Protein 2QZ8 (pdb70)

Organism: Mycobacterium tuberculosis (strain ATCC 25618 / H37Rv) (NCBI:txid83332)

Structure (mmCIF, N/CA/C/O backbone):
data_2QZ8
#
_entry.id   2QZ8
#
_cell.length_a   146.284
_cell.length_b   149.900
_cell.length_c   62.506
_cell.angle_alpha   90.00
_cell.angle_beta   90.00
_cell.angle_gamma   90.00
#
_symmetry.space_group_name_H-M   'C 2 2 21'
#
loop_
_entity.id
_entity.type
_entity.pdbx_description
1 polymer 'Probable transcriptional regulatory protein'
2 water water
#
loop_
_atom_site.group_PDB
_atom_site.id
_atom_site.type_symbol
_atom_site.label_atom_id
_atom_site.label_alt_id
_atom_site.label_comp_id
_atom_site.label_asym_id
_atom_site.label_entity_id
_atom_site.label_seq_id
_atom_site.pdbx_PDB_ins_code
_atom_site.Cartn_x
_atom_site.Cartn_y
_atom_site.Cartn_z
_atom_site.occupancy
_atom_site.B_iso_or_equiv
_atom_site.auth_seq_id
_atom_site.auth_comp_id
_atom_site.auth_asym_id
_atom_site.auth_atom_id
_atom_site.pdbx_PDB_model_num
ATOM 1 N N . LEU A 1 4 ? 61.384 37.997 25.440 1.00 58.93 5 LEU A N 1
ATOM 2 C CA . LEU A 1 4 ? 60.520 37.046 24.744 1.00 55.07 5 LEU A CA 1
ATOM 3 C C . LEU A 1 4 ? 61.186 36.484 23.496 1.00 53.76 5 LEU A C 1
ATOM 4 O O . LEU A 1 4 ? 61.260 37.158 22.473 1.00 57.61 5 LEU A O 1
ATOM 9 N N . ASP A 1 5 ? 61.667 35.250 23.573 1.00 54.43 6 ASP A N 1
ATOM 10 C CA . ASP A 1 5 ? 62.226 34.616 22.385 1.00 62.92 6 ASP A CA 1
ATOM 11 C C . ASP A 1 5 ? 61.135 34.378 21.344 1.00 61.18 6 ASP A C 1
ATOM 12 O O . ASP A 1 5 ? 59.951 34.379 21.667 1.00 60.24 6 ASP A O 1
ATOM 17 N N . ASP A 1 6 ? 61.548 34.181 20.096 1.00 63.75 7 ASP A N 1
ATOM 18 C CA . ASP A 1 6 ? 60.620 34.042 18.973 1.00 67.53 7 ASP A CA 1
ATOM 19 C C . ASP A 1 6 ? 59.462 33.079 19.255 1.00 58.37 7 ASP A C 1
ATOM 20 O O . ASP A 1 6 ? 58.356 33.250 18.734 1.00 52.19 7 ASP A O 1
ATOM 25 N N . ILE A 1 7 ? 59.724 32.076 20.088 1.00 58.58 8 ILE A N 1
ATOM 26 C CA . ILE A 1 7 ? 58.750 31.026 20.373 1.00 59.03 8 ILE A CA 1
ATOM 27 C C . ILE A 1 7 ? 57.673 31.482 21.370 1.00 55.24 8 ILE A C 1
ATOM 28 O O . ILE A 1 7 ? 56.481 31.285 21.133 1.00 52.53 8 ILE A O 1
ATOM 33 N N . ASP A 1 8 ? 58.091 32.103 22.471 1.00 52.43 9 ASP A N 1
ATOM 34 C CA . ASP A 1 8 ? 57.153 32.763 23.372 1.00 49.11 9 ASP A CA 1
ATOM 35 C C . ASP A 1 8 ? 56.310 33.784 22.600 1.00 47.64 9 ASP A C 1
ATOM 36 O O . ASP A 1 8 ? 55.135 34.004 22.903 1.00 41.36 9 ASP A O 1
ATOM 41 N N . ARG A 1 9 ? 56.931 34.404 21.605 1.00 47.69 10 ARG A N 1
ATOM 42 C CA . ARG A 1 9 ? 56.280 35.391 20.754 1.00 51.38 10 ARG A CA 1
ATOM 43 C C . ARG A 1 9 ? 55.037 34.795 20.086 1.00 46.71 10 ARG A C 1
ATOM 44 O O . ARG A 1 9 ? 53.951 35.382 20.111 1.00 42.67 10 ARG A O 1
ATOM 52 N N . ILE A 1 10 ? 55.215 33.630 19.474 1.00 47.99 11 ILE A N 1
ATOM 53 C CA . ILE A 1 10 ? 54.124 32.924 18.813 1.00 46.54 11 ILE A CA 1
ATOM 54 C C . ILE A 1 10 ? 53.044 32.484 19.802 1.00 44.74 11 ILE A C 1
ATOM 55 O O . ILE A 1 10 ? 51.847 32.592 19.524 1.00 42.75 11 ILE A O 1
ATOM 60 N N . LEU A 1 11 ? 53.463 31.987 20.959 1.00 42.96 12 LEU A N 1
ATOM 61 C CA . LEU A 1 11 ? 52.499 31.573 21.964 1.00 41.99 12 LEU A CA 1
ATOM 62 C C . LEU A 1 11 ? 51.638 32.754 22.373 1.00 36.01 12 LEU A C 1
ATOM 63 O O . LEU A 1 11 ? 50.406 32.652 22.421 1.00 31.41 12 LEU A O 1
ATOM 68 N N . VAL A 1 12 ? 52.291 33.875 22.662 1.00 34.75 13 VAL A N 1
ATOM 69 C CA . VAL A 1 12 ? 51.584 35.082 23.063 1.00 36.06 13 VAL A CA 1
ATOM 70 C C . VAL A 1 12 ? 50.638 35.539 21.965 1.00 31.68 13 VAL A C 1
ATOM 71 O O . VAL A 1 12 ? 49.487 35.841 22.233 1.00 33.29 13 VAL A O 1
ATOM 75 N N . ARG A 1 13 ? 51.128 35.565 20.729 1.00 34.80 14 ARG A N 1
ATOM 76 C CA . ARG A 1 13 ? 50.304 35.889 19.570 1.00 36.35 14 ARG A CA 1
ATOM 77 C C . ARG A 1 13 ? 49.031 35.031 19.519 1.00 35.84 14 ARG A C 1
ATOM 78 O O . ARG A 1 13 ? 47.909 35.558 19.437 1.00 27.51 14 ARG A O 1
ATOM 86 N N . GLU A 1 14 ? 49.216 33.710 19.569 1.00 33.66 15 GLU A N 1
ATOM 87 C CA . GLU A 1 14 ? 48.102 32.772 19.443 1.00 35.25 15 GLU A CA 1
ATOM 88 C C . GLU A 1 14 ? 47.129 32.965 20.593 1.00 34.50 15 GLU A C 1
ATOM 89 O O . GLU A 1 14 ? 45.908 32.969 20.403 1.00 31.27 15 GLU A O 1
ATOM 95 N N . LEU A 1 15 ? 47.678 33.145 21.790 1.00 29.70 16 LEU A N 1
ATOM 96 C CA . LEU A 1 15 ? 46.856 33.369 22.971 1.00 28.69 16 LEU A CA 1
ATOM 97 C C . LEU A 1 15 ? 46.042 34.638 22.855 1.00 27.51 16 LEU A C 1
ATOM 98 O O . LEU A 1 15 ? 44.859 34.663 23.215 1.00 23.24 16 LEU A O 1
ATOM 103 N N . ALA A 1 16 ? 46.675 35.697 22.354 1.00 26.73 17 ALA A N 1
ATOM 104 C CA . ALA A 1 16 ? 45.978 36.956 22.148 1.00 26.81 17 ALA A CA 1
ATOM 105 C C . ALA A 1 16 ? 44.857 36.783 21.111 1.00 32.08 17 ALA A C 1
ATOM 106 O O . ALA A 1 16 ? 43.767 37.330 21.266 1.00 28.95 17 ALA A O 1
ATOM 108 N N . ALA A 1 17 ? 45.118 36.011 20.057 1.00 29.66 18 ALA A N 1
ATOM 109 C CA . ALA A 1 17 ? 44.099 35.799 19.032 1.00 29.38 18 ALA A CA 1
ATOM 110 C C . ALA A 1 17 ? 42.886 35.047 19.594 1.00 27.45 18 ALA A C 1
ATOM 111 O O . ALA A 1 17 ? 41.747 35.349 19.247 1.00 31.23 18 ALA A O 1
ATOM 113 N N . ASP A 1 18 ? 43.130 34.095 20.491 1.00 25.92 19 ASP A N 1
ATOM 114 C CA . ASP A 1 18 ? 42.050 33.295 21.064 1.00 24.63 19 ASP A CA 1
ATOM 115 C C . ASP A 1 18 ? 42.547 32.580 22.301 1.00 23.80 19 ASP A C 1
ATOM 116 O O . ASP A 1 18 ? 43.322 31.640 22.198 1.00 24.64 19 ASP A O 1
ATOM 121 N N . GLY A 1 19 ? 42.082 33.010 23.467 1.00 22.46 20 GLY A N 1
ATOM 122 C CA . GLY A 1 19 ? 42.549 32.442 24.709 1.00 22.20 20 GLY A CA 1
ATOM 123 C C . GLY A 1 19 ? 42.240 30.963 24.832 1.00 24.05 20 GLY A C 1
ATOM 124 O O . GLY A 1 19 ? 42.850 30.276 25.649 1.00 24.88 20 GLY A O 1
ATOM 125 N N . ARG A 1 20 ? 41.305 30.464 24.029 1.00 23.84 21 ARG A N 1
ATOM 126 C CA . ARG A 1 20 ? 40.903 29.057 24.122 1.00 26.53 21 ARG A CA 1
ATOM 127 C C . ARG A 1 20 ? 41.848 28.103 23.385 1.00 28.05 21 ARG A C 1
ATOM 128 O O . ARG A 1 20 ? 41.722 26.875 23.519 1.00 28.22 21 ARG A O 1
ATOM 136 N N . VAL A 1 21 ? 42.789 28.649 22.614 1.00 25.76 22 VAL A N 1
ATOM 137 C CA . VAL A 1 21 ? 43.677 27.788 21.817 1.00 22.66 22 VAL A CA 1
ATOM 138 C C . VAL A 1 21 ? 44.270 26.694 22.709 1.00 29.22 22 VAL A C 1
ATOM 139 O O . VAL A 1 21 ? 44.756 26.986 23.804 1.00 28.66 22 VAL A O 1
ATOM 143 N N . THR A 1 22 ? 44.204 25.433 22.272 1.00 26.40 23 THR A N 1
ATOM 144 C CA . THR A 1 22 ? 44.621 24.336 23.148 1.00 30.04 23 THR A CA 1
ATOM 145 C C . THR A 1 22 ? 46.136 24.097 23.120 1.00 28.57 23 THR A C 1
ATOM 146 O O . THR A 1 22 ? 46.834 24.562 22.227 1.00 30.21 23 THR A O 1
ATOM 150 N N . LEU A 1 23 ? 46.634 23.337 24.087 1.00 30.92 24 LEU A N 1
ATOM 151 C CA . LEU A 1 23 ? 48.057 23.000 24.131 1.00 33.13 24 LEU A CA 1
ATOM 152 C C . LEU A 1 23 ? 48.549 22.325 22.840 1.00 38.51 24 LEU A C 1
ATOM 153 O O . LEU A 1 23 ? 49.670 22.579 22.375 1.00 35.34 24 LEU A O 1
ATOM 158 N N . SER A 1 24 ? 47.713 21.458 22.272 1.00 32.76 25 SER A N 1
ATOM 159 C CA . SER A 1 24 ? 48.065 20.752 21.042 1.00 34.70 25 SER A CA 1
ATOM 160 C C . SER A 1 24 ? 48.197 21.702 19.869 1.00 35.36 25 SER A C 1
ATOM 161 O O . SER A 1 24 ? 49.121 21.585 19.063 1.00 38.91 25 SER A O 1
ATOM 164 N N . GLU A 1 25 ? 47.263 22.637 19.761 1.00 31.76 26 GLU A N 1
ATOM 165 C CA . GLU A 1 25 ? 47.309 23.590 18.672 1.00 35.92 26 GLU A CA 1
ATOM 166 C C . GLU A 1 25 ? 48.514 24.512 18.838 1.00 36.27 26 GLU A C 1
ATOM 167 O O . GLU A 1 25 ? 49.113 24.959 17.852 1.00 37.20 26 GLU A O 1
ATOM 173 N N . LEU A 1 26 ? 48.880 24.788 20.084 1.00 36.88 27 LEU A N 1
ATOM 174 C CA . LEU A 1 26 ? 50.035 25.643 20.337 1.00 39.68 27 LEU A CA 1
ATOM 175 C C . LEU A 1 26 ? 51.306 24.885 19.975 1.00 42.38 27 LEU A C 1
ATOM 176 O O . LEU A 1 26 ? 52.254 25.454 19.431 1.00 38.42 27 LEU A O 1
ATOM 181 N N . ALA A 1 27 ? 51.304 23.588 20.263 1.00 43.99 28 ALA A N 1
ATOM 182 C CA . ALA A 1 27 ? 52.449 22.736 19.969 1.00 42.18 28 ALA A CA 1
ATOM 183 C C . ALA A 1 27 ? 52.747 22.671 18.467 1.00 46.17 28 ALA A C 1
ATOM 184 O O . ALA A 1 27 ? 53.905 22.780 18.067 1.00 48.48 28 ALA A O 1
ATOM 186 N N . THR A 1 28 ? 51.722 22.510 17.628 1.00 46.71 29 THR A N 1
ATOM 187 C CA . THR A 1 28 ? 51.971 22.471 16.184 1.00 44.67 29 THR A CA 1
ATOM 188 C C . THR A 1 28 ? 52.326 23.858 15.653 1.00 46.89 29 THR A C 1
ATOM 189 O O . THR A 1 28 ? 53.185 23.998 14.775 1.00 47.66 29 THR A O 1
ATOM 193 N N . ARG A 1 29 ? 51.663 24.883 16.182 1.00 46.13 30 ARG A N 1
ATOM 194 C CA . ARG A 1 29 ? 51.904 26.251 15.723 1.00 48.11 30 ARG A CA 1
ATOM 195 C C . ARG A 1 29 ? 53.283 26.743 16.158 1.00 49.87 30 ARG A C 1
ATOM 196 O O . ARG A 1 29 ? 53.931 27.524 15.457 1.00 46.78 30 ARG A O 1
ATOM 204 N N . ALA A 1 30 ? 53.725 26.274 17.318 1.00 45.75 31 ALA A N 1
ATOM 205 C CA . ALA A 1 30 ? 55.015 26.672 17.856 1.00 52.25 31 ALA A CA 1
ATOM 206 C C . ALA A 1 30 ? 56.111 25.766 17.318 1.00 55.28 31 ALA A C 1
ATOM 207 O O . ALA A 1 30 ? 57.171 26.233 16.903 1.00 59.25 31 ALA A O 1
ATOM 209 N N . GLY A 1 31 ? 55.837 24.465 17.325 1.00 59.02 32 GLY A N 1
ATOM 210 C CA . GLY A 1 31 ? 56.798 23.461 16.909 1.00 55.50 32 GLY A CA 1
ATOM 211 C C . GLY A 1 31 ? 57.417 22.764 18.102 1.00 52.81 32 GLY A C 1
ATOM 212 O O . GLY A 1 31 ? 58.623 22.545 18.140 1.00 56.98 32 GLY A O 1
ATOM 213 N N . LEU A 1 32 ? 56.594 22.412 19.081 1.00 50.03 33 LEU A N 1
ATOM 214 C CA . LEU A 1 32 ? 57.093 21.796 20.305 1.00 51.66 33 LEU A CA 1
ATOM 215 C C . LEU A 1 32 ? 56.177 20.673 20.757 1.00 54.43 33 LEU A C 1
ATOM 216 O O . LEU A 1 32 ? 55.236 20.308 20.055 1.00 57.84 33 LEU A O 1
ATOM 221 N N . SER A 1 33 ? 56.448 20.139 21.942 1.00 55.33 34 SER A N 1
ATOM 222 C CA . SER A 1 33 ? 55.548 19.182 22.571 1.00 54.88 34 SER A CA 1
ATOM 223 C C . SER A 1 33 ? 54.474 19.953 23.334 1.00 51.63 34 SER A C 1
ATOM 224 O O . SER A 1 33 ? 54.531 21.175 23.416 1.00 53.84 34 SER A O 1
ATOM 227 N N . VAL A 1 34 ? 53.493 19.256 23.896 1.00 53.03 35 VAL A N 1
ATOM 228 C CA . VAL A 1 34 ? 52.481 19.952 24.682 1.00 52.82 35 VAL A CA 1
ATOM 229 C C . VAL A 1 34 ? 52.965 20.229 26.102 1.00 55.58 35 VAL A C 1
ATOM 230 O O . VAL A 1 34 ? 52.488 21.161 26.746 1.00 53.70 35 VAL A O 1
ATOM 234 N N . SER A 1 35 ? 53.912 19.427 26.587 1.00 58.42 36 SER A N 1
ATOM 235 C CA . SER A 1 35 ? 54.490 19.648 27.917 1.00 58.58 36 SER A CA 1
ATOM 236 C C . SER A 1 35 ? 55.390 20.878 27.949 1.00 53.76 36 SER A C 1
ATOM 237 O O . SER A 1 35 ? 55.414 21.613 28.941 1.00 52.62 36 SER A O 1
ATOM 240 N N . ALA A 1 36 ? 56.140 21.083 26.870 1.00 50.28 37 ALA A N 1
ATOM 241 C CA . ALA A 1 36 ? 56.917 22.299 26.706 1.00 52.37 37 ALA A CA 1
ATOM 242 C C . ALA A 1 36 ? 55.969 23.503 26.66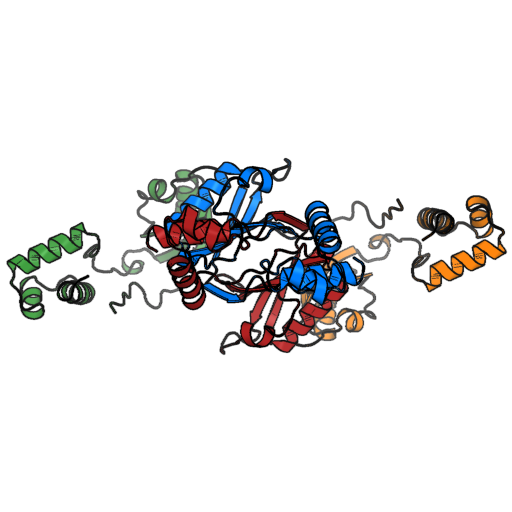3 1.00 56.56 37 ALA A C 1
ATOM 243 O O . ALA A 1 36 ? 56.045 24.397 27.517 1.00 49.85 37 ALA A O 1
ATOM 245 N N . VAL A 1 37 ? 55.078 23.515 25.671 1.00 49.32 38 VAL A N 1
ATOM 246 C CA . VAL A 1 37 ? 54.079 24.571 25.552 1.00 50.36 38 VAL A CA 1
ATOM 247 C C . VAL A 1 37 ? 53.517 24.878 26.926 1.00 46.68 38 VAL A C 1
ATOM 248 O O . VAL A 1 37 ? 53.720 25.960 27.471 1.00 44.94 38 VAL A O 1
ATOM 252 N N . GLN A 1 38 ? 52.822 23.898 27.485 1.00 47.79 39 GLN A N 1
ATOM 253 C CA . GLN A 1 38 ? 52.290 23.981 28.834 1.00 46.59 39 GLN A CA 1
ATOM 254 C C . GLN A 1 38 ? 53.221 24.720 29.803 1.00 46.90 39 GLN A C 1
ATOM 255 O O . GLN A 1 38 ? 52.778 25.584 30.560 1.00 45.03 39 GLN A O 1
ATOM 261 N N . SER A 1 39 ? 54.507 24.382 29.778 1.00 50.30 40 SER A N 1
ATOM 262 C CA . SER A 1 39 ? 55.460 24.969 30.719 1.00 47.71 40 SER A CA 1
ATOM 263 C C . SER A 1 39 ? 55.724 26.443 30.420 1.00 44.93 40 SER A C 1
ATOM 264 O O . SER A 1 39 ? 55.681 27.283 31.323 1.00 43.43 40 SER A O 1
ATOM 267 N N . ARG A 1 40 ? 55.994 26.749 29.154 1.00 43.91 41 ARG A N 1
ATOM 268 C CA . ARG A 1 40 ? 56.170 28.128 28.722 1.00 44.44 41 ARG A CA 1
ATOM 269 C C . ARG A 1 40 ? 54.935 28.958 29.065 1.00 44.08 41 ARG A C 1
ATOM 270 O O . ARG A 1 40 ? 55.048 30.049 29.629 1.00 40.81 41 ARG A O 1
ATOM 278 N N . VAL A 1 41 ? 53.759 28.434 28.722 1.00 41.72 42 VAL A N 1
ATOM 279 C CA . VAL A 1 41 ? 52.508 29.129 28.986 1.00 39.06 42 VAL A CA 1
ATOM 280 C C . VAL A 1 41 ? 52.351 29.417 30.478 1.00 41.01 42 VAL A C 1
ATOM 281 O O . VAL A 1 41 ? 52.060 30.548 30.865 1.00 38.68 42 VAL A O 1
ATOM 285 N N . ARG A 1 42 ? 52.553 28.410 31.323 1.00 40.31 43 ARG A N 1
ATOM 286 C CA . ARG A 1 42 ? 52.510 28.658 32.767 1.00 40.93 43 ARG A CA 1
ATOM 287 C C . ARG A 1 42 ? 53.547 29.714 33.180 1.00 42.75 43 ARG A C 1
ATOM 288 O O . ARG A 1 42 ? 53.310 30.517 34.086 1.00 38.35 43 ARG A O 1
ATOM 296 N N . ARG A 1 43 ? 54.675 29.730 32.481 1.00 35.96 44 ARG A N 1
ATOM 297 C CA . ARG A 1 43 ? 55.719 30.706 32.741 1.00 41.04 44 ARG A CA 1
ATOM 298 C C . ARG A 1 43 ? 55.228 32.109 32.384 1.00 42.80 44 ARG A C 1
ATOM 299 O O . ARG A 1 43 ? 55.263 33.010 33.216 1.00 40.78 44 ARG A O 1
ATOM 307 N N . LEU A 1 44 ? 54.778 32.278 31.140 1.00 39.52 45 LEU A N 1
ATOM 308 C CA . LEU A 1 44 ? 54.220 33.538 30.663 1.00 38.24 45 LEU A CA 1
ATOM 309 C C . LEU A 1 44 ? 53.151 34.063 31.608 1.00 37.57 45 LEU A C 1
ATOM 310 O O . LEU A 1 44 ? 53.050 35.266 31.828 1.00 33.35 45 LEU A O 1
ATOM 315 N N . GLU A 1 45 ? 52.349 33.165 32.168 1.00 35.73 46 GLU A N 1
ATOM 316 C CA . GLU A 1 45 ? 51.314 33.584 33.106 1.00 36.54 46 GLU A CA 1
ATOM 317 C C . GLU A 1 45 ? 51.940 34.085 34.419 1.00 40.52 46 GLU A C 1
ATOM 318 O O . GLU A 1 45 ? 51.529 35.119 34.972 1.00 38.36 46 GLU A O 1
ATOM 324 N N . SER A 1 46 ? 52.944 33.366 34.913 1.00 37.25 47 SER A N 1
ATOM 325 C CA . SER A 1 46 ? 53.537 33.718 36.200 1.00 40.41 47 SER A CA 1
ATOM 326 C C . SER A 1 46 ? 54.317 35.035 36.124 1.00 39.97 47 SER A C 1
ATOM 327 O O . SER A 1 46 ? 54.272 35.833 37.053 1.00 40.44 47 SER A O 1
ATOM 330 N N . ARG A 1 47 ? 55.016 35.257 35.012 1.00 40.77 48 ARG A N 1
ATOM 331 C CA . ARG A 1 47 ? 55.744 36.507 34.781 1.00 41.54 48 ARG A CA 1
ATOM 332 C C . ARG A 1 47 ? 54.788 37.660 34.495 1.00 38.45 48 ARG A C 1
ATOM 333 O O . ARG A 1 47 ? 55.217 38.788 34.253 1.00 41.08 48 ARG A O 1
ATOM 341 N N . GLY A 1 48 ? 53.495 37.368 34.503 1.00 35.29 49 GLY A N 1
ATOM 342 C CA . GLY A 1 48 ? 52.488 38.388 34.275 1.00 34.62 49 GLY A CA 1
ATOM 343 C C . GLY A 1 48 ? 52.357 38.844 32.833 1.00 33.16 49 GLY A C 1
ATOM 344 O O . GLY A 1 48 ? 51.705 39.851 32.555 1.00 32.41 49 GLY A O 1
ATOM 345 N N . VAL A 1 49 ? 52.973 38.116 31.910 1.00 28.88 50 VAL A N 1
ATOM 346 C CA . VAL A 1 49 ? 52.866 38.463 30.499 1.00 27.54 50 VAL A CA 1
ATOM 347 C C . VAL A 1 49 ? 51.452 38.174 29.984 1.00 30.70 50 VAL A C 1
ATOM 348 O O . VAL A 1 49 ? 50.846 39.011 29.309 1.00 26.09 50 VAL A O 1
ATOM 352 N N . VAL A 1 50 ? 50.950 36.979 30.296 1.00 30.47 51 VAL A N 1
ATOM 353 C CA . VAL A 1 50 ? 49.565 36.600 30.035 1.00 29.98 51 VAL A CA 1
ATOM 354 C C . VAL A 1 50 ? 48.788 36.861 31.315 1.00 30.50 51 VAL A C 1
ATOM 355 O O . VAL A 1 50 ? 49.026 36.208 32.333 1.00 33.34 51 VAL A O 1
ATOM 359 N N . GLN A 1 51 ? 47.849 37.799 31.254 1.00 25.31 52 GLN A N 1
ATOM 360 C CA . GLN A 1 51 ? 47.274 38.392 32.458 1.00 28.45 52 GLN A CA 1
ATOM 361 C C . GLN A 1 51 ? 45.963 37.759 32.867 1.00 28.58 52 GLN A C 1
ATOM 362 O O . GLN A 1 51 ? 45.547 37.879 34.018 1.00 28.05 52 GLN A O 1
ATOM 368 N N . GLY A 1 52 ? 45.298 37.107 31.923 1.00 25.20 53 GLY A N 1
ATOM 369 C CA . GLY A 1 52 ? 44.025 36.476 32.219 1.00 25.04 53 GLY A CA 1
ATOM 370 C C . GLY A 1 52 ? 43.405 35.934 30.952 1.00 22.08 53 GLY A C 1
ATOM 371 O O . GLY A 1 52 ? 43.929 36.155 29.862 1.00 23.70 53 GLY A O 1
ATOM 372 N N . TYR A 1 53 ? 42.273 35.262 31.098 1.00 20.47 54 TYR A N 1
ATOM 373 C CA . TYR A 1 53 ? 41.633 34.563 29.988 1.00 29.56 54 TYR A CA 1
ATOM 374 C C . TYR A 1 53 ? 40.138 34.844 29.933 1.00 28.43 54 TYR A C 1
ATOM 375 O O . TYR A 1 53 ? 39.392 34.133 29.248 1.00 32.03 54 TYR A O 1
ATOM 384 N N . SER A 1 54 ? 39.684 35.844 30.673 0.79 21.51 55 SER A N 1
ATOM 385 C CA . SER A 1 54 ? 38.252 36.073 30.761 0.79 25.47 55 SER A CA 1
ATOM 386 C C . SER A 1 54 ? 37.689 36.344 29.360 0.79 26.63 55 SER A C 1
ATOM 387 O O . SER A 1 54 ? 38.321 37.028 28.558 0.79 23.75 55 SER A O 1
ATOM 390 N N . ALA A 1 55 ? 36.528 35.780 29.042 0.67 23.38 56 ALA A N 1
ATOM 391 C CA . ALA A 1 55 ? 35.897 36.099 27.764 0.67 24.62 56 ALA A CA 1
ATOM 392 C C . ALA A 1 55 ? 35.405 37.541 27.815 0.67 23.39 56 ALA A C 1
ATOM 393 O O . ALA A 1 55 ? 35.026 38.017 28.877 0.67 25.45 56 ALA A O 1
ATOM 395 N N . ARG A 1 56 ? 35.415 38.244 26.687 0.58 22.25 57 ARG A N 1
ATOM 396 C CA . ARG A 1 56 ? 34.960 39.635 26.693 0.58 26.61 57 ARG A CA 1
ATOM 397 C C . ARG A 1 56 ? 33.464 39.736 26.416 0.58 26.26 57 ARG A C 1
ATOM 398 O O . ARG A 1 56 ? 32.990 39.332 25.359 0.58 26.45 57 ARG A O 1
ATOM 406 N N . ILE A 1 57 ? 32.731 40.282 27.380 1.00 26.51 58 ILE A N 1
ATOM 407 C CA . ILE A 1 57 ? 31.281 40.352 27.317 1.00 26.57 58 ILE A CA 1
ATOM 408 C C . ILE A 1 57 ? 30.803 41.743 26.945 1.00 27.95 58 ILE A C 1
ATOM 409 O O . ILE A 1 57 ? 31.367 42.743 27.386 1.00 28.02 58 ILE A O 1
ATOM 414 N N . ASN A 1 58 ? 29.770 41.800 26.114 0.70 25.55 59 ASN A N 1
ATOM 415 C CA . ASN A 1 58 ? 29.117 43.063 25.803 0.70 22.64 59 ASN A CA 1
ATOM 416 C C . ASN A 1 58 ? 28.451 43.607 27.057 0.70 21.75 59 ASN A C 1
ATOM 417 O O . ASN A 1 58 ? 27.478 43.023 27.544 0.70 19.43 59 ASN A O 1
ATOM 422 N N . PRO A 1 59 ? 28.981 44.723 27.592 0.45 19.68 60 PRO A N 1
ATOM 423 C CA . PRO A 1 59 ? 28.486 45.284 28.854 0.45 17.53 60 PRO A CA 1
ATOM 424 C C . PRO A 1 59 ? 26.986 45.547 28.795 0.45 14.07 60 PRO A C 1
ATOM 425 O O . PRO A 1 59 ? 26.300 45.364 29.789 0.45 12.67 60 PRO A O 1
ATOM 429 N N . GLU A 1 60 ? 26.485 45.952 27.634 0.45 15.97 61 GLU A N 1
ATOM 430 C CA . GLU A 1 60 ? 25.059 46.237 27.482 0.45 17.31 61 GLU A CA 1
ATOM 431 C C . GLU A 1 60 ? 24.197 45.002 27.703 0.45 17.70 61 GLU A C 1
ATOM 432 O O . GLU A 1 60 ? 23.070 45.104 28.183 0.45 15.37 61 GLU A O 1
ATOM 438 N N . ALA A 1 61 ? 24.735 43.834 27.361 0.59 17.37 62 ALA A N 1
ATOM 439 C CA . ALA A 1 61 ? 23.978 42.591 27.456 0.59 16.96 62 ALA A CA 1
ATOM 440 C C . ALA A 1 61 ? 23.726 42.185 28.903 0.59 17.36 62 ALA A C 1
ATOM 441 O O . ALA A 1 61 ? 22.740 41.532 29.207 0.59 18.69 62 ALA A O 1
ATOM 443 N N . VAL A 1 62 ? 24.605 42.584 29.812 0.45 16.26 63 VAL A N 1
ATOM 444 C CA . VAL A 1 62 ? 24.371 42.266 31.212 0.45 15.48 63 VAL A CA 1
ATOM 445 C C . VAL A 1 62 ? 23.818 43.441 32.001 0.45 13.95 63 VAL A C 1
ATOM 446 O O . VAL A 1 62 ? 23.949 43.487 33.215 0.45 15.22 63 VAL A O 1
ATOM 450 N N . GLY A 1 63 ? 23.215 44.402 31.308 0.63 16.62 64 GLY A N 1
ATOM 451 C CA . GLY A 1 63 ? 22.555 45.511 31.980 0.63 14.32 64 GLY A CA 1
ATOM 452 C C . GLY A 1 63 ? 23.333 46.816 32.082 0.63 16.23 64 GLY A C 1
ATOM 453 O O . GLY A 1 63 ? 22.797 47.808 32.569 0.63 16.35 64 GLY A O 1
ATOM 454 N N . HIS A 1 64 ? 24.600 46.846 31.633 0.49 14.49 65 HIS A N 1
ATOM 455 C CA . HIS A 1 64 ? 25.471 48.048 31.705 0.49 14.85 65 HIS A CA 1
ATOM 456 C C . HIS A 1 64 ? 25.244 48.945 30.512 0.49 14.25 65 HIS A C 1
ATOM 457 O O . HIS A 1 64 ? 25.776 48.824 29.408 0.49 14.58 65 HIS A O 1
ATOM 464 N N . LEU A 1 65 ? 24.243 49.828 30.690 0.55 15.09 66 LEU A N 1
ATOM 465 C CA . LEU A 1 65 ? 23.793 50.610 29.515 0.55 16.40 66 LEU A CA 1
ATOM 466 C C . LEU A 1 65 ? 24.533 51.913 29.388 0.55 17.09 66 LEU A C 1
ATOM 467 O O . LEU A 1 65 ? 24.549 52.557 28.344 0.55 19.00 66 LEU A O 1
ATOM 472 N N . LEU A 1 66 ? 25.129 52.281 30.531 1.00 20.17 67 LEU A N 1
ATOM 473 C CA . LEU A 1 66 ? 25.906 53.545 30.555 1.00 22.25 67 LEU A CA 1
ATOM 474 C C . LEU A 1 66 ? 27.333 53.319 30.982 1.00 20.69 67 LEU A C 1
ATOM 475 O O . LEU A 1 66 ? 27.605 52.785 32.060 1.00 20.04 67 LEU A O 1
ATOM 480 N N . SER A 1 67 ? 28.282 53.687 30.134 1.00 20.79 68 SER A N 1
ATOM 481 C CA . SER A 1 67 ? 29.698 53.584 30.449 1.00 22.94 68 SER A CA 1
ATOM 482 C C . SER A 1 67 ? 30.247 54.989 30.484 1.00 22.09 68 SER A C 1
ATOM 483 O O . SER A 1 67 ? 29.646 55.891 29.914 1.00 23.47 68 SER A O 1
ATOM 486 N N . ALA A 1 68 ? 31.388 55.180 31.141 1.00 22.65 69 ALA A N 1
ATOM 487 C CA . ALA A 1 68 ? 31.973 56.513 31.243 1.00 22.22 69 ALA A CA 1
ATOM 488 C C . ALA A 1 68 ? 33.415 56.455 31.729 1.00 18.33 69 ALA A C 1
ATOM 489 O O . ALA A 1 68 ? 33.787 55.539 32.482 1.00 20.56 69 ALA A O 1
ATOM 491 N N . PHE A 1 69 ? 34.224 57.423 31.310 0.43 12.05 70 PHE A N 1
ATOM 492 C CA . PHE A 1 69 ? 35.502 57.623 31.962 0.43 12.59 70 PHE A CA 1
ATOM 493 C C . PHE A 1 69 ? 35.282 58.560 33.135 0.43 12.61 70 PHE A C 1
ATOM 494 O O . PHE A 1 69 ? 34.510 59.504 33.052 0.43 12.92 70 PHE A O 1
ATOM 502 N N . VAL A 1 70 ? 35.917 58.242 34.250 0.57 12.92 71 VAL A N 1
ATOM 503 C CA . VAL A 1 70 ? 35.859 59.076 35.432 0.57 12.26 71 VAL A CA 1
ATOM 504 C C . VAL A 1 70 ? 37.266 59.456 35.841 0.57 12.60 71 VAL A C 1
ATOM 505 O O . VAL A 1 70 ? 38.043 58.624 36.257 0.57 11.65 71 VAL A O 1
ATOM 509 N N . ALA A 1 71 ? 37.586 60.734 35.726 1.00 17.78 72 ALA A N 1
ATOM 510 C CA . ALA A 1 71 ? 38.870 61.245 36.193 1.00 20.60 72 ALA A CA 1
ATOM 511 C C . ALA A 1 71 ? 38.695 61.683 37.643 1.00 19.95 72 ALA A C 1
ATOM 512 O O . ALA A 1 71 ? 37.750 62.399 37.975 1.00 18.24 72 ALA A O 1
ATOM 514 N N . ILE A 1 72 ? 39.597 61.253 38.508 1.00 15.53 73 ILE A N 1
ATOM 515 C CA . ILE A 1 72 ? 39.468 61.587 39.910 1.00 18.60 73 ILE A CA 1
ATOM 516 C C . ILE A 1 72 ? 40.702 62.304 40.403 1.00 19.74 73 ILE A C 1
ATOM 517 O O . ILE A 1 72 ? 41.794 62.120 39.890 1.00 21.22 73 ILE A O 1
ATOM 522 N N . THR A 1 73 ? 40.506 63.133 41.413 1.00 22.31 74 THR A N 1
ATOM 523 C CA . THR A 1 73 ? 41.588 63.883 42.009 1.00 22.63 74 THR A CA 1
ATOM 524 C C . THR A 1 73 ? 41.369 63.877 43.513 1.00 19.61 74 THR A C 1
ATOM 525 O O . THR A 1 73 ? 40.275 64.199 43.965 1.00 19.98 74 THR A O 1
ATOM 529 N N . PRO A 1 74 ? 42.389 63.480 44.293 1.00 23.48 75 PRO A N 1
ATOM 530 C CA . PRO A 1 74 ? 42.219 63.499 45.756 1.00 20.84 75 PRO A CA 1
ATOM 531 C C . PRO A 1 74 ? 41.892 64.891 46.273 1.00 23.57 75 PRO A C 1
ATOM 532 O O . PRO A 1 74 ? 42.441 65.871 45.767 1.00 24.26 75 PRO A O 1
ATOM 536 N N . LEU A 1 75 ? 41.010 64.976 47.267 1.00 28.92 76 LEU A N 1
ATOM 537 C CA . LEU A 1 75 ? 40.696 66.254 47.896 1.00 28.67 76 LEU A CA 1
ATOM 538 C C . LEU A 1 75 ? 41.885 66.778 48.698 1.00 32.04 76 LEU A C 1
ATOM 539 O O . LEU A 1 75 ? 42.049 67.988 48.833 1.00 30.26 76 LEU A O 1
ATOM 544 N N . ASP A 1 76 ? 42.722 65.882 49.220 1.00 27.97 77 ASP A N 1
ATOM 545 C CA . ASP A 1 76 ? 43.960 66.331 49.866 1.00 28.67 77 ASP A CA 1
ATOM 546 C C . ASP A 1 76 ? 45.187 65.719 49.223 1.00 27.74 77 ASP A C 1
ATOM 547 O O . ASP A 1 76 ? 45.679 64.683 49.667 1.00 29.29 77 ASP A O 1
ATOM 552 N N . PRO A 1 77 ? 45.702 66.380 48.185 1.00 28.95 78 PRO A N 1
ATOM 553 C CA . PRO A 1 77 ? 46.770 65.830 47.351 1.00 26.91 78 PRO A CA 1
ATOM 554 C C . PRO A 1 77 ? 48.075 65.637 48.119 1.00 28.63 78 PRO A C 1
ATOM 555 O O . PRO A 1 77 ? 48.936 64.876 47.661 1.00 26.04 78 PRO A O 1
ATOM 559 N N . SER A 1 78 ? 48.198 66.280 49.276 1.00 24.99 79 SER A N 1
ATOM 560 C CA . SER A 1 78 ? 49.431 66.226 50.058 1.00 33.08 79 SER A CA 1
ATOM 561 C C . SER A 1 78 ? 49.576 64.916 50.833 1.00 33.03 79 SER A C 1
ATOM 562 O O . SER A 1 78 ? 50.661 64.608 51.330 1.00 39.14 79 SER A O 1
ATOM 565 N N . GLN A 1 79 ? 48.486 64.158 50.945 1.00 29.61 80 GLN A N 1
ATOM 566 C CA . GLN A 1 79 ? 48.533 62.822 51.531 1.00 32.41 80 GLN A CA 1
ATOM 567 C C . GLN A 1 79 ? 48.620 61.798 50.410 1.00 31.04 80 GLN A C 1
ATOM 568 O O . GLN A 1 79 ? 48.039 62.000 49.349 1.00 31.53 80 GLN A O 1
ATOM 574 N N . PRO A 1 80 ? 49.327 60.682 50.645 1.00 30.10 81 PRO A N 1
ATOM 575 C CA . PRO A 1 80 ? 49.238 59.587 49.676 1.00 29.36 81 PRO A CA 1
ATOM 576 C C . PRO A 1 80 ? 47.790 59.116 49.675 1.00 25.53 81 PRO A C 1
ATOM 577 O O . PRO A 1 80 ? 47.290 58.725 50.722 1.00 27.04 81 PRO A O 1
ATOM 581 N N . ASP A 1 81 ? 47.114 59.180 48.538 1.00 22.56 82 ASP A N 1
ATOM 582 C CA . ASP A 1 81 ? 45.678 58.892 48.490 1.00 24.00 82 ASP A CA 1
ATOM 583 C C . ASP A 1 81 ? 45.345 57.398 48.462 1.00 20.99 82 ASP A C 1
ATOM 584 O O . ASP A 1 81 ? 44.288 56.982 48.946 1.00 22.12 82 ASP A O 1
ATOM 589 N N . ASP A 1 82 ? 46.237 56.597 47.890 1.00 22.63 83 ASP A N 1
ATOM 590 C CA . ASP A 1 82 ? 45.951 55.177 47.652 1.00 21.99 83 ASP A CA 1
ATOM 591 C C . ASP A 1 82 ? 44.590 54.972 46.989 1.00 21.22 83 ASP A C 1
ATOM 592 O O . ASP A 1 82 ? 43.898 53.999 47.291 1.00 24.52 83 ASP A O 1
ATOM 597 N N . ALA A 1 83 ? 44.180 55.877 46.107 1.00 20.48 84 ALA A N 1
ATOM 598 C CA . ALA A 1 83 ? 42.825 55.785 45.542 1.00 20.56 84 ALA A CA 1
ATOM 599 C C . ALA A 1 83 ? 42.522 54.486 44.757 1.00 20.65 84 ALA A C 1
ATOM 600 O O . ALA A 1 83 ? 41.436 53.916 44.893 1.00 22.42 84 ALA A O 1
ATOM 602 N N . PRO A 1 84 ? 43.453 54.029 43.906 1.00 19.38 85 PRO A N 1
AT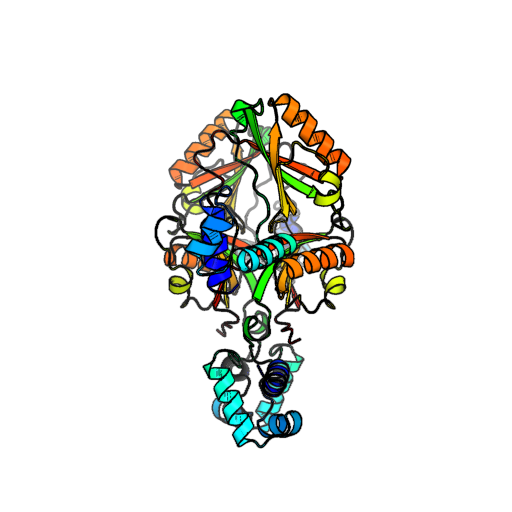OM 603 C CA . PRO A 1 84 ? 43.075 52.806 43.175 1.00 22.52 85 PRO A CA 1
ATOM 604 C C . PRO A 1 84 ? 42.907 51.628 44.111 1.00 22.47 85 PRO A C 1
ATOM 605 O O . PRO A 1 84 ? 41.979 50.841 43.936 1.00 21.07 85 PRO A O 1
ATOM 609 N N . ALA A 1 85 ? 43.793 51.511 45.098 1.00 24.06 86 ALA A N 1
ATOM 610 C CA . ALA A 1 85 ? 43.681 50.431 46.077 1.00 24.44 86 ALA A CA 1
ATOM 611 C C . ALA A 1 85 ? 42.384 50.541 46.872 1.00 20.37 86 ALA A C 1
ATOM 612 O O . ALA A 1 85 ? 41.719 49.543 47.151 1.00 24.97 86 ALA A O 1
ATOM 614 N N . ARG A 1 86 ? 42.008 51.760 47.228 1.00 22.04 87 ARG A N 1
ATOM 615 C CA . ARG A 1 86 ? 40.813 51.963 48.040 1.00 24.70 87 ARG A CA 1
ATOM 616 C C . ARG A 1 86 ? 39.531 51.706 47.270 1.00 20.56 87 ARG A C 1
ATOM 617 O O . ARG A 1 86 ? 38.487 51.474 47.873 1.00 20.00 87 ARG A O 1
ATOM 625 N N . LEU A 1 87 ? 39.602 51.790 45.942 1.00 21.07 88 LEU A N 1
ATOM 626 C CA . LEU A 1 87 ? 38.405 51.676 45.102 1.00 22.49 88 LEU A CA 1
ATOM 627 C C . LEU A 1 87 ? 38.336 50.297 44.457 1.00 19.70 88 LEU A C 1
ATOM 628 O O . LEU A 1 87 ? 37.368 49.955 43.783 1.00 20.52 88 LEU A O 1
ATOM 633 N N . GLU A 1 88 ? 39.381 49.512 44.661 1.00 20.26 89 GLU A N 1
ATOM 634 C CA . GLU A 1 88 ? 39.537 48.281 43.915 1.00 24.03 89 GLU A CA 1
ATOM 635 C C . GLU A 1 88 ? 38.345 47.333 44.059 1.00 22.45 89 GLU A C 1
ATOM 636 O O . GLU A 1 88 ? 37.932 46.693 43.089 1.00 17.84 89 GLU A O 1
ATOM 642 N N . HIS A 1 89 ? 37.764 47.275 45.255 1.00 23.23 90 HIS A N 1
ATOM 643 C CA . HIS A 1 89 ? 36.623 46.391 45.494 1.00 22.75 90 HIS A CA 1
ATOM 644 C C . HIS A 1 89 ? 35.337 46.849 44.798 1.00 26.01 90 HIS A C 1
ATOM 645 O O . HIS A 1 89 ? 34.336 46.130 44.806 1.00 24.29 90 HIS A O 1
ATOM 652 N N . ILE A 1 90 ? 35.349 48.035 44.194 1.00 22.77 91 ILE A N 1
ATOM 653 C CA . ILE A 1 90 ? 34.150 48.532 43.520 1.00 20.29 91 ILE A CA 1
ATOM 654 C C . ILE A 1 90 ? 34.079 47.912 42.119 1.00 22.98 91 ILE A C 1
ATOM 655 O O . ILE A 1 90 ? 34.925 48.182 41.254 1.00 21.23 91 ILE A O 1
ATOM 660 N N . GLU A 1 91 ? 33.079 47.065 41.905 1.00 22.52 92 GLU A N 1
ATOM 661 C CA . GLU A 1 91 ? 33.062 46.186 40.739 1.00 26.14 92 GLU A CA 1
ATOM 662 C C . GLU A 1 91 ? 32.740 46.923 39.454 1.00 24.94 92 GLU A C 1
ATOM 663 O O . GLU A 1 91 ? 33.081 46.459 38.373 1.00 26.01 92 GLU A O 1
ATOM 669 N N . GLU A 1 92 ? 32.062 48.055 39.577 1.00 23.24 93 GLU A N 1
ATOM 670 C CA . GLU A 1 92 ? 31.709 48.837 38.401 1.00 23.34 93 GLU A CA 1
ATOM 671 C C . GLU A 1 92 ? 32.936 49.493 37.780 1.00 22.11 93 GLU A C 1
ATOM 672 O O . GLU A 1 92 ? 32.872 49.983 36.648 1.00 19.99 93 GLU A O 1
ATOM 678 N N . VAL A 1 93 ? 34.052 49.485 38.515 1.00 19.40 94 VAL A N 1
ATOM 679 C CA . VAL A 1 93 ? 35.310 50.002 37.987 1.00 21.92 94 VAL A CA 1
ATOM 680 C C . VAL A 1 93 ? 36.041 48.945 37.155 1.00 21.71 94 VAL A C 1
ATOM 681 O O . VAL A 1 93 ? 36.576 47.969 37.694 1.00 21.12 94 VAL A O 1
ATOM 685 N N . GLU A 1 94 ? 36.061 49.132 35.839 1.00 19.51 95 GLU A N 1
ATOM 686 C CA . GLU A 1 94 ? 36.681 48.126 34.985 1.00 21.59 95 GLU A CA 1
ATOM 687 C C . GLU A 1 94 ? 38.188 48.302 34.933 1.00 18.57 95 GLU A C 1
ATOM 688 O O . GLU A 1 94 ? 38.948 47.332 34.870 1.00 18.19 95 GLU A O 1
ATOM 694 N N . SER A 1 95 ? 38.624 49.550 34.953 1.00 15.05 96 SER A N 1
ATOM 695 C CA . SER A 1 95 ? 40.042 49.838 34.808 1.00 20.42 96 SER A CA 1
ATOM 696 C C . SER A 1 95 ? 40.417 51.107 35.561 1.00 19.56 96 SER A C 1
ATOM 697 O O . SER A 1 95 ? 39.598 51.997 35.764 1.00 20.19 96 SER A O 1
ATOM 700 N N . CYS A 1 96 ? 41.666 51.197 35.978 1.00 20.90 97 CYS A N 1
ATOM 701 C CA . CYS A 1 96 ? 42.083 52.356 36.743 1.00 21.56 97 CYS A CA 1
ATOM 702 C C . CYS A 1 96 ? 43.520 52.718 36.403 1.00 18.90 97 CYS A C 1
ATOM 703 O O . CYS A 1 96 ? 44.418 51.899 36.530 1.00 19.29 97 CYS A O 1
ATOM 706 N N . TYR A 1 97 ? 43.732 53.948 35.954 1.00 20.59 98 TYR A N 1
ATOM 707 C CA . TYR A 1 97 ? 45.051 54.363 35.492 1.00 20.52 98 TYR A CA 1
ATOM 708 C C . TYR A 1 97 ? 45.470 55.619 36.215 1.00 18.42 98 TYR A C 1
ATOM 709 O O . TYR A 1 97 ? 44.639 56.493 36.440 1.00 21.76 98 TYR A O 1
ATOM 718 N N . SER A 1 98 ? 46.751 55.740 36.561 1.00 17.69 99 SER A N 1
ATOM 719 C CA . SER A 1 98 ? 47.254 57.050 36.966 1.00 20.28 99 SER A CA 1
ATOM 720 C C . SER A 1 98 ? 47.638 57.735 35.662 1.00 19.98 99 SER A C 1
ATOM 721 O O . SER A 1 98 ? 48.103 57.068 34.729 1.00 18.56 99 SER A O 1
ATOM 724 N N . VAL A 1 99 ? 47.444 59.042 35.591 1.00 15.02 100 VAL A N 1
ATOM 725 C CA . VAL A 1 99 ? 47.719 59.784 34.369 1.00 20.68 100 VAL A CA 1
ATOM 726 C C . VAL A 1 99 ? 48.427 61.083 34.697 1.00 24.51 100 VAL A C 1
ATOM 727 O O . VAL A 1 99 ? 48.371 61.569 35.838 1.00 21.23 100 VAL A O 1
ATOM 731 N N . ALA A 1 100 ? 49.130 61.619 33.706 1.00 21.65 101 ALA A N 1
ATOM 732 C CA . ALA A 1 100 ? 49.705 62.950 33.819 1.00 23.82 101 ALA A CA 1
ATOM 733 C C . ALA A 1 100 ? 48.610 63.974 33.583 1.00 23.63 101 ALA A C 1
ATOM 734 O O . ALA A 1 100 ? 47.514 63.629 33.145 1.00 27.64 101 ALA A O 1
ATOM 736 N N . GLY A 1 101 ? 48.897 65.236 33.863 1.00 27.94 102 GLY A N 1
ATOM 737 C CA . GLY A 1 101 ? 47.910 66.279 33.673 1.00 25.02 102 GLY A CA 1
ATOM 738 C C . GLY A 1 101 ? 47.277 66.713 34.979 1.00 28.02 102 GLY A C 1
ATOM 739 O O . GLY A 1 101 ? 47.869 66.565 36.048 1.00 29.14 102 GLY A O 1
ATOM 740 N N . GLU A 1 102 ? 46.057 67.227 34.871 1.00 27.45 103 GLU A N 1
ATOM 741 C CA . GLU A 1 102 ? 45.314 67.841 35.969 1.00 32.93 103 GLU A CA 1
ATOM 742 C C . GLU A 1 102 ? 44.766 66.839 36.981 1.00 31.49 103 GLU A C 1
ATOM 743 O O . GLU A 1 102 ? 44.940 66.997 38.184 1.00 28.37 103 GLU A O 1
ATOM 749 N N . GLU A 1 103 ? 44.065 65.828 36.484 1.00 26.45 104 GLU A N 1
ATOM 750 C CA . GLU A 1 103 ? 43.506 64.809 37.345 1.00 22.65 104 GLU A CA 1
ATOM 751 C C . GLU A 1 103 ? 44.550 63.748 37.642 1.00 20.39 104 GLU A C 1
ATOM 752 O O . GLU A 1 103 ? 45.525 63.610 36.911 1.00 25.44 104 GLU A O 1
ATOM 758 N N . SER A 1 104 ? 44.333 62.979 38.700 1.00 19.36 105 SER A N 1
ATOM 759 C CA . SER A 1 104 ? 45.321 61.987 39.135 1.00 21.88 105 SER A CA 1
ATOM 760 C C . SER A 1 104 ? 45.151 60.609 38.530 1.00 18.09 105 SER A C 1
ATOM 761 O O . SER A 1 104 ? 46.138 59.940 38.255 1.00 17.58 105 SER A O 1
ATOM 764 N N . TYR A 1 105 ? 43.904 60.179 38.372 1.00 19.43 106 TYR A N 1
ATOM 765 C CA . TYR A 1 105 ? 43.593 58.879 37.798 1.00 18.52 106 TYR A CA 1
ATOM 766 C C . TYR A 1 105 ? 42.401 58.999 36.858 1.00 19.96 106 TYR A C 1
ATOM 767 O O . TYR A 1 105 ? 41.586 59.914 36.986 1.00 20.50 106 TYR A O 1
ATOM 776 N N . VAL A 1 106 ? 42.326 58.079 35.905 1.00 20.88 107 VAL A N 1
ATOM 777 C CA . VAL A 1 106 ? 41.168 57.948 35.026 1.00 17.76 107 VAL A CA 1
ATOM 778 C C . VAL A 1 106 ? 40.697 56.506 35.149 1.00 18.42 107 VAL A C 1
ATOM 779 O O . VAL A 1 106 ? 41.519 55.571 35.210 1.00 16.84 107 VAL A O 1
ATOM 783 N N . MET A 1 107 ? 39.382 56.333 35.218 1.00 15.88 108 MET A N 1
ATOM 784 C CA . MET A 1 107 ? 38.782 55.024 35.384 1.00 21.30 108 MET A CA 1
ATOM 785 C C . MET A 1 107 ? 37.721 54.835 34.324 1.00 19.33 108 MET A C 1
ATOM 786 O O . MET A 1 107 ? 37.079 55.792 33.901 1.00 18.41 108 MET A O 1
ATOM 791 N N . LEU A 1 108 ? 37.546 53.598 33.889 1.00 18.82 109 LEU A N 1
ATOM 792 C CA . LEU A 1 108 ? 36.410 53.238 33.055 1.00 20.38 109 LEU A CA 1
ATOM 793 C C . LEU A 1 108 ? 35.417 52.499 33.941 1.00 21.39 109 LEU A C 1
ATOM 794 O O . LEU A 1 108 ? 35.751 51.538 34.647 1.00 17.89 109 LEU A O 1
ATOM 799 N N . VAL A 1 109 ? 34.187 52.965 33.884 1.00 21.24 110 VAL A N 1
ATOM 800 C CA . VAL A 1 109 ? 33.165 52.575 34.815 1.00 20.94 110 VAL A CA 1
ATOM 801 C C . VAL A 1 109 ? 31.949 52.190 33.980 1.00 21.14 110 VAL A C 1
ATOM 802 O O . VAL A 1 109 ? 31.694 52.799 32.957 1.00 19.93 110 VAL A O 1
ATOM 806 N N . ARG A 1 110 ? 31.241 51.141 34.386 1.00 23.52 111 ARG A N 1
ATOM 807 C CA . ARG A 1 110 ? 29.995 50.765 33.740 1.00 20.30 111 ARG A CA 1
ATOM 808 C C . ARG A 1 110 ? 28.866 50.662 34.762 1.00 22.06 111 ARG A C 1
ATOM 809 O O . ARG A 1 110 ? 29.049 50.112 35.842 1.00 22.38 111 ARG A O 1
ATOM 817 N N . VAL A 1 111 ? 27.702 51.203 34.418 1.00 22.05 112 VAL A N 1
ATOM 818 C CA . VAL A 1 111 ? 26.545 51.159 35.308 1.00 23.34 112 VAL A CA 1
ATOM 819 C C . VAL A 1 111 ? 25.264 50.992 34.520 1.00 21.89 112 VAL A C 1
ATOM 820 O O . VAL A 1 111 ? 25.259 51.048 33.285 1.00 20.85 112 VAL A O 1
ATOM 824 N N . ALA A 1 112 ? 24.174 50.787 35.244 1.00 25.76 113 ALA A N 1
ATOM 825 C CA . ALA A 1 112 ? 22.905 50.426 34.625 1.00 28.21 113 ALA A CA 1
ATOM 826 C C . ALA A 1 112 ? 22.238 51.616 33.972 1.00 26.48 11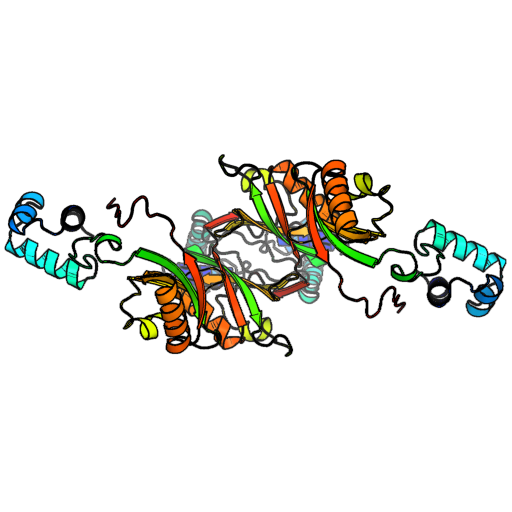3 ALA A C 1
ATOM 827 O O . ALA A 1 112 ? 21.547 51.470 32.970 1.00 28.32 113 ALA A O 1
ATOM 829 N N . SER A 1 113 ? 22.463 52.798 34.533 1.00 26.97 114 SER A N 1
ATOM 830 C CA . SER A 1 113 ? 21.700 53.976 34.155 1.00 27.93 114 SER A CA 1
ATOM 831 C C . SER A 1 113 ? 22.363 55.243 34.668 1.00 29.24 114 SER A C 1
ATOM 832 O O . SER A 1 113 ? 23.370 55.189 35.375 1.00 26.24 114 SER A O 1
ATOM 835 N N . ALA A 1 114 ? 21.775 56.383 34.319 1.00 29.42 115 ALA A N 1
ATOM 836 C CA . ALA A 1 114 ? 22.276 57.677 34.747 1.00 29.12 115 ALA A CA 1
ATOM 837 C C . ALA A 1 114 ? 22.218 57.796 36.265 1.00 28.64 115 ALA A C 1
ATOM 838 O O . ALA A 1 114 ? 23.180 58.201 36.900 1.00 28.16 115 ALA A O 1
ATOM 840 N N . ARG A 1 115 ? 21.071 57.462 36.838 1.00 31.16 116 ARG A N 1
ATOM 841 C CA . ARG A 1 115 ? 20.906 57.470 38.285 1.00 33.17 116 ARG A CA 1
ATOM 842 C C . ARG A 1 115 ? 21.948 56.591 38.972 1.00 32.68 116 ARG A C 1
ATOM 843 O O . ARG A 1 115 ? 22.492 56.956 40.015 1.00 32.10 116 ARG A O 1
ATOM 851 N N . ALA A 1 116 ? 22.209 55.417 38.398 1.00 26.95 117 ALA A N 1
ATOM 852 C CA . ALA A 1 116 ? 23.183 54.505 38.973 1.00 26.64 117 ALA A CA 1
ATOM 853 C C . ALA A 1 116 ? 24.569 55.125 38.920 1.00 25.51 117 ALA A C 1
ATOM 854 O O . ALA A 1 116 ? 25.386 54.907 39.820 1.00 25.77 117 ALA A O 1
ATOM 856 N N . LEU A 1 117 ? 24.819 55.893 37.857 1.00 25.74 118 LEU A N 1
ATOM 857 C CA . LEU A 1 117 ? 26.091 56.585 37.658 1.00 25.01 118 LEU A CA 1
ATOM 858 C C . LEU A 1 117 ? 26.298 57.614 38.747 1.00 25.44 118 LEU A C 1
ATOM 859 O O . LEU A 1 117 ? 27.397 57.755 39.283 1.00 25.34 118 LEU A O 1
ATOM 864 N N . GLU A 1 118 ? 25.235 58.337 39.073 1.00 25.91 119 GLU A N 1
ATOM 865 C CA . GLU A 1 118 ? 25.316 59.352 40.112 1.00 27.89 119 GLU A CA 1
ATOM 866 C C . GLU A 1 118 ? 25.576 58.713 41.481 1.00 27.78 119 GLU A C 1
ATOM 867 O O . GLU A 1 118 ? 26.306 59.280 42.298 1.00 26.09 119 GLU A O 1
ATOM 873 N N . ASP A 1 119 ? 24.985 57.541 41.731 1.00 22.98 120 ASP A N 1
ATOM 874 C CA . ASP A 1 119 ? 25.233 56.814 42.982 1.00 25.10 120 ASP A CA 1
ATOM 875 C C . ASP A 1 119 ? 26.689 56.336 43.067 1.00 24.70 120 ASP A C 1
ATOM 876 O O . ASP A 1 119 ? 27.330 56.401 44.127 1.00 25.76 120 ASP A O 1
ATOM 881 N N . LEU A 1 120 ? 27.178 55.795 41.955 1.00 19.65 121 LEU A N 1
ATOM 882 C CA . LEU A 1 120 ? 28.540 55.295 41.861 1.00 23.80 121 LEU A CA 1
ATOM 883 C C . LEU A 1 120 ? 29.560 56.403 42.063 1.00 21.42 121 LEU A C 1
ATOM 884 O O . LEU A 1 120 ? 30.571 56.234 42.759 1.00 22.78 121 LEU A O 1
ATOM 889 N N . LEU A 1 121 ? 29.305 57.539 41.430 1.00 23.61 122 LEU A N 1
ATOM 890 C CA . LEU A 1 121 ? 30.211 58.667 41.545 1.00 21.72 122 LEU A CA 1
ATOM 891 C C . LEU A 1 121 ? 30.328 59.077 43.024 1.00 23.36 122 LEU A C 1
ATOM 892 O O . LEU A 1 121 ? 31.439 59.221 43.550 1.00 22.13 122 LEU A O 1
ATOM 897 N N . GLN A 1 122 ? 29.195 59.204 43.713 1.00 21.71 123 GLN A N 1
ATOM 898 C CA . GLN A 1 122 ? 29.230 59.531 45.145 1.00 23.04 123 GLN A CA 1
ATOM 899 C C . GLN A 1 122 ? 29.967 58.477 45.959 1.00 23.22 123 GLN A C 1
ATOM 900 O O . GLN A 1 122 ? 30.698 58.804 46.894 1.00 25.68 123 GLN A O 1
ATOM 906 N N . ARG A 1 123 ? 29.757 57.209 45.625 1.00 22.70 124 ARG A N 1
ATOM 907 C CA . ARG A 1 123 ? 30.423 56.124 46.351 1.00 20.57 124 ARG A CA 1
ATOM 908 C C . ARG A 1 123 ? 31.927 56.208 46.145 1.00 20.99 124 ARG A C 1
ATOM 909 O O . ARG A 1 123 ? 32.707 56.041 47.078 1.00 18.32 124 ARG A O 1
ATOM 917 N N . ILE A 1 124 ? 32.328 56.470 44.907 1.00 21.09 125 ILE A N 1
ATOM 918 C CA . ILE A 1 124 ? 33.734 56.665 44.597 1.00 20.33 125 ILE A CA 1
ATOM 919 C C . ILE A 1 124 ? 34.334 57.804 45.424 1.00 21.12 125 ILE A C 1
ATOM 920 O O . ILE A 1 124 ? 35.380 57.641 46.054 1.00 20.18 125 ILE A O 1
ATOM 925 N N . ARG A 1 125 ? 33.670 58.955 45.407 1.00 20.79 126 ARG A N 1
ATOM 926 C CA . ARG A 1 125 ? 34.136 60.127 46.141 1.00 22.41 126 ARG A CA 1
ATOM 927 C C . ARG A 1 125 ? 34.256 59.847 47.634 1.00 22.01 126 ARG A C 1
ATOM 928 O O . ARG A 1 125 ? 35.228 60.249 48.276 1.00 23.63 126 ARG A O 1
ATOM 936 N N . THR A 1 126 ? 33.262 59.171 48.194 1.00 22.16 127 THR A N 1
ATOM 937 C CA . THR A 1 126 ? 33.271 58.926 49.633 1.00 25.70 127 THR A CA 1
ATOM 938 C C . THR A 1 126 ? 34.373 57.954 49.961 1.00 23.85 127 THR A C 1
ATOM 939 O O . THR A 1 126 ? 35.102 58.136 50.925 1.00 25.56 127 THR A O 1
ATOM 943 N N . THR A 1 127 ? 34.507 56.931 49.122 1.00 25.02 128 THR A N 1
ATOM 944 C CA . THR A 1 127 ? 35.418 55.833 49.389 1.00 22.30 128 THR A CA 1
ATOM 945 C C . THR A 1 127 ? 36.867 56.267 49.268 1.00 24.12 128 THR A C 1
ATOM 946 O O . THR A 1 127 ? 37.691 55.860 50.079 1.00 25.63 128 THR A O 1
ATOM 950 N N . ALA A 1 128 ? 37.188 57.103 48.281 1.00 21.06 129 ALA A N 1
ATOM 951 C CA . ALA A 1 128 ? 38.590 57.470 48.079 1.00 19.19 129 ALA A CA 1
ATOM 952 C C . ALA A 1 128 ? 38.896 58.923 48.422 1.00 23.25 129 ALA A C 1
ATOM 953 O O . ALA A 1 128 ? 40.025 59.379 48.252 1.00 23.65 129 ALA A O 1
ATOM 955 N N . ASN A 1 129 ? 37.901 59.637 48.926 1.00 21.51 130 ASN A N 1
ATOM 956 C CA . ASN A 1 129 ? 38.081 61.044 49.258 1.00 28.43 130 ASN A CA 1
ATOM 957 C C . ASN A 1 129 ? 38.609 61.804 48.046 1.00 22.00 130 ASN A C 1
ATOM 958 O O . ASN A 1 129 ? 39.693 62.365 48.087 1.00 20.99 130 ASN A O 1
ATOM 963 N N . VAL A 1 130 ? 37.837 61.802 46.964 1.00 23.35 131 VAL A N 1
ATOM 964 C CA . VAL A 1 130 ? 38.261 62.413 45.706 1.00 19.37 131 VAL A CA 1
ATOM 965 C C . VAL A 1 130 ? 37.148 63.254 45.107 1.00 19.94 131 VAL A C 1
ATOM 966 O O . VAL A 1 130 ? 35.993 63.144 45.490 1.00 21.55 131 VAL A O 1
ATOM 970 N N . ARG A 1 131 ? 37.493 64.107 44.157 1.00 24.49 132 ARG A N 1
ATOM 971 C CA . ARG A 1 131 ? 36.463 64.688 43.322 1.00 25.83 132 ARG A CA 1
ATOM 972 C C . ARG A 1 131 ? 36.361 63.881 42.033 1.00 21.97 132 ARG A C 1
ATOM 973 O O . ARG A 1 131 ? 37.281 63.172 41.634 1.00 20.50 132 ARG A O 1
ATOM 981 N N . THR A 1 132 ? 35.246 64.042 41.355 1.00 24.69 133 THR A N 1
ATOM 982 C CA . THR A 1 132 ? 34.930 63.182 40.247 1.00 24.79 133 THR A CA 1
ATOM 983 C C . THR A 1 132 ? 34.543 64.018 39.016 1.00 24.99 133 THR A C 1
ATOM 984 O O . THR A 1 132 ? 33.726 64.937 39.112 1.00 21.98 133 THR A O 1
ATOM 988 N N . ARG A 1 133 ? 35.165 63.724 37.876 1.00 21.85 134 ARG A N 1
ATOM 989 C CA . ARG A 1 133 ? 34.780 64.358 36.624 1.00 24.48 134 ARG A CA 1
ATOM 990 C C . ARG A 1 133 ? 34.557 63.305 35.557 1.00 20.93 134 ARG A C 1
ATOM 991 O O . ARG A 1 133 ? 35.485 62.625 35.120 1.00 19.53 134 ARG A O 1
ATOM 999 N N . SER A 1 134 ? 33.317 63.223 35.110 1.00 20.05 135 SER A N 1
ATOM 1000 C CA . SER A 1 134 ? 32.833 62.094 34.343 1.00 21.19 135 SER A CA 1
ATOM 1001 C C . SER A 1 134 ? 32.696 62.469 32.863 1.00 20.66 135 SER A C 1
ATOM 1002 O O . SER A 1 134 ? 32.140 63.501 32.533 1.00 24.02 135 SER A O 1
ATOM 1005 N N . THR A 1 135 ? 33.231 61.636 31.982 1.00 20.24 136 THR A N 1
ATOM 1006 C CA . THR A 1 135 ? 33.064 61.806 30.546 1.00 19.47 136 THR A CA 1
ATOM 1007 C C . THR A 1 135 ? 32.292 60.615 30.001 1.00 23.21 136 THR A C 1
ATOM 1008 O O . THR A 1 135 ? 32.805 59.494 29.899 1.00 20.71 136 THR A O 1
ATOM 1012 N N . ILE A 1 136 ? 31.046 60.857 29.650 1.00 20.72 137 ILE A N 1
ATOM 1013 C CA . ILE A 1 136 ? 30.179 59.773 29.251 1.00 20.27 137 ILE A CA 1
ATOM 1014 C C . ILE A 1 136 ? 30.484 59.286 27.832 1.00 21.10 137 ILE A C 1
ATOM 1015 O O . ILE A 1 136 ? 30.686 60.078 26.911 1.00 21.48 137 ILE A O 1
ATOM 1020 N N . ILE A 1 137 ? 30.554 57.966 27.679 1.00 21.90 138 ILE A N 1
ATOM 1021 C CA . ILE A 1 137 ? 30.764 57.358 26.385 1.00 20.36 138 ILE A CA 1
ATOM 1022 C C . ILE A 1 137 ? 29.418 57.310 25.652 1.00 23.64 138 ILE A C 1
ATOM 1023 O O . ILE A 1 137 ? 28.413 56.903 26.231 1.00 23.12 138 ILE A O 1
ATOM 1028 N N . LEU A 1 138 ? 29.383 57.748 24.396 1.00 18.23 139 LEU A N 1
ATOM 1029 C CA . LEU A 1 138 ? 28.141 57.692 23.638 1.00 23.45 139 LEU A CA 1
ATOM 1030 C C . LEU A 1 138 ? 28.106 56.406 22.821 1.00 23.38 139 LEU A C 1
ATOM 1031 O O . LEU A 1 138 ? 27.062 55.775 22.662 1.00 25.62 139 LEU A O 1
ATOM 1036 N N . ASN A 1 139 ? 29.264 56.023 22.302 1.00 21.50 140 ASN A N 1
ATOM 1037 C CA . ASN A 1 139 ? 29.360 54.826 21.503 1.00 22.42 140 ASN A CA 1
ATOM 1038 C C . ASN A 1 139 ? 30.761 54.272 21.552 1.00 23.96 140 ASN A C 1
ATOM 1039 O O . ASN A 1 139 ? 31.735 55.026 21.590 1.00 22.46 140 ASN A O 1
ATOM 1044 N N . THR A 1 140 ? 30.851 52.948 21.549 1.00 21.93 141 THR A N 1
ATOM 1045 C CA . THR A 1 140 ? 32.128 52.255 21.444 1.00 23.07 141 THR A CA 1
ATOM 1046 C C . THR A 1 140 ? 32.269 51.733 20.013 1.00 24.75 141 THR A C 1
ATOM 1047 O O . THR A 1 140 ? 31.547 50.836 19.616 1.00 21.68 141 THR A O 1
ATOM 1051 N N . PHE A 1 141 ? 33.175 52.307 19.228 1.00 24.43 142 PHE A N 1
ATOM 1052 C CA . PHE A 1 141 ? 33.315 51.883 17.836 1.00 21.08 142 PHE A CA 1
ATOM 1053 C C . PHE A 1 141 ? 34.095 50.591 17.740 1.00 22.55 142 PHE A C 1
ATOM 1054 O O . PHE A 1 141 ? 33.768 49.707 16.953 1.00 22.81 142 PHE A O 1
ATOM 1062 N N . TYR A 1 142 ? 35.130 50.487 18.556 1.00 21.17 143 TYR A N 1
ATOM 1063 C CA . TYR A 1 142 ? 35.877 49.258 18.690 1.00 21.17 143 TYR A CA 1
ATOM 1064 C C . TYR A 1 142 ? 36.721 49.345 19.950 1.00 22.03 143 TYR A C 1
ATOM 1065 O O . TYR A 1 142 ? 37.053 50.426 20.408 1.00 21.48 143 TYR A O 1
ATOM 1074 N N . SER A 1 143 ? 37.038 48.207 20.536 1.00 20.75 144 SER A N 1
ATOM 1075 C CA . SER A 1 143 ? 37.798 48.222 21.777 1.00 26.58 144 SER A CA 1
ATOM 1076 C C . SER A 1 143 ? 38.545 46.922 21.946 1.00 26.61 144 SER A C 1
ATOM 1077 O O . SER A 1 143 ? 38.377 45.984 21.154 1.00 23.31 144 SER A O 1
ATOM 1080 N N . ASP A 1 144 ? 39.387 46.901 22.974 1.00 26.08 145 ASP A N 1
ATOM 1081 C CA . ASP A 1 144 ? 40.250 45.772 23.300 1.00 27.40 145 ASP A CA 1
ATOM 1082 C C . ASP A 1 144 ? 40.965 45.156 22.109 1.00 31.24 145 ASP A C 1
ATOM 1083 O O . ASP A 1 144 ? 41.099 43.933 22.035 1.00 27.47 145 ASP A O 1
ATOM 1088 N N . ARG A 1 145 ? 41.448 45.993 21.198 1.00 24.25 146 ARG A N 1
ATOM 1089 C CA . ARG A 1 145 ? 42.239 45.493 20.069 1.00 26.47 146 ARG A CA 1
ATOM 1090 C C . ARG A 1 145 ? 43.737 45.414 20.376 1.00 28.32 146 ARG A C 1
ATOM 1091 O O . ARG A 1 145 ? 44.499 46.342 20.087 1.00 33.74 146 ARG A O 1
ATOM 1099 N N . GLN A 1 146 ? 44.169 44.284 20.917 1.00 28.36 147 GLN A N 1
ATOM 1100 C CA . GLN A 1 146 ? 45.559 44.125 21.321 1.00 30.29 147 GLN A CA 1
ATOM 1101 C C . GLN A 1 146 ? 46.521 43.947 20.151 1.00 33.53 147 GLN A C 1
ATOM 1102 O O . GLN A 1 146 ? 46.408 43.007 19.366 1.00 35.40 147 GLN A O 1
ATOM 1108 N N . HIS A 1 147 ? 47.486 44.847 20.055 1.00 28.15 148 HIS A N 1
ATOM 1109 C CA . HIS A 1 147 ? 48.490 44.769 19.003 1.00 36.11 148 HIS A CA 1
ATOM 1110 C C . HIS A 1 147 ? 49.721 44.014 19.483 1.00 33.96 148 HIS A C 1
ATOM 1111 O O . HIS A 1 147 ? 50.389 44.432 20.434 1.00 31.58 148 HIS A O 1
ATOM 1118 N N . ILE A 1 148 ? 49.985 42.886 18.835 1.00 35.09 149 ILE A N 1
ATOM 1119 C CA . ILE A 1 148 ? 51.172 42.085 19.076 1.00 38.68 149 ILE A CA 1
ATOM 1120 C C . ILE A 1 148 ? 52.048 42.198 17.840 1.00 44.06 149 ILE A C 1
ATOM 1121 O O . ILE A 1 148 ? 51.757 41.580 16.814 1.00 47.81 149 ILE A O 1
ATOM 1126 N N . PRO A 1 149 ? 53.120 42.999 17.923 1.00 43.90 150 PRO A N 1
ATOM 1127 C CA . PRO A 1 149 ? 53.972 43.220 16.751 1.00 48.08 150 PRO A CA 1
ATOM 1128 C C . PRO A 1 149 ? 54.672 41.936 16.303 1.00 52.59 150 PRO A C 1
ATOM 1129 O O . PRO A 1 149 ? 54.425 40.854 16.842 1.00 49.01 150 PRO A O 1
ATOM 1134 N N . LEU B 1 4 ? 76.218 53.492 28.748 1.00 45.22 5 LEU B N 1
ATOM 1135 C CA . LEU B 1 4 ? 77.340 54.295 29.228 1.00 47.78 5 LEU B CA 1
ATOM 1136 C C . LEU B 1 4 ? 78.097 53.529 30.320 1.00 43.21 5 LEU B C 1
ATOM 1137 O O . LEU B 1 4 ? 77.558 53.291 31.404 1.00 43.82 5 LEU B O 1
ATOM 1142 N N . ASP B 1 5 ? 79.339 53.140 30.041 1.00 40.59 6 ASP B N 1
ATOM 1143 C CA . ASP B 1 5 ? 80.090 52.331 30.999 1.00 38.43 6 ASP B CA 1
ATOM 1144 C C . ASP B 1 5 ? 80.533 53.123 32.230 1.00 43.29 6 ASP B C 1
ATOM 1145 O O . ASP B 1 5 ? 80.254 54.323 32.344 1.00 41.06 6 ASP B O 1
ATOM 1150 N N . ASP B 1 6 ? 81.209 52.447 33.155 1.00 38.59 7 ASP B N 1
ATOM 1151 C CA . ASP B 1 6 ? 81.580 53.063 34.425 1.00 42.96 7 ASP B CA 1
ATOM 1152 C C . ASP B 1 6 ? 82.529 54.248 34.236 1.00 41.34 7 ASP B C 1
ATOM 1153 O O . ASP B 1 6 ? 82.408 55.271 34.913 1.00 44.56 7 ASP B O 1
ATOM 1158 N N . ILE B 1 7 ? 83.462 54.113 33.303 1.00 38.88 8 ILE B N 1
ATOM 1159 C CA . ILE B 1 7 ? 84.440 55.162 33.074 1.00 36.53 8 ILE B CA 1
ATOM 1160 C C . ILE B 1 7 ? 83.781 56.379 32.437 1.00 32.88 8 ILE B C 1
ATOM 1161 O O . ILE B 1 7 ? 84.014 57.499 32.872 1.00 34.23 8 ILE B O 1
ATOM 1166 N N . ASP B 1 8 ? 82.945 56.167 31.423 1.00 34.03 9 ASP B N 1
ATOM 1167 C CA . ASP B 1 8 ? 82.199 57.281 30.845 1.00 32.50 9 ASP B CA 1
ATOM 1168 C C . ASP B 1 8 ? 81.368 57.983 31.910 1.00 34.46 9 ASP B C 1
ATOM 1169 O O . ASP B 1 8 ? 81.214 59.198 31.878 1.00 33.00 9 ASP B O 1
ATOM 1174 N N . ARG B 1 9 ? 80.837 57.219 32.861 1.00 36.18 10 ARG B N 1
ATOM 1175 C CA . ARG B 1 9 ? 80.065 57.812 33.952 1.00 38.78 10 ARG B CA 1
ATOM 1176 C C . ARG B 1 9 ? 80.893 58.739 34.830 1.00 33.46 10 ARG B C 1
ATOM 1177 O O . ARG B 1 9 ? 80.402 59.780 35.247 1.00 35.39 10 ARG B O 1
ATOM 1185 N N . ILE B 1 10 ? 82.135 58.360 35.121 1.00 32.47 11 ILE B N 1
ATOM 1186 C CA . ILE B 1 10 ? 83.038 59.207 35.910 1.00 31.44 11 ILE B CA 1
ATOM 1187 C C . ILE B 1 10 ? 83.347 60.499 35.175 1.00 28.79 11 ILE B C 1
ATOM 1188 O O . ILE B 1 10 ? 83.351 61.586 35.767 1.00 32.71 11 ILE B O 1
ATOM 1193 N N . LEU B 1 11 ? 83.633 60.367 33.883 1.00 28.14 12 LEU B N 1
ATOM 1194 C CA . LEU B 1 11 ? 83.947 61.512 33.038 1.00 25.63 12 LEU B CA 1
ATOM 1195 C C . LEU B 1 11 ? 82.769 62.467 33.005 1.00 31.06 12 LEU B C 1
ATOM 1196 O O . LEU B 1 11 ? 82.924 63.682 33.198 1.00 28.76 12 LEU B O 1
ATOM 1201 N N . VAL B 1 12 ? 81.589 61.907 32.751 1.00 28.36 13 VAL B N 1
ATOM 1202 C CA . VAL B 1 12 ? 80.375 62.698 32.632 1.00 34.00 13 VAL B CA 1
ATOM 1203 C C . VAL B 1 12 ? 80.063 63.395 33.952 1.00 31.26 13 VAL B C 1
ATOM 1204 O O . VAL B 1 12 ? 79.766 64.592 33.980 1.00 33.10 13 VAL B O 1
ATOM 1208 N N . ARG B 1 13 ? 80.160 62.641 35.042 1.00 28.18 14 ARG B N 1
ATOM 1209 C CA . ARG B 1 13 ? 79.952 63.186 36.380 1.00 32.24 14 ARG B CA 1
ATOM 1210 C C . ARG B 1 13 ? 80.997 64.244 36.751 1.00 31.45 14 ARG B C 1
ATOM 1211 O O . ARG B 1 13 ? 80.712 65.145 37.530 1.00 35.44 14 ARG B O 1
ATOM 1219 N N . GLU B 1 14 ? 82.199 64.138 36.194 1.00 30.93 15 GLU B N 1
ATOM 1220 C CA . GLU B 1 14 ? 83.234 65.155 36.404 1.00 31.51 15 GLU B CA 1
ATOM 1221 C C . GLU B 1 14 ? 82.933 66.397 35.581 1.00 29.11 15 GLU B C 1
ATOM 1222 O O . GLU B 1 14 ? 83.024 67.510 36.072 1.00 28.75 15 GLU B O 1
ATOM 1228 N N . LEU B 1 15 ? 82.556 66.202 34.324 1.00 29.97 16 LEU B N 1
ATOM 1229 C CA . LEU B 1 15 ? 82.289 67.335 33.449 1.00 27.49 16 LEU B CA 1
ATOM 1230 C C . LEU B 1 15 ? 81.048 68.105 33.880 1.00 29.36 16 LEU B C 1
ATOM 1231 O O . LEU B 1 15 ? 80.984 69.334 33.747 1.00 26.61 16 LEU B O 1
ATOM 1236 N N . ALA B 1 16 ? 80.057 67.379 34.387 1.00 27.66 17 ALA B N 1
ATOM 1237 C CA . ALA B 1 16 ? 78.838 68.008 34.870 1.00 27.74 17 ALA B CA 1
ATOM 1238 C C . ALA B 1 16 ? 79.132 68.869 36.095 1.00 29.23 17 ALA B C 1
ATOM 1239 O O . ALA B 1 16 ? 78.525 69.926 36.270 1.00 30.03 17 ALA B O 1
ATOM 1241 N N . ALA B 1 17 ? 80.040 68.413 36.957 1.00 26.87 18 ALA B N 1
ATOM 1242 C CA . ALA B 1 17 ? 80.380 69.213 38.134 1.00 30.09 18 ALA B CA 1
ATOM 1243 C C . ALA B 1 17 ? 81.092 70.496 37.706 1.00 27.08 18 ALA B C 1
ATOM 1244 O O . ALA B 1 17 ? 80.742 71.572 38.165 1.00 34.52 18 ALA B O 1
ATOM 1246 N N . ASP B 1 18 ? 82.062 70.389 36.802 1.00 29.82 19 ASP B N 1
ATOM 1247 C CA . ASP B 1 18 ? 82.721 71.582 36.254 1.00 30.45 19 ASP B CA 1
ATOM 1248 C C . ASP B 1 18 ? 83.302 71.273 34.873 1.00 30.72 19 ASP B C 1
ATOM 1249 O O . ASP B 1 18 ? 84.172 70.409 34.746 1.00 28.64 19 ASP B O 1
ATOM 1254 N N . GLY B 1 19 ? 82.820 71.974 33.845 1.00 26.11 20 GLY B N 1
ATOM 1255 C CA . GLY B 1 19 ? 83.252 71.730 32.477 1.00 24.26 20 GLY B CA 1
ATOM 1256 C C . GLY B 1 19 ? 84.689 72.157 32.210 1.00 26.14 20 GLY B C 1
ATOM 1257 O O . GLY B 1 19 ? 85.206 71.950 31.120 1.00 29.79 20 GLY B O 1
ATOM 1258 N N . ARG B 1 20 ? 85.338 72.748 33.209 1.00 25.78 21 ARG B N 1
ATOM 1259 C CA . ARG B 1 20 ? 86.707 73.232 33.062 1.00 29.46 21 ARG B CA 1
ATOM 1260 C C . ARG B 1 20 ? 87.783 72.207 33.462 1.00 32.19 21 ARG B C 1
ATOM 1261 O O . ARG B 1 20 ? 88.976 72.450 33.273 1.00 28.63 21 ARG B O 1
ATOM 1269 N N . VAL B 1 21 ? 87.368 71.078 34.027 1.00 30.55 22 VAL B N 1
ATOM 1270 C CA . VAL B 1 21 ? 88.308 70.007 34.347 1.00 30.07 22 VAL B CA 1
ATOM 1271 C C . VAL B 1 21 ? 89.155 69.630 33.124 1.00 27.90 22 VAL B C 1
ATOM 1272 O O . VAL B 1 21 ? 88.635 69.308 32.063 1.00 25.13 22 VAL B O 1
ATOM 1276 N N . THR B 1 22 ? 90.470 69.685 33.273 1.00 29.27 23 THR B N 1
ATOM 1277 C CA . THR B 1 22 ? 91.365 69.380 32.161 1.00 26.84 23 THR B CA 1
ATOM 1278 C C . THR B 1 22 ? 91.370 67.896 31.805 1.00 26.73 23 THR B C 1
ATOM 1279 O O . THR B 1 22 ? 90.977 67.040 32.603 1.00 24.69 23 THR B O 1
ATOM 1283 N N . LEU B 1 23 ? 91.809 67.599 30.589 1.00 26.75 24 LEU B N 1
ATOM 1284 C CA . LEU B 1 23 ? 91.921 66.228 30.133 1.00 24.76 24 LEU B CA 1
ATOM 1285 C C . LEU B 1 23 ? 92.868 65.468 31.060 1.00 27.34 24 LEU B C 1
ATOM 1286 O O . LEU B 1 23 ? 92.678 64.274 31.328 1.00 22.91 24 LEU B O 1
ATOM 1291 N N . SER B 1 24 ? 93.879 66.173 31.551 1.00 23.32 25 SER B N 1
ATOM 1292 C CA . SER B 1 24 ? 94.864 65.595 32.462 1.00 26.02 25 SER B CA 1
ATOM 1293 C C . SER B 1 24 ? 94.251 65.276 33.817 1.00 28.01 25 SER B C 1
ATOM 1294 O O . SER B 1 24 ? 94.558 64.251 34.422 1.00 28.37 25 SER B O 1
ATOM 1297 N N . GLU B 1 25 ? 93.377 66.153 34.291 1.00 24.86 26 GLU B N 1
ATOM 1298 C CA . GLU B 1 25 ? 92.616 65.878 35.497 1.00 25.71 26 GLU B CA 1
ATOM 1299 C C . GLU B 1 25 ? 91.605 64.748 35.271 1.00 27.58 26 GLU B C 1
ATOM 1300 O O . GLU B 1 25 ? 91.390 63.904 36.153 1.00 25.09 26 GLU B O 1
ATOM 1306 N N . LEU B 1 26 ? 90.986 64.720 34.092 1.00 23.48 27 LEU B N 1
ATOM 1307 C CA . LEU B 1 26 ? 90.019 63.666 33.786 1.00 24.05 27 LEU B CA 1
ATOM 1308 C C . LEU B 1 26 ? 90.677 62.296 33.785 1.00 23.96 27 LEU B C 1
ATOM 1309 O O . LEU B 1 26 ? 90.168 61.362 34.402 1.00 28.00 27 LEU B O 1
ATOM 1314 N N . ALA B 1 27 ? 91.797 62.179 33.076 1.00 25.29 28 ALA B N 1
ATOM 1315 C CA . ALA B 1 27 ? 92.558 60.936 33.021 1.00 23.86 28 ALA B CA 1
ATOM 1316 C C . ALA B 1 27 ? 92.873 60.446 34.431 1.00 23.00 28 ALA B C 1
ATOM 1317 O O . ALA B 1 27 ? 92.586 59.306 34.783 1.00 28.56 28 ALA B O 1
ATOM 1319 N N . THR B 1 28 ? 93.456 61.321 35.243 1.00 26.04 29 THR B N 1
ATOM 1320 C CA . THR B 1 28 ? 93.767 60.982 36.632 1.00 26.45 29 THR B CA 1
ATOM 1321 C C . THR B 1 28 ? 92.534 60.447 37.363 1.00 26.77 29 THR B C 1
ATOM 1322 O O . THR B 1 28 ? 92.553 59.356 37.930 1.00 30.17 29 THR B O 1
ATOM 1326 N N . ARG B 1 29 ? 91.447 61.201 37.299 1.00 27.24 30 ARG B N 1
ATOM 1327 C CA . ARG B 1 29 ? 90.225 60.848 38.000 1.00 28.75 30 ARG B CA 1
ATOM 1328 C C . ARG B 1 29 ? 89.576 59.577 37.466 1.00 29.25 30 ARG B C 1
ATOM 1329 O O . ARG B 1 29 ? 88.957 58.842 38.219 1.00 27.73 30 ARG B O 1
ATOM 1337 N N . ALA B 1 30 ? 89.721 59.315 36.170 1.00 30.97 31 ALA B N 1
ATOM 1338 C CA . ALA B 1 30 ? 89.056 58.165 35.547 1.00 26.53 31 ALA B CA 1
ATOM 1339 C C . ALA B 1 30 ? 89.942 56.921 35.463 1.00 26.24 31 ALA B C 1
ATOM 1340 O O . ALA B 1 30 ? 89.482 55.855 35.084 1.00 33.86 31 ALA B O 1
ATOM 1342 N N . GLY B 1 31 ? 91.219 57.055 35.791 1.00 26.97 32 GLY B N 1
ATOM 1343 C CA . GLY B 1 31 ? 92.126 55.919 35.712 1.00 24.24 32 GLY B CA 1
ATOM 1344 C C . GLY B 1 31 ? 92.732 55.696 34.333 1.00 24.66 32 GLY B C 1
ATOM 1345 O O . GLY B 1 31 ? 93.175 54.599 34.018 1.00 23.92 32 GLY B O 1
ATOM 1346 N N . LEU B 1 32 ? 92.791 56.744 33.517 1.00 24.34 33 LEU B N 1
ATOM 1347 C CA . LEU B 1 32 ? 93.162 56.586 32.101 1.00 26.59 33 LEU B CA 1
ATOM 1348 C C . LEU B 1 32 ? 94.431 57.353 31.712 1.00 23.86 33 LEU B C 1
ATOM 1349 O O . LEU B 1 32 ? 94.842 58.284 32.403 1.00 23.97 33 LEU B O 1
ATOM 1354 N N . SER B 1 33 ? 95.030 56.983 30.586 1.00 22.01 34 SER B N 1
ATOM 1355 C CA . SER B 1 33 ? 96.060 57.826 29.987 1.00 25.34 34 SER B CA 1
ATOM 1356 C C . SER B 1 33 ? 95.373 59.074 29.423 1.00 25.27 34 SER B C 1
ATOM 1357 O O . SER B 1 33 ? 94.153 59.077 29.200 1.00 23.78 34 SER B O 1
ATOM 1360 N N . VAL B 1 34 ? 96.132 60.135 29.181 1.00 24.02 35 VAL B N 1
ATOM 1361 C CA . VAL B 1 34 ? 95.497 61.341 28.678 1.00 27.47 35 VAL B CA 1
ATOM 1362 C C . VAL B 1 34 ? 95.028 61.155 27.230 1.00 29.62 35 VAL B C 1
ATOM 1363 O O . VAL B 1 34 ? 93.981 61.681 26.851 1.00 27.72 35 VAL B O 1
ATOM 1367 N N . SER B 1 35 ? 95.747 60.351 26.445 1.00 28.09 36 SER B N 1
ATOM 1368 C CA . SER B 1 35 ? 95.298 60.082 25.075 1.00 28.47 36 SER B CA 1
ATOM 1369 C C . SER B 1 35 ? 94.041 59.205 25.035 1.00 28.72 36 SER B C 1
ATOM 1370 O O . SER B 1 35 ? 93.202 59.359 24.145 1.00 28.84 36 SER B O 1
ATOM 1373 N N . ALA B 1 36 ? 93.878 58.318 26.012 1.00 23.59 37 ALA B N 1
ATOM 1374 C CA . ALA B 1 36 ? 92.643 57.536 26.078 1.00 24.57 37 ALA B CA 1
ATOM 1375 C C . ALA B 1 36 ? 91.431 58.340 26.574 1.00 25.02 37 ALA B C 1
ATOM 1376 O O . ALA B 1 36 ? 90.320 58.137 26.093 1.00 25.70 37 ALA B O 1
ATOM 1378 N N . VAL B 1 37 ? 91.626 59.237 27.535 1.00 27.44 38 VAL B N 1
ATOM 1379 C CA . VAL B 1 37 ? 90.539 60.142 27.909 1.00 27.45 38 VAL B CA 1
ATOM 1380 C C . VAL B 1 37 ? 90.141 60.991 26.713 1.00 28.48 38 VAL B C 1
ATOM 1381 O O . VAL B 1 37 ? 88.955 61.162 26.442 1.00 28.11 38 VAL B O 1
ATOM 1385 N N . GLN B 1 38 ? 91.131 61.535 26.008 1.00 27.44 39 GLN B N 1
ATOM 1386 C CA . GLN B 1 38 ? 90.846 62.368 24.844 1.00 27.40 39 GLN B CA 1
ATOM 1387 C C . GLN B 1 38 ? 89.865 61.660 23.918 1.00 29.61 39 GLN B C 1
ATOM 1388 O O . GLN B 1 38 ? 88.894 62.254 23.464 1.00 25.80 39 GLN B O 1
ATOM 1394 N N . SER B 1 39 ? 90.104 60.384 23.637 1.00 27.97 40 SER B N 1
ATOM 1395 C CA . SER B 1 39 ? 89.266 59.727 22.652 1.00 26.92 40 SER B CA 1
ATOM 1396 C C . SER B 1 39 ? 87.887 59.393 23.216 1.00 29.98 40 SER B C 1
ATOM 1397 O O . SER B 1 39 ? 86.896 59.455 22.489 1.00 30.63 40 SER B O 1
ATOM 1400 N N . ARG B 1 40 ? 87.817 59.057 24.505 1.00 26.44 41 ARG B N 1
ATOM 1401 C CA . ARG B 1 40 ? 86.520 58.915 25.164 1.00 26.95 41 ARG B CA 1
ATOM 1402 C C . ARG B 1 40 ? 85.723 60.224 25.097 1.00 30.12 41 ARG B C 1
ATOM 1403 O O . ARG B 1 40 ? 84.579 60.243 24.639 1.00 29.85 41 ARG B O 1
ATOM 1411 N N . VAL B 1 41 ? 86.328 61.321 25.545 1.00 27.06 42 VAL B N 1
ATOM 1412 C CA . VAL B 1 41 ? 85.629 62.605 25.574 1.00 26.07 42 VAL B CA 1
ATOM 1413 C C . VAL B 1 41 ? 85.122 63.002 24.182 1.00 29.01 42 VAL B C 1
ATOM 1414 O O . VAL B 1 41 ? 83.973 63.425 24.023 1.00 28.16 42 VAL B O 1
ATOM 1418 N N . ARG B 1 42 ? 85.971 62.858 23.169 1.00 28.71 43 ARG B N 1
ATOM 1419 C CA . ARG B 1 42 ? 85.542 63.162 21.805 1.00 33.82 43 ARG B CA 1
ATOM 1420 C C . ARG B 1 42 ? 84.322 62.341 21.408 1.00 37.47 43 ARG B C 1
ATOM 1421 O O . ARG B 1 42 ? 83.396 62.865 20.779 1.00 34.00 43 ARG B O 1
ATOM 1429 N N . ARG B 1 43 ? 84.325 61.060 21.772 1.00 30.98 44 ARG B N 1
ATOM 1430 C CA . ARG B 1 43 ? 83.202 60.189 21.460 1.00 34.62 44 ARG B CA 1
ATOM 1431 C C . ARG B 1 43 ? 81.937 60.580 22.247 1.00 38.15 44 ARG B C 1
ATOM 1432 O O . ARG B 1 43 ? 80.831 60.565 21.703 1.00 39.03 44 ARG B O 1
ATOM 1440 N N . LEU B 1 44 ? 82.098 60.939 23.518 1.00 34.28 45 LEU B N 1
ATOM 1441 C CA . LEU B 1 44 ? 80.974 61.440 24.310 1.00 34.76 45 LEU B CA 1
ATOM 1442 C C . LEU B 1 44 ? 80.369 62.707 23.695 1.00 34.32 45 LEU B C 1
ATOM 1443 O O . LEU B 1 44 ? 79.160 62.900 23.748 1.00 33.25 45 LEU B O 1
ATOM 1448 N N . GLU B 1 45 ? 81.208 63.559 23.108 1.00 31.61 46 GLU B N 1
ATOM 1449 C CA . GLU B 1 45 ? 80.735 64.802 22.494 1.00 33.09 46 GLU B CA 1
ATOM 1450 C C . GLU B 1 45 ? 79.968 64.553 21.193 1.00 40.92 46 GLU B C 1
ATOM 1451 O O . GLU B 1 45 ? 78.882 65.102 20.975 1.00 41.05 46 GLU B O 1
ATOM 1457 N N . SER B 1 46 ? 80.541 63.729 20.328 1.00 34.68 47 SER B N 1
ATOM 1458 C CA . SER B 1 46 ? 79.970 63.494 19.015 1.00 35.61 47 SER B CA 1
ATOM 1459 C C . SER B 1 46 ? 78.725 62.613 19.129 1.00 39.34 47 SER B C 1
ATOM 1460 O O . SER B 1 46 ? 77.950 62.492 18.184 1.00 47.97 47 SER B O 1
ATOM 1463 N N . ARG B 1 47 ? 78.540 62.002 20.294 1.00 39.75 48 ARG B N 1
ATOM 1464 C CA . ARG B 1 47 ? 77.353 61.197 20.573 1.00 37.50 48 ARG B CA 1
ATOM 1465 C C . ARG B 1 47 ? 76.301 62.025 21.324 1.00 38.04 48 ARG B C 1
ATOM 1466 O O . ARG B 1 47 ? 75.323 61.485 21.854 1.00 37.90 48 ARG B O 1
ATOM 1474 N N . GLY B 1 48 ? 76.521 63.331 21.398 1.00 35.07 49 GLY B N 1
ATOM 1475 C CA . GLY B 1 48 ? 75.564 64.225 22.027 1.00 35.71 49 GLY B CA 1
ATOM 1476 C C . GLY B 1 48 ? 75.330 63.924 23.496 1.00 31.80 49 GLY B C 1
ATOM 1477 O O . GLY B 1 48 ? 74.374 64.412 24.092 1.00 35.20 49 GLY B O 1
ATOM 1478 N N . VAL B 1 49 ? 76.188 63.108 24.094 1.00 31.96 50 VAL B N 1
ATOM 1479 C CA . VAL B 1 49 ? 76.105 62.917 25.538 1.00 29.27 50 VAL B CA 1
ATOM 1480 C C . VAL B 1 49 ? 76.545 64.197 26.250 1.00 30.36 50 VAL B C 1
ATOM 1481 O O . VAL B 1 49 ? 75.831 64.720 27.105 1.00 28.35 50 VAL B O 1
ATOM 1485 N N . VAL B 1 50 ? 77.722 64.697 25.886 1.00 29.08 51 VAL B N 1
ATOM 1486 C CA . VAL B 1 50 ? 78.215 65.975 26.389 1.00 30.23 51 VAL B CA 1
ATOM 1487 C C . VAL B 1 50 ? 77.798 67.041 25.383 1.00 31.94 51 VAL B C 1
ATOM 1488 O O . VAL B 1 50 ? 78.306 67.075 24.261 1.00 33.05 51 VAL B O 1
ATOM 1492 N N . GLN B 1 51 ? 76.869 67.908 25.777 1.00 29.91 52 GLN B N 1
ATOM 1493 C CA . GLN B 1 51 ? 76.233 68.804 24.816 1.00 26.65 52 GLN B CA 1
ATOM 1494 C C . GLN B 1 51 ? 76.951 70.134 24.637 1.00 28.91 52 GLN B C 1
ATOM 1495 O O . GLN B 1 51 ? 76.840 70.766 23.596 1.00 29.38 52 GLN B O 1
ATOM 1501 N N . GLY B 1 52 ? 77.703 70.561 25.638 1.00 28.42 53 GLY B N 1
ATOM 1502 C CA . GLY B 1 52 ? 78.417 71.817 25.515 1.00 25.97 53 GLY B CA 1
ATOM 1503 C C . GLY B 1 52 ? 79.056 72.242 26.815 1.00 26.32 53 GLY B C 1
ATOM 1504 O O . GLY B 1 52 ? 78.833 71.626 27.865 1.00 28.10 53 GLY B O 1
ATOM 1505 N N . TYR B 1 53 ? 79.839 73.310 26.737 1.00 24.17 54 TYR B N 1
ATOM 1506 C CA . TYR B 1 53 ? 80.667 73.762 27.849 1.00 31.35 54 TYR B CA 1
ATOM 1507 C C . TYR B 1 53 ? 80.387 75.216 28.236 1.00 29.53 54 TYR B C 1
ATOM 1508 O O . TYR B 1 53 ? 81.176 75.827 28.963 1.00 29.97 54 TYR B O 1
ATOM 1517 N N . SER B 1 54 ? 79.278 75.752 27.741 0.79 21.74 55 SER B N 1
ATOM 1518 C CA . SER B 1 54 ? 78.898 77.076 28.143 0.79 25.52 55 SER B CA 1
ATOM 1519 C C . SER B 1 54 ? 78.755 77.273 29.640 0.79 24.30 55 SER B C 1
ATOM 1520 O O . SER B 1 54 ? 78.032 76.633 30.375 0.79 21.84 55 SER B O 1
ATOM 1523 N N . ALA B 1 55 ? 79.435 78.358 30.058 0.67 22.12 56 ALA B N 1
ATOM 1524 C CA . ALA B 1 55 ? 79.241 78.843 31.482 0.67 19.59 56 ALA B CA 1
ATOM 1525 C C . ALA B 1 55 ? 77.828 79.477 31.529 0.67 20.54 56 ALA B C 1
ATOM 1526 O O . ALA B 1 55 ? 77.374 80.077 30.565 0.67 19.32 56 ALA B O 1
ATOM 1528 N N . ARG B 1 56 ? 77.133 79.191 32.629 0.58 22.12 57 ARG B N 1
ATOM 1529 C CA . ARG B 1 56 ? 75.737 79.640 32.751 0.58 25.42 57 ARG B CA 1
ATOM 1530 C C . ARG B 1 56 ? 75.693 81.070 33.205 0.58 26.17 57 ARG B C 1
ATOM 1531 O O . ARG B 1 56 ? 76.305 81.421 34.226 0.58 23.12 57 ARG B O 1
ATOM 1539 N N . ILE B 1 57 ? 75.010 81.915 32.461 1.00 28.13 58 ILE B N 1
ATOM 1540 C CA . ILE B 1 57 ? 74.925 83.342 32.773 1.00 30.91 58 ILE B CA 1
ATOM 1541 C C . ILE B 1 57 ? 73.519 83.753 33.200 1.00 30.36 58 ILE B C 1
ATOM 1542 O O . ILE B 1 57 ? 72.533 83.404 32.551 1.00 32.21 58 ILE B O 1
ATOM 1547 N N . ASN B 1 58 ? 73.433 84.492 34.296 0.70 26.66 59 ASN B N 1
ATOM 1548 C CA . ASN B 1 58 ? 72.170 85.030 34.760 0.70 23.79 59 ASN B CA 1
ATOM 1549 C C . ASN B 1 58 ? 71.518 85.854 33.648 0.70 22.39 59 ASN B C 1
ATOM 1550 O O . ASN B 1 58 ? 72.052 86.878 33.253 0.70 21.24 59 ASN B O 1
ATOM 1555 N N . PRO B 1 59 ? 70.361 85.409 33.130 0.45 20.13 60 PRO B N 1
ATOM 1556 C CA . PRO B 1 59 ? 69.762 86.123 31.993 0.45 18.58 60 PRO B CA 1
ATOM 1557 C C . PRO B 1 59 ? 69.382 87.572 32.331 0.45 16.70 60 PRO B C 1
ATOM 1558 O O . PRO B 1 59 ? 69.492 88.447 31.480 0.45 14.41 60 PRO B O 1
ATOM 1562 N N . GLU B 1 60 ? 68.922 87.807 33.553 0.45 17.05 61 GLU B N 1
ATOM 1563 C CA . GLU B 1 60 ? 68.577 89.153 33.989 0.45 18.38 61 GLU B CA 1
ATOM 1564 C C . GLU B 1 60 ? 69.787 90.077 33.899 0.45 18.55 61 GLU B C 1
ATOM 1565 O O . GLU B 1 60 ? 69.685 91.209 33.425 0.45 15.84 61 GLU B O 1
ATOM 1571 N N . ALA B 1 61 ? 70.940 89.584 34.345 0.59 20.54 62 ALA B N 1
ATOM 1572 C CA . ALA B 1 61 ? 72.149 90.400 34.339 0.59 21.46 62 ALA B CA 1
ATOM 1573 C C . ALA B 1 61 ? 72.546 90.881 32.947 0.59 20.14 62 ALA B C 1
ATOM 1574 O O . ALA B 1 61 ? 73.326 91.816 32.824 0.59 24.18 62 ALA B O 1
ATOM 1576 N N . VAL B 1 62 ? 72.015 90.266 31.896 0.45 18.29 63 VAL B N 1
ATOM 1577 C CA . VAL B 1 62 ? 72.373 90.708 30.546 0.45 19.73 63 VAL B CA 1
ATOM 1578 C C . VAL B 1 62 ? 71.218 91.303 29.736 0.45 18.15 63 VAL B C 1
ATOM 1579 O O . VAL B 1 62 ? 71.254 91.285 28.509 0.45 17.71 63 VAL B O 1
ATOM 1583 N N . GLY B 1 63 ? 70.192 91.811 30.412 0.63 16.76 64 GLY B N 1
ATOM 1584 C CA . GLY B 1 63 ? 69.136 92.530 29.709 0.63 19.45 64 GLY B CA 1
ATOM 1585 C C . GLY B 1 63 ? 67.812 91.801 29.533 0.63 20.44 64 GLY B C 1
ATOM 1586 O O . GLY B 1 63 ? 66.795 92.422 29.204 0.63 20.77 64 GLY B O 1
ATOM 1587 N N . HIS B 1 64 ? 67.822 90.489 29.735 0.49 18.75 65 HIS B N 1
ATOM 1588 C CA . HIS B 1 64 ? 66.609 89.675 29.638 0.49 20.61 65 HIS B CA 1
ATOM 1589 C C . HIS B 1 64 ? 65.812 89.752 30.931 0.49 18.25 65 HIS B C 1
ATOM 1590 O O . HIS B 1 64 ? 65.818 88.817 31.719 0.49 14.37 65 HIS B O 1
ATOM 1597 N N . LEU B 1 65 ? 65.122 90.861 31.149 0.55 17.54 66 LEU B N 1
ATOM 1598 C CA . LEU B 1 65 ? 64.453 91.058 32.421 0.55 21.02 66 LEU B CA 1
ATOM 1599 C C . LEU B 1 65 ? 63.095 90.358 32.454 0.55 21.50 66 LEU B C 1
ATOM 1600 O O . LEU B 1 65 ? 62.484 90.228 33.513 0.55 18.07 66 LEU B O 1
ATOM 1605 N N . LEU B 1 66 ? 62.630 89.899 31.295 1.00 26.37 67 LEU B N 1
ATOM 1606 C CA . LEU B 1 66 ? 61.421 89.059 31.251 1.00 26.75 67 LEU B CA 1
ATOM 1607 C C . LEU B 1 66 ? 61.637 87.683 30.610 1.00 24.46 67 LEU B C 1
ATOM 1608 O O . LEU B 1 66 ? 62.008 87.581 29.436 1.00 24.98 67 LEU B O 1
ATOM 1613 N N . SER B 1 67 ? 61.374 86.629 31.370 1.00 20.62 68 SER B N 1
ATOM 1614 C CA . SER B 1 67 ? 61.366 85.285 30.792 1.00 24.88 68 SER B CA 1
ATOM 1615 C C . SER B 1 67 ? 59.950 84.745 30.786 1.00 24.62 68 SER B C 1
ATOM 1616 O O . SER B 1 67 ? 59.126 85.133 31.629 1.00 23.35 68 SER B O 1
ATOM 1619 N N . ALA B 1 68 ? 59.667 83.845 29.849 1.00 21.98 69 ALA B N 1
ATOM 1620 C CA . ALA B 1 68 ? 58.362 83.200 29.802 1.00 21.64 69 ALA B CA 1
ATOM 1621 C C . ALA B 1 68 ? 58.419 81.781 29.234 1.00 20.15 69 ALA B C 1
ATOM 1622 O O . ALA B 1 68 ? 59.289 81.456 28.405 1.00 21.73 69 ALA B O 1
ATOM 1624 N N . PHE B 1 69 ? 57.491 80.944 29.675 0.43 13.94 70 PHE B N 1
ATOM 1625 C CA . PHE B 1 69 ? 57.238 79.693 28.993 0.43 13.33 70 PHE B CA 1
ATOM 1626 C C . PHE B 1 69 ? 56.172 79.980 27.954 0.43 14.09 70 PHE B C 1
ATOM 1627 O O . PHE B 1 69 ? 55.166 80.634 28.242 0.43 14.23 70 PHE B O 1
ATOM 1635 N N . VAL B 1 70 ? 56.417 79.534 26.732 0.57 13.04 71 VAL B N 1
ATOM 1636 C CA . VAL B 1 70 ? 55.455 79.709 25.658 0.57 13.39 71 VAL B CA 1
ATOM 1637 C C . VAL B 1 70 ? 54.985 78.355 25.115 0.57 15.90 71 VAL B C 1
ATOM 1638 O O . VAL B 1 70 ? 55.768 77.577 24.559 0.57 11.91 71 VAL B O 1
ATOM 1642 N N . ALA B 1 71 ? 53.699 78.078 25.293 1.00 16.55 72 ALA B N 1
ATOM 1643 C CA . ALA B 1 71 ? 53.108 76.857 24.752 1.00 22.48 72 ALA B CA 1
ATOM 1644 C C . ALA B 1 71 ? 52.530 77.189 23.399 1.00 22.66 72 ALA B C 1
ATOM 1645 O O . ALA B 1 71 ? 51.748 78.146 23.255 1.00 22.30 72 ALA B O 1
ATOM 1647 N N . ILE B 1 72 ? 52.911 76.404 22.407 1.00 18.49 73 ILE B N 1
ATOM 1648 C CA . ILE B 1 72 ? 52.418 76.626 21.070 1.00 21.47 73 ILE B CA 1
ATOM 1649 C C . ILE B 1 72 ? 51.661 75.441 20.508 1.00 25.27 73 ILE B C 1
ATOM 1650 O O . ILE B 1 72 ? 51.939 74.277 20.822 1.00 24.88 73 ILE B O 1
ATOM 1655 N N . THR B 1 73 ? 50.701 75.770 19.658 1.00 25.57 74 THR B N 1
ATOM 1656 C CA . THR B 1 73 ? 49.792 74.812 19.074 1.00 26.71 74 THR B CA 1
ATOM 1657 C C . THR B 1 73 ? 49.612 75.173 17.603 1.00 28.25 74 THR B C 1
ATOM 1658 O O . THR B 1 73 ? 49.084 76.245 17.288 1.00 24.42 74 THR B O 1
ATOM 1662 N N . PRO B 1 74 ? 50.062 74.293 16.697 1.00 27.26 75 PRO B N 1
ATOM 1663 C CA . PRO B 1 74 ? 49.910 74.518 15.251 1.00 26.20 75 PRO B CA 1
ATOM 1664 C C . PRO B 1 74 ? 48.468 74.838 14.875 1.00 28.84 75 PRO B C 1
ATOM 1665 O O . PRO B 1 74 ? 47.541 74.207 15.388 1.00 30.14 75 PRO B O 1
ATOM 1669 N N . LEU B 1 75 ? 48.285 75.801 13.982 1.00 26.97 76 LEU B N 1
ATOM 1670 C CA . LEU B 1 75 ? 46.954 76.170 13.530 1.00 32.01 76 LEU B CA 1
ATOM 1671 C C . LEU B 1 75 ? 46.376 75.100 12.597 1.00 32.96 76 LEU B C 1
ATOM 1672 O O . LEU B 1 75 ? 45.164 74.866 12.592 1.00 29.48 76 LEU B O 1
ATOM 1677 N N . ASP B 1 76 ? 47.234 74.428 11.832 1.00 32.16 77 ASP B N 1
ATOM 1678 C CA . ASP B 1 76 ? 46.752 73.308 11.013 1.00 34.10 77 ASP B CA 1
ATOM 1679 C C . ASP B 1 76 ? 47.377 72.005 11.445 1.00 32.38 77 ASP B C 1
ATOM 1680 O O . ASP B 1 76 ? 48.352 71.547 10.848 1.00 31.41 77 ASP B O 1
ATOM 1685 N N . PRO B 1 77 ? 46.799 71.383 12.480 1.00 33.36 78 PRO B N 1
ATOM 1686 C CA . PRO B 1 77 ? 47.374 70.164 13.044 1.00 31.50 78 PRO B CA 1
ATOM 1687 C C . PRO B 1 77 ? 47.462 69.028 12.017 1.00 29.58 78 PRO B C 1
ATOM 1688 O O . PRO B 1 77 ? 48.239 68.100 12.233 1.00 27.37 78 PRO B O 1
ATOM 1692 N N . SER B 1 78 ? 46.692 69.097 10.931 1.00 27.57 79 SER B N 1
ATOM 1693 C CA . SER B 1 78 ? 46.611 67.968 9.992 1.00 34.37 79 SER B CA 1
ATOM 1694 C C . SER B 1 78 ? 47.921 67.762 9.266 1.00 29.76 79 SER B C 1
ATOM 1695 O O . SER B 1 78 ? 48.126 66.752 8.601 1.00 32.27 79 SER B O 1
ATOM 1698 N N . GLN B 1 79 ? 48.812 68.730 9.399 1.00 31.12 80 GLN B N 1
ATOM 1699 C CA . GLN B 1 79 ? 50.066 68.708 8.669 1.00 35.59 80 GLN B CA 1
ATOM 1700 C C . GLN B 1 79 ? 51.220 68.828 9.633 1.00 33.94 80 GLN B C 1
ATOM 1701 O O . GLN B 1 79 ? 51.111 69.522 10.639 1.00 32.82 80 GLN B O 1
ATOM 1707 N N . PRO B 1 80 ? 52.338 68.158 9.322 1.00 32.45 81 PRO B N 1
ATOM 1708 C CA . PRO B 1 80 ? 53.517 68.324 10.168 1.00 30.75 81 PRO B CA 1
ATOM 1709 C C . PRO B 1 80 ? 53.874 69.805 10.187 1.00 33.30 81 PRO B C 1
ATOM 1710 O O . PRO B 1 80 ? 53.926 70.448 9.138 1.00 32.77 81 PRO B O 1
ATOM 1714 N N . ASP B 1 81 ? 54.072 70.359 11.375 1.00 31.53 82 ASP B N 1
ATOM 1715 C CA . ASP B 1 81 ? 54.296 71.799 11.501 1.00 33.65 82 ASP B CA 1
ATOM 1716 C C . ASP B 1 81 ? 55.785 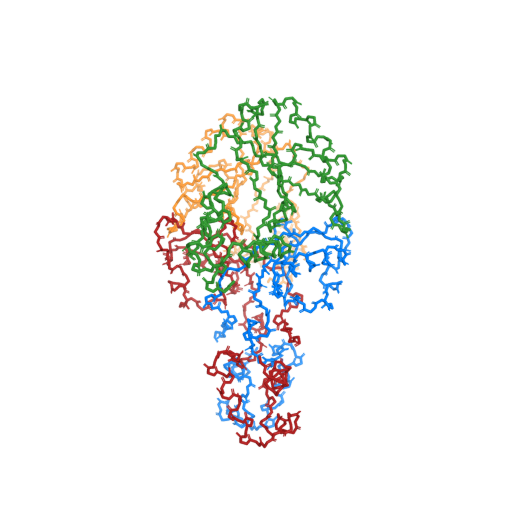72.144 11.452 1.00 32.56 82 ASP B C 1
ATOM 1717 O O . ASP B 1 81 ? 56.160 73.265 11.089 1.00 38.24 82 ASP B O 1
ATOM 1722 N N . ASP B 1 82 ? 56.625 71.183 11.831 1.00 30.50 83 ASP B N 1
ATOM 1723 C CA . ASP B 1 82 ? 58.069 71.408 11.921 1.00 33.83 83 ASP B CA 1
ATOM 1724 C C . ASP B 1 82 ? 58.373 72.718 12.647 1.00 30.88 83 ASP B C 1
ATOM 1725 O O . ASP B 1 82 ? 59.321 73.428 12.314 1.00 31.23 83 ASP B O 1
ATOM 1730 N N . ALA B 1 83 ? 57.556 73.026 13.647 1.00 29.21 84 ALA B N 1
ATOM 1731 C CA . ALA B 1 83 ? 57.660 74.281 14.370 1.00 27.42 84 ALA B CA 1
ATOM 1732 C C . ALA B 1 83 ? 59.039 74.522 15.004 1.00 23.96 84 ALA B C 1
ATOM 1733 O O . ALA B 1 83 ? 59.609 75.581 14.837 1.00 25.67 84 ALA B O 1
ATOM 1735 N N . PRO B 1 84 ? 59.577 73.544 15.734 1.00 26.05 85 PRO B N 1
ATOM 1736 C CA . PRO B 1 84 ? 60.885 73.805 16.350 1.00 25.50 85 PRO B CA 1
ATOM 1737 C C . PRO B 1 84 ? 61.953 74.189 15.326 1.00 27.47 85 PRO B C 1
ATOM 1738 O O . PRO B 1 84 ? 62.750 75.106 15.580 1.00 25.00 85 PRO B O 1
ATOM 1742 N N . ALA B 1 85 ? 61.953 73.509 14.183 1.00 28.18 86 ALA B N 1
ATOM 1743 C CA . ALA B 1 85 ? 62.908 73.793 13.116 1.00 30.33 86 ALA B CA 1
ATOM 1744 C C . ALA B 1 85 ? 62.655 75.162 12.499 1.00 27.81 86 ALA B C 1
ATOM 1745 O O . ALA B 1 85 ? 63.595 75.896 12.204 1.00 27.08 86 ALA B O 1
ATOM 1747 N N . ARG B 1 86 ? 61.386 75.516 12.317 1.00 29.41 87 ARG B N 1
ATOM 1748 C CA . ARG B 1 86 ? 61.045 76.826 11.762 1.00 27.65 87 ARG B CA 1
ATOM 1749 C C . ARG B 1 86 ? 61.403 77.958 12.697 1.00 27.27 87 ARG B C 1
ATOM 1750 O O . ARG B 1 86 ? 61.600 79.083 12.254 1.00 25.27 87 ARG B O 1
ATOM 1758 N N . LEU B 1 87 ? 61.496 77.659 13.989 1.00 27.33 88 LEU B N 1
ATOM 1759 C CA . LEU B 1 87 ? 61.754 78.692 14.981 1.00 25.18 88 LEU B CA 1
ATOM 1760 C C . LEU B 1 87 ? 63.188 78.730 15.513 1.00 29.84 88 LEU B C 1
ATOM 1761 O O . LEU B 1 87 ? 63.518 79.611 16.315 1.00 27.09 88 LEU B O 1
ATOM 1766 N N . GLU B 1 88 ? 64.043 77.783 15.124 1.00 26.36 89 GLU B N 1
ATOM 1767 C CA . GLU B 1 88 ? 65.295 77.668 15.874 1.00 25.77 89 GLU B CA 1
ATOM 1768 C C . GLU B 1 88 ? 66.330 78.789 15.680 1.00 26.79 89 GLU B C 1
ATOM 1769 O O . GLU B 1 88 ? 67.212 78.965 16.515 1.00 25.32 89 GLU B O 1
ATOM 1775 N N . HIS B 1 89 ? 66.184 79.568 14.616 1.00 30.57 90 HIS B N 1
ATOM 1776 C CA . HIS B 1 89 ? 67.032 80.741 14.378 1.00 31.24 90 HIS B CA 1
ATOM 1777 C C . HIS B 1 89 ? 66.600 81.907 15.262 1.00 31.44 90 HIS B C 1
ATOM 1778 O O . HIS B 1 89 ? 67.272 82.933 15.340 1.00 35.72 90 HIS B O 1
ATOM 1785 N N . ILE B 1 90 ? 65.458 81.764 15.916 1.00 32.81 91 ILE B N 1
ATOM 1786 C CA . ILE B 1 90 ? 65.023 82.792 16.839 1.00 29.55 91 ILE B CA 1
ATOM 1787 C C . ILE B 1 90 ? 65.813 82.668 18.130 1.00 31.98 91 ILE B C 1
ATOM 1788 O O . ILE B 1 90 ? 65.593 81.746 18.918 1.00 28.21 91 ILE B O 1
ATOM 1793 N N . GLU B 1 91 ? 66.728 83.608 18.338 1.00 28.10 92 GLU B N 1
ATOM 1794 C CA . GLU B 1 91 ? 67.729 83.494 19.383 1.00 28.76 92 GLU B CA 1
ATOM 1795 C C . GLU B 1 91 ? 67.164 83.681 20.779 1.00 30.66 92 GLU B C 1
ATOM 1796 O O . GLU B 1 91 ? 67.775 83.268 21.771 1.00 29.08 92 GLU B O 1
ATOM 1802 N N . GLU B 1 92 ? 66.015 84.338 20.864 1.00 27.85 93 GLU B N 1
ATOM 1803 C CA . GLU B 1 92 ? 65.379 84.530 22.156 1.00 28.05 93 GLU B CA 1
ATOM 1804 C C . GLU B 1 92 ? 64.816 83.219 22.710 1.00 24.92 93 GLU B C 1
ATOM 1805 O O . GLU B 1 92 ? 64.482 83.138 23.887 1.00 23.88 93 GLU B O 1
ATOM 1811 N N . VAL B 1 93 ? 64.719 82.197 21.862 1.00 27.95 94 VAL B N 1
ATOM 1812 C CA . VAL B 1 93 ? 64.214 80.886 22.285 1.00 25.58 94 VAL B CA 1
ATOM 1813 C C . VAL B 1 93 ? 65.347 80.034 22.843 1.00 26.60 94 VAL B C 1
ATOM 1814 O O . VAL B 1 93 ? 66.170 79.514 22.091 1.00 28.78 94 VAL B O 1
ATOM 1818 N N . GLU B 1 94 ? 65.387 79.885 24.159 1.00 22.37 95 GLU B N 1
ATOM 1819 C CA . GLU B 1 94 ? 66.481 79.177 24.799 1.00 24.88 95 GLU B CA 1
ATOM 1820 C C . GLU B 1 94 ? 66.325 77.657 24.681 1.00 29.07 95 GLU B C 1
ATOM 1821 O O . GLU B 1 94 ? 67.323 76.913 24.655 1.00 27.17 95 GLU B O 1
ATOM 1827 N N . SER B 1 95 ? 65.079 77.194 24.589 1.00 22.30 96 SER B N 1
ATOM 1828 C CA . SER B 1 95 ? 64.815 75.755 24.589 1.00 24.92 96 SER B CA 1
ATOM 1829 C C . SER B 1 95 ? 63.446 75.456 23.997 1.00 27.30 96 SER B C 1
ATOM 1830 O O . SER B 1 95 ? 62.531 76.278 24.066 1.00 27.03 96 SER B O 1
ATOM 1833 N N . CYS B 1 96 ? 63.306 74.286 23.396 1.00 23.28 97 CYS B N 1
ATOM 1834 C CA . CYS B 1 96 ? 62.061 73.949 22.727 1.00 22.81 97 CYS B CA 1
ATOM 1835 C C . CYS B 1 96 ? 61.778 72.472 22.860 1.00 24.75 97 CYS B C 1
ATOM 1836 O O . CYS B 1 96 ? 62.565 71.639 22.393 1.00 23.57 97 CYS B O 1
ATOM 1839 N N . TYR B 1 97 ? 60.656 72.151 23.502 1.00 21.57 98 TYR B N 1
ATOM 1840 C CA . TYR B 1 97 ? 60.274 70.762 23.758 1.00 21.69 98 TYR B CA 1
ATOM 1841 C C . TYR B 1 97 ? 58.924 70.465 23.140 1.00 22.52 98 TYR B C 1
ATOM 1842 O O . TYR B 1 97 ? 58.011 71.306 23.217 1.00 22.47 98 TYR B O 1
ATOM 1851 N N . SER B 1 98 ? 58.780 69.277 22.548 1.00 19.01 99 SER B N 1
ATOM 1852 C CA . SER B 1 98 ? 57.446 68.772 22.243 1.00 23.52 99 SER B CA 1
ATOM 1853 C C . SER B 1 98 ? 56.888 68.205 23.543 1.00 22.85 99 SER B C 1
ATOM 1854 O O . SER B 1 98 ? 57.645 67.705 24.373 1.00 20.95 99 SER B O 1
ATOM 1857 N N . VAL B 1 99 ? 55.576 68.299 23.728 1.00 21.30 100 VAL B N 1
ATOM 1858 C CA . VAL B 1 99 ? 54.949 67.859 24.980 1.00 23.56 100 VAL B CA 1
ATOM 1859 C C . VAL B 1 99 ? 53.643 67.113 24.720 1.00 24.77 100 VAL B C 1
ATOM 1860 O O . VAL B 1 99 ? 52.988 67.318 23.692 1.00 26.00 100 VAL B O 1
ATOM 1864 N N . ALA B 1 100 ? 53.278 66.243 25.650 1.00 19.47 101 ALA B N 1
ATOM 1865 C CA . ALA B 1 100 ? 51.956 65.631 25.653 1.00 23.21 101 ALA B CA 1
ATOM 1866 C C . ALA B 1 100 ? 50.963 66.642 26.237 1.00 26.61 101 ALA B C 1
ATOM 1867 O O . ALA B 1 100 ? 51.352 67.533 26.976 1.00 29.52 101 ALA B O 1
ATOM 1869 N N . GLY B 1 101 ? 49.692 66.530 25.877 1.00 26.32 102 GLY B N 1
ATOM 1870 C CA . GLY B 1 101 ? 48.675 67.413 26.411 1.00 24.46 102 GLY B CA 1
ATOM 1871 C C . GLY B 1 101 ? 47.982 68.228 25.338 1.00 27.89 102 GLY B C 1
ATOM 1872 O O . GLY B 1 101 ? 47.956 67.851 24.170 1.00 31.73 102 GLY B O 1
ATOM 1873 N N . GLU B 1 102 ? 47.423 69.361 25.735 1.00 28.52 103 GLU B N 1
ATOM 1874 C CA . GLU B 1 102 ? 46.690 70.210 24.804 1.00 38.49 103 GLU B CA 1
ATOM 1875 C C . GLU B 1 102 ? 47.597 70.895 23.779 1.00 30.23 103 GLU B C 1
ATOM 1876 O O . GLU B 1 102 ? 47.325 70.898 22.585 1.00 32.56 103 GLU B O 1
ATOM 1882 N N . GLU B 1 103 ? 48.671 71.495 24.256 1.00 29.03 104 GLU B N 1
ATOM 1883 C CA . GLU B 1 103 ? 49.591 72.181 23.364 1.00 29.55 104 GLU B CA 1
ATOM 1884 C C . GLU B 1 103 ? 50.631 71.207 22.823 1.00 26.44 104 GLU B C 1
ATOM 1885 O O . GLU B 1 103 ? 50.867 70.165 23.422 1.00 24.16 104 GLU B O 1
ATOM 1891 N N . SER B 1 104 ? 51.249 71.540 21.697 1.00 22.35 105 SER B N 1
ATOM 1892 C CA . SER B 1 104 ? 52.195 70.619 21.071 1.00 22.89 105 SER B CA 1
ATOM 1893 C C . SER B 1 104 ? 53.639 70.840 21.520 1.00 22.14 105 SER B C 1
ATOM 1894 O O . SER B 1 104 ? 54.414 69.890 21.594 1.00 23.61 105 SER B O 1
ATOM 1897 N N . TYR B 1 105 ? 54.008 72.091 21.791 1.00 21.34 106 TYR B N 1
ATOM 1898 C CA . TYR B 1 105 ? 55.374 72.416 22.209 1.00 19.84 106 TYR B CA 1
ATOM 1899 C C . TYR B 1 105 ? 55.376 73.456 23.300 1.00 18.80 106 TYR B C 1
ATOM 1900 O O . TYR B 1 105 ? 54.483 74.295 23.358 1.00 22.71 106 TYR B O 1
ATOM 1909 N N . VAL B 1 106 ? 56.403 73.405 24.135 1.00 18.02 107 VAL B N 1
ATOM 1910 C CA . VAL B 1 106 ? 56.679 74.415 25.143 1.00 16.35 107 VAL B CA 1
ATOM 1911 C C . VAL B 1 106 ? 58.123 74.908 24.924 1.00 21.01 107 VAL B C 1
ATOM 1912 O O . VAL B 1 106 ? 59.030 74.102 24.702 1.00 19.06 107 VAL B O 1
ATOM 1916 N N . MET B 1 107 ? 58.305 76.230 24.964 1.00 18.38 108 MET B N 1
ATOM 1917 C CA . MET B 1 107 ? 59.589 76.898 24.782 1.00 19.62 108 MET B CA 1
ATOM 1918 C C . MET B 1 107 ? 59.884 77.812 25.962 1.00 19.19 108 MET B C 1
ATOM 1919 O O . MET B 1 107 ? 58.967 78.438 26.516 1.00 18.87 108 MET B O 1
ATOM 1924 N N . LEU B 1 108 ? 61.151 77.876 26.355 1.00 19.38 109 LEU B N 1
ATOM 1925 C CA . LEU B 1 108 ? 61.603 78.861 27.330 1.00 21.15 109 LEU B CA 1
ATOM 1926 C C . LEU B 1 108 ? 62.220 80.024 26.563 1.00 24.66 109 LEU B C 1
ATOM 1927 O O . LEU B 1 108 ? 63.113 79.855 25.730 1.00 23.76 109 LEU B O 1
ATOM 1932 N N . VAL B 1 109 ? 61.731 81.214 26.847 1.00 23.43 110 VAL B N 1
ATOM 1933 C CA . VAL B 1 109 ? 61.980 82.353 25.992 1.00 24.09 110 VAL B CA 1
ATOM 1934 C C . VAL B 1 109 ? 62.478 83.482 26.888 1.00 26.72 110 VAL B C 1
ATOM 1935 O O . VAL B 1 109 ? 62.092 83.550 28.056 1.00 24.25 110 VAL B O 1
ATOM 1939 N N . ARG B 1 110 ? 63.402 84.299 26.382 1.00 27.29 111 ARG B N 1
ATOM 1940 C CA . ARG B 1 110 ? 64.027 85.374 27.175 1.00 27.60 111 ARG B CA 1
ATOM 1941 C C . ARG B 1 110 ? 63.952 86.673 26.387 1.00 27.65 111 ARG B C 1
ATOM 1942 O O . ARG B 1 110 ? 64.350 86.696 25.224 1.00 24.36 111 ARG B O 1
ATOM 1950 N N . VAL B 1 111 ? 63.443 87.740 27.006 1.00 25.89 112 VAL B N 1
ATOM 1951 C CA . VAL B 1 111 ? 63.294 89.026 26.324 1.00 23.80 112 VAL B CA 1
ATOM 1952 C C . VAL B 1 111 ? 63.568 90.214 27.249 1.00 23.05 112 VAL B C 1
ATOM 1953 O O . VAL B 1 111 ? 63.594 90.084 28.471 1.00 26.27 112 VAL B O 1
ATOM 1957 N N . ALA B 1 112 ? 63.751 91.383 26.651 1.00 28.90 113 ALA B N 1
ATOM 1958 C CA . ALA B 1 112 ? 64.109 92.582 27.405 1.00 27.22 113 ALA B CA 1
ATOM 1959 C C . ALA B 1 112 ? 62.942 93.104 28.245 1.00 28.68 113 ALA B C 1
ATOM 1960 O O . ALA B 1 112 ? 63.132 93.551 29.383 1.00 28.95 113 ALA B O 1
ATOM 1962 N N . SER B 1 113 ? 61.732 93.017 27.696 1.00 30.04 114 SER B N 1
ATOM 1963 C CA . SER B 1 113 ? 60.569 93.657 28.310 1.00 34.56 114 SER B CA 1
ATOM 1964 C C . SER B 1 113 ? 59.272 92.933 27.964 1.00 31.91 114 SER B C 1
ATOM 1965 O O . SER B 1 113 ? 59.260 92.067 27.102 1.00 31.69 114 SER B O 1
ATOM 1968 N N . ALA B 1 114 ? 58.181 93.300 28.632 1.00 31.61 115 ALA B N 1
ATOM 1969 C CA . ALA B 1 114 ? 56.858 92.781 28.275 1.00 34.80 115 ALA B CA 1
ATOM 1970 C C . ALA B 1 114 ? 56.513 93.056 26.811 1.00 30.31 115 ALA B C 1
ATOM 1971 O O . ALA B 1 114 ? 55.836 92.263 26.153 1.00 29.61 115 ALA B O 1
ATOM 1973 N N . ARG B 1 115 ? 56.987 94.178 26.292 1.00 30.28 116 ARG B N 1
ATOM 1974 C CA . ARG B 1 115 ? 56.597 94.583 24.948 1.00 29.07 116 ARG B CA 1
ATOM 1975 C C . ARG B 1 115 ? 57.422 93.877 23.872 1.00 32.80 116 ARG B C 1
ATOM 1976 O O . ARG B 1 115 ? 56.929 93.610 22.771 1.00 31.54 116 ARG B O 1
ATOM 1984 N N . ALA B 1 116 ? 58.674 93.560 24.190 1.00 30.66 117 ALA B N 1
ATOM 1985 C CA . ALA B 1 116 ? 59.456 92.696 23.321 1.00 30.57 117 ALA B CA 1
ATOM 1986 C C . ALA B 1 116 ? 58.827 91.303 23.361 1.00 29.44 117 ALA B C 1
ATOM 1987 O O . ALA B 1 116 ? 58.762 90.614 22.339 1.00 26.88 117 ALA B O 1
ATOM 1989 N N . LEU B 1 117 ? 58.333 90.901 24.534 1.00 29.63 118 LEU B N 1
ATOM 1990 C CA . LEU B 1 117 ? 57.632 89.623 24.622 1.00 28.07 118 LEU B CA 1
ATOM 1991 C C . LEU B 1 117 ? 56.496 89.606 23.621 1.00 28.20 118 LEU B C 1
ATOM 1992 O O . LEU B 1 117 ? 56.335 88.640 22.872 1.00 26.21 118 LEU B O 1
ATOM 1997 N N . GLU B 1 118 ? 55.704 90.676 23.609 1.00 27.34 119 GLU B N 1
ATOM 1998 C CA . GLU B 1 118 ? 54.567 90.722 22.708 1.00 24.87 119 GLU B CA 1
ATOM 1999 C C . GLU B 1 118 ? 54.997 90.615 21.252 1.00 23.56 119 GLU B C 1
ATOM 2000 O O . GLU B 1 118 ? 54.373 89.895 20.484 1.00 28.17 119 GLU B O 1
ATOM 2006 N N . ASP B 1 119 ? 56.054 91.328 20.871 1.00 26.89 120 ASP B N 1
ATOM 2007 C CA . ASP B 1 119 ? 56.600 91.213 19.520 1.00 28.36 120 ASP B CA 1
ATOM 2008 C C . ASP B 1 119 ? 57.123 89.788 19.230 1.00 28.54 120 ASP B C 1
ATOM 2009 O O . ASP B 1 119 ? 56.945 89.256 18.134 1.00 27.48 120 ASP B O 1
ATOM 2014 N N . LEU B 1 120 ? 57.810 89.187 20.195 1.00 28.83 121 LEU B N 1
ATOM 2015 C CA . LEU B 1 120 ? 58.393 87.858 19.974 1.00 29.86 121 LEU B CA 1
ATOM 2016 C C . LEU B 1 120 ? 57.286 86.849 19.678 1.00 27.57 121 LEU B C 1
ATOM 2017 O O . LEU B 1 120 ? 57.386 86.046 18.747 1.00 28.10 121 LEU B O 1
ATOM 2022 N N . LEU B 1 121 ? 56.225 86.920 20.475 1.00 28.20 122 LEU B N 1
ATOM 2023 C CA . LEU B 1 121 ? 55.061 86.046 20.348 1.00 27.62 122 LEU B CA 1
ATOM 2024 C C . LEU B 1 121 ? 54.496 86.074 18.927 1.00 27.72 122 LEU B C 1
ATOM 2025 O O . LEU B 1 121 ? 54.254 85.035 18.313 1.00 26.11 122 LEU B O 1
ATOM 2030 N N . GLN B 1 122 ? 54.275 87.273 18.403 1.00 28.90 123 GLN B N 1
ATOM 2031 C CA . GLN B 1 122 ? 53.727 87.409 17.055 1.00 28.49 123 GLN B CA 1
ATOM 2032 C C . GLN B 1 122 ? 54.684 86.840 16.013 1.00 28.16 123 GLN B C 1
ATOM 2033 O O . GLN B 1 122 ? 54.261 86.216 15.044 1.00 27.42 123 GLN B O 1
ATOM 2039 N N . ARG B 1 123 ? 55.976 87.096 16.199 1.00 27.96 124 ARG B N 1
ATOM 2040 C CA . ARG B 1 123 ? 56.976 86.636 15.247 1.00 26.89 124 ARG B CA 1
ATOM 2041 C C . ARG B 1 123 ? 57.007 85.113 15.251 1.00 27.79 124 ARG B C 1
ATOM 2042 O O . ARG B 1 123 ? 57.070 84.484 14.202 1.00 25.37 124 ARG B O 1
ATOM 2050 N N . ILE B 1 124 ? 56.916 84.521 16.437 1.00 25.75 125 ILE B N 1
ATOM 2051 C CA . ILE B 1 124 ? 56.774 83.066 16.553 1.00 26.27 125 ILE B CA 1
ATOM 2052 C C . ILE B 1 124 ? 55.537 82.521 15.830 1.00 29.24 125 ILE B C 1
ATOM 2053 O O . ILE B 1 124 ? 55.617 81.510 15.113 1.00 26.68 125 ILE B O 1
ATOM 2058 N N . ARG B 1 125 ? 54.395 83.181 16.029 1.00 26.95 126 ARG B N 1
ATOM 2059 C CA . ARG B 1 125 ? 53.130 82.695 15.482 1.00 25.82 126 ARG B CA 1
ATOM 2060 C C . ARG B 1 125 ? 53.139 82.757 13.956 1.00 30.97 126 ARG B C 1
ATOM 2061 O O . ARG B 1 125 ? 52.696 81.820 13.274 1.00 29.68 126 ARG B O 1
ATOM 2069 N N . THR B 1 126 ? 53.633 83.874 13.426 1.00 27.70 127 THR B N 1
ATOM 2070 C CA . THR B 1 126 ? 53.722 84.068 11.985 1.00 31.42 127 THR B CA 1
ATOM 2071 C C . THR B 1 126 ? 54.753 83.120 11.369 1.00 30.12 127 THR B C 1
ATOM 2072 O O . THR B 1 126 ? 54.510 82.518 10.321 1.00 34.18 127 THR B O 1
ATOM 2076 N N . THR B 1 127 ? 55.903 82.986 12.023 1.00 29.01 128 THR B N 1
ATOM 2077 C CA . THR B 1 127 ? 56.972 82.148 11.493 1.00 31.14 128 THR B CA 1
ATOM 2078 C C . THR B 1 127 ? 56.521 80.694 11.344 1.00 33.48 128 THR B C 1
ATOM 2079 O O . THR B 1 127 ? 56.735 80.079 10.299 1.00 34.70 128 THR B O 1
ATOM 2083 N N . ALA B 1 128 ? 55.880 80.150 12.378 1.00 31.20 129 ALA B N 1
ATOM 2084 C CA . ALA B 1 128 ? 55.602 78.706 12.423 1.00 28.71 129 ALA B CA 1
ATOM 2085 C C . ALA B 1 128 ? 54.126 78.367 12.287 1.00 29.88 129 ALA B C 1
ATOM 2086 O O . ALA B 1 128 ? 53.738 77.203 12.388 1.00 31.89 129 ALA B O 1
ATOM 2088 N N . ASN B 1 129 ? 53.301 79.384 12.071 1.00 30.92 130 ASN B N 1
ATOM 2089 C CA . ASN B 1 129 ? 51.866 79.171 11.919 1.00 32.66 130 ASN B CA 1
ATOM 2090 C C . ASN B 1 129 ? 51.292 78.450 13.119 1.00 27.88 130 ASN B C 1
ATOM 2091 O O . ASN B 1 129 ? 50.739 77.361 12.983 1.00 31.50 130 ASN B O 1
ATOM 2096 N N . VAL B 1 130 ? 51.422 79.054 14.291 1.00 28.38 131 VAL B N 1
ATOM 2097 C CA . VAL B 1 130 ? 50.918 78.443 15.514 1.00 28.92 131 VAL B CA 1
ATOM 2098 C C . VAL B 1 130 ? 50.173 79.479 16.326 1.00 28.60 131 VAL B C 1
ATOM 2099 O O . VAL B 1 130 ? 50.340 80.676 16.126 1.00 27.56 131 VAL B O 1
ATOM 2103 N N . ARG B 1 131 ? 49.351 79.018 17.253 1.00 28.43 132 ARG B N 1
ATOM 2104 C CA . ARG B 1 131 ? 48.892 79.897 18.304 1.00 28.59 132 ARG B CA 1
ATOM 2105 C C . ARG B 1 131 ? 49.859 79.805 19.480 1.00 27.38 132 ARG B C 1
ATOM 2106 O O . ARG B 1 131 ? 50.651 78.858 19.606 1.00 27.03 132 ARG B O 1
ATOM 2114 N N . THR B 1 132 ? 49.754 80.783 20.360 1.00 25.92 133 THR B N 1
ATOM 2115 C CA . THR B 1 132 ? 50.744 80.990 21.384 1.00 25.45 133 THR B CA 1
ATOM 2116 C C . THR B 1 132 ? 50.033 81.257 22.726 1.00 26.80 133 THR B C 1
ATOM 2117 O O . THR B 1 132 ? 49.044 81.989 22.785 1.00 21.05 133 THR B O 1
ATOM 2121 N N . ARG B 1 133 ? 50.502 80.627 23.795 1.00 22.61 134 ARG B N 1
ATOM 2122 C CA . ARG B 1 133 ? 49.974 80.899 25.129 1.00 21.92 134 ARG B CA 1
ATOM 2123 C C . ARG B 1 133 ? 51.158 80.994 26.058 1.00 23.06 134 ARG B C 1
ATOM 2124 O O . ARG B 1 133 ? 51.979 80.071 26.136 1.00 24.86 134 ARG B O 1
ATOM 2132 N N . SER B 1 134 ? 51.275 82.115 26.746 1.00 20.15 135 SER B N 1
ATOM 2133 C CA . SER B 1 134 ? 52.465 82.371 27.517 1.00 17.96 135 SER B CA 1
ATOM 2134 C C . SER B 1 134 ? 52.190 82.363 29.018 1.00 23.03 135 SER B C 1
ATOM 2135 O O . SER B 1 134 ? 51.146 82.826 29.489 1.00 25.88 135 SER B O 1
ATOM 2138 N N . THR B 1 135 ? 53.139 81.812 29.759 1.00 19.24 136 THR B N 1
ATOM 2139 C CA . THR B 1 135 ? 53.124 81.833 31.214 1.00 21.28 136 THR B CA 1
ATOM 2140 C C . THR B 1 135 ? 54.372 82.581 31.676 1.00 21.43 136 THR B C 1
ATOM 2141 O O . THR B 1 135 ? 55.500 82.096 31.532 1.00 21.53 136 THR B O 1
ATOM 2145 N N . ILE B 1 136 ? 54.170 83.750 32.252 1.00 18.50 137 ILE B N 1
ATOM 2146 C CA . ILE B 1 136 ? 55.283 84.610 32.634 1.00 21.03 137 ILE B CA 1
ATOM 2147 C C . ILE B 1 136 ? 55.965 84.172 33.930 1.00 19.70 137 ILE B C 1
ATOM 2148 O O . ILE B 1 136 ? 55.316 83.855 34.919 1.00 19.53 137 ILE B O 1
ATOM 2153 N N . ILE B 1 137 ? 57.290 84.132 33.899 1.00 20.30 138 ILE B N 1
ATOM 2154 C CA . ILE B 1 137 ? 58.095 83.803 35.065 1.00 21.11 138 ILE B CA 1
ATOM 2155 C C . ILE B 1 137 ? 58.303 85.033 35.968 1.00 23.08 138 ILE B C 1
ATOM 2156 O O . ILE B 1 137 ? 58.759 86.078 35.515 1.00 21.73 138 ILE B O 1
ATOM 2161 N N . LEU B 1 138 ? 57.958 84.914 37.244 1.00 21.17 139 LEU B N 1
ATOM 2162 C CA . LEU B 1 138 ? 58.168 86.018 38.175 1.00 24.24 139 LEU B CA 1
ATOM 2163 C C . LEU B 1 138 ? 59.547 85.928 38.836 1.00 27.72 139 LEU B C 1
ATOM 2164 O O . LEU B 1 138 ? 60.207 86.940 39.057 1.00 28.65 139 LEU B O 1
ATOM 2169 N N . ASN B 1 139 ? 59.988 84.712 39.141 1.00 24.18 140 ASN B N 1
ATOM 2170 C CA . ASN B 1 139 ? 61.282 84.527 39.793 1.00 24.87 140 ASN B CA 1
ATOM 2171 C C . ASN B 1 139 ? 61.842 83.145 39.514 1.00 25.74 140 ASN B C 1
ATOM 2172 O O . ASN B 1 139 ? 61.092 82.162 39.463 1.00 24.96 140 ASN B O 1
ATOM 2177 N N . THR B 1 140 ? 63.158 83.079 39.323 1.00 24.92 141 THR B N 1
ATOM 2178 C CA . THR B 1 140 ? 63.867 81.808 39.208 1.00 24.54 141 THR B CA 1
ATOM 2179 C C . THR B 1 140 ? 64.570 81.487 40.522 1.00 25.90 141 THR B C 1
ATOM 2180 O O . THR B 1 140 ? 65.494 82.186 40.934 1.00 22.88 141 THR B O 1
ATOM 2184 N N . PHE B 1 141 ? 64.128 80.436 41.194 1.00 23.89 142 PHE B N 1
ATOM 2185 C CA . PHE B 1 141 ? 64.680 80.126 42.501 1.00 25.63 142 PHE B CA 1
ATOM 2186 C C . PHE B 1 141 ? 65.968 79.311 42.360 1.00 28.69 142 PHE B C 1
ATOM 2187 O O . PHE B 1 141 ? 66.943 79.532 43.072 1.00 24.41 142 PHE B O 1
ATOM 2195 N N . TYR B 1 142 ? 65.961 78.380 41.418 1.00 25.87 143 TYR B N 1
ATOM 2196 C CA . TYR B 1 142 ? 67.159 77.658 41.042 1.00 24.69 143 TYR B CA 1
ATOM 2197 C C . TYR B 1 142 ? 66.922 77.055 39.662 1.00 25.47 143 TYR B C 1
ATOM 2198 O O . TYR B 1 142 ? 65.777 76.876 39.244 1.00 23.84 143 TYR B O 1
ATOM 2207 N N . SER B 1 143 ? 67.986 76.778 38.940 1.00 24.12 144 SER B N 1
ATOM 2208 C CA . SER B 1 143 ? 67.794 76.168 37.608 1.00 28.78 144 SER B CA 1
ATOM 2209 C C . SER B 1 143 ? 69.017 75.366 37.244 1.00 28.89 144 SER B C 1
ATOM 2210 O O . SER B 1 143 ? 70.069 75.557 37.905 1.00 31.89 144 SER B O 1
ATOM 2213 N N . ASP B 1 144 ? 69.066 74.777 36.070 1.00 26.47 145 ASP B N 1
ATOM 2214 C CA . ASP B 1 144 ? 70.280 74.235 35.434 1.00 34.50 145 ASP B CA 1
ATOM 2215 C C . ASP B 1 144 ? 70.996 73.225 36.294 1.00 32.41 145 ASP B C 1
ATOM 2216 O O . ASP B 1 144 ? 72.096 72.704 36.015 1.00 34.21 145 ASP B O 1
ATOM 2221 N N . ARG B 1 145 ? 70.223 72.647 37.222 1.00 29.76 146 ARG B N 1
ATOM 2222 C CA . ARG B 1 145 ? 70.730 71.660 38.146 1.00 30.69 146 ARG B CA 1
ATOM 2223 C C . ARG B 1 145 ? 70.784 70.318 37.471 1.00 34.21 146 ARG B C 1
ATOM 2224 O O . ARG B 1 145 ? 69.761 69.725 37.124 1.00 35.26 146 ARG B O 1
ATOM 2232 N N . GLN B 1 146 ? 71.947 69.817 37.122 1.00 31.61 147 GLN B N 1
ATOM 2233 C CA . GLN B 1 146 ? 72.061 68.497 36.504 1.00 37.86 147 GLN B CA 1
ATOM 2234 C C . GLN B 1 146 ? 72.381 67.470 37.559 1.00 37.49 147 GLN B C 1
ATOM 2235 O O . GLN B 1 146 ? 73.336 67.635 38.325 1.00 37.01 147 GLN B O 1
ATOM 2241 N N . HIS B 1 147 ? 71.574 66.416 37.611 1.00 32.26 148 HIS B N 1
ATOM 2242 C CA . HIS B 1 147 ? 71.856 65.313 38.515 1.00 40.08 148 HIS B CA 1
ATOM 2243 C C . HIS B 1 147 ? 72.387 64.095 37.777 1.00 39.38 148 HIS B C 1
ATOM 2244 O O . HIS B 1 147 ? 71.729 63.570 36.872 1.00 35.54 148 HIS B O 1
ATOM 2251 N N . ILE B 1 148 ? 73.578 63.647 38.159 1.00 38.38 149 ILE B N 1
ATOM 2252 C CA . ILE B 1 148 ? 74.132 62.432 37.576 1.00 43.04 149 ILE B CA 1
ATOM 2253 C C . ILE B 1 148 ? 74.178 61.303 38.601 1.00 42.44 149 ILE B C 1
ATOM 2254 O O . ILE B 1 148 ? 75.043 61.292 39.472 1.00 43.29 149 ILE B O 1
ATOM 2259 N N . PRO B 1 149 ? 73.246 60.341 38.488 1.00 43.50 150 PRO B N 1
ATOM 2260 C CA . PRO B 1 149 ? 73.120 59.259 39.472 1.00 46.34 150 PRO B CA 1
ATOM 2261 C C . PRO B 1 149 ? 74.362 58.368 39.472 1.00 50.14 150 P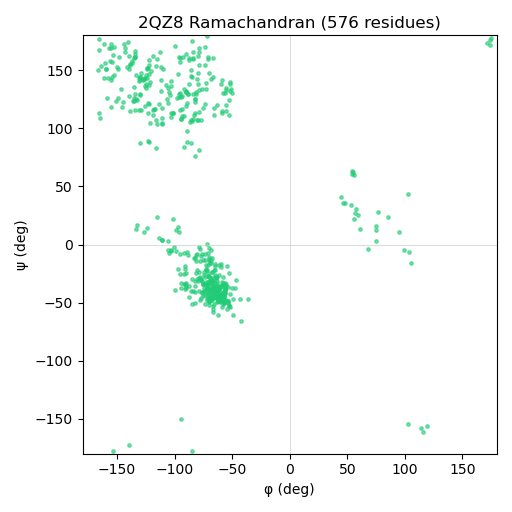RO B C 1
ATOM 2262 O O . PRO B 1 149 ? 74.908 58.044 38.411 1.00 48.81 150 PRO B O 1
ATOM 2267 N N . LEU C 1 4 ? 3.630 54.867 27.349 1.00 80.01 5 LEU C N 1
ATOM 2268 C CA . LEU C 1 4 ? 2.187 54.888 27.574 1.00 86.89 5 LEU C CA 1
ATOM 2269 C C . LEU C 1 4 ? 1.450 54.046 26.532 1.00 85.57 5 LEU C C 1
ATOM 2270 O O . LEU C 1 4 ? 2.051 53.577 25.564 1.00 85.51 5 LEU C O 1
ATOM 2275 N N . ASP C 1 5 ? 0.147 53.861 26.731 1.00 82.21 6 ASP C N 1
ATOM 2276 C CA . ASP C 1 5 ? -0.669 53.125 25.769 1.00 86.37 6 ASP C CA 1
ATOM 2277 C C . ASP C 1 5 ? -1.157 54.025 24.631 1.00 86.31 6 ASP C C 1
ATOM 2278 O O . ASP C 1 5 ? -0.818 55.208 24.570 1.00 85.67 6 ASP C O 1
ATOM 2283 N N . ASP C 1 6 ? -1.954 53.457 23.732 1.00 87.55 7 ASP C N 1
ATOM 2284 C CA . ASP C 1 6 ? -2.427 54.183 22.556 1.00 88.34 7 ASP C CA 1
ATOM 2285 C C . ASP C 1 6 ? -3.328 55.362 22.911 1.00 86.52 7 ASP C C 1
ATOM 2286 O O . ASP C 1 6 ? -3.397 56.341 22.168 1.00 86.53 7 ASP C O 1
ATOM 2291 N N . ILE C 1 7 ? -4.016 55.265 24.045 1.00 85.99 8 ILE C N 1
ATOM 2292 C CA . ILE C 1 7 ? -4.965 56.299 24.455 1.00 84.19 8 ILE C CA 1
ATOM 2293 C C . ILE C 1 7 ? -4.314 57.388 25.303 1.00 82.41 8 ILE C C 1
ATOM 2294 O O . ILE C 1 7 ? -4.710 58.554 25.243 1.00 82.03 8 ILE C O 1
ATOM 2299 N N . ASP C 1 8 ? -3.317 57.006 26.091 1.00 81.89 9 ASP C N 1
ATOM 2300 C CA . ASP C 1 8 ? -2.554 57.976 26.863 1.00 80.79 9 ASP C CA 1
ATOM 2301 C C . ASP C 1 8 ? -1.659 58.794 25.935 1.00 77.89 9 ASP C C 1
ATOM 2302 O O . ASP C 1 8 ? -1.445 59.983 26.156 1.00 73.08 9 ASP C O 1
ATOM 2307 N N . ARG C 1 9 ? -1.148 58.154 24.888 1.00 80.29 10 ARG C N 1
ATOM 2308 C CA . ARG C 1 9 ? -0.321 58.846 23.908 1.00 76.08 10 ARG C CA 1
ATOM 2309 C C . ARG C 1 9 ? -1.037 60.062 23.337 1.00 75.99 10 ARG C C 1
ATOM 2310 O O . ARG C 1 9 ? -0.409 60.956 22.773 1.00 76.69 10 ARG C O 1
ATOM 2318 N N . ILE C 1 10 ? -2.356 60.091 23.488 1.00 75.74 11 ILE C N 1
ATOM 2319 C CA . ILE C 1 10 ? -3.163 61.178 22.952 1.00 75.23 11 ILE C CA 1
ATOM 2320 C C . ILE C 1 10 ? -3.505 62.183 24.041 1.00 71.67 11 ILE C C 1
ATOM 2321 O O . ILE C 1 10 ? -3.519 63.391 23.805 1.00 68.23 11 ILE C O 1
ATOM 2326 N N . LEU C 1 11 ? -3.785 61.679 25.236 1.00 70.70 12 LEU C N 1
ATOM 2327 C CA . LEU C 1 11 ? -4.055 62.546 26.372 1.00 70.88 12 LEU C CA 1
ATOM 2328 C C . LEU C 1 11 ? -2.857 63.455 26.629 1.00 67.41 12 LEU C C 1
ATOM 2329 O O . LEU C 1 11 ? -3.012 64.654 26.872 1.00 60.17 12 LEU C O 1
ATOM 2334 N N . VAL C 1 12 ? -1.662 62.872 26.563 1.00 66.50 13 VAL C N 1
ATOM 2335 C CA . VAL C 1 12 ? -0.428 63.606 26.816 1.00 62.62 13 VAL C CA 1
ATOM 2336 C C . VAL C 1 12 ? -0.116 64.572 25.679 1.00 64.84 13 VAL C C 1
ATOM 2337 O O . VAL C 1 12 ? 0.224 65.731 25.918 1.00 61.69 13 VAL C O 1
ATOM 2341 N N . ARG C 1 13 ? -0.241 64.087 24.447 1.00 67.35 14 ARG C N 1
ATOM 2342 C CA . ARG C 1 13 ? -0.008 64.902 23.261 1.00 66.47 14 ARG C CA 1
ATOM 2343 C C . ARG C 1 13 ? -0.914 66.132 23.265 1.00 65.17 14 ARG C C 1
ATOM 2344 O O . ARG C 1 13 ? -0.471 67.246 22.979 1.00 66.51 14 ARG C O 1
ATOM 2352 N N . GLU C 1 14 ? -2.182 65.922 23.600 1.00 64.39 15 GLU C N 1
ATOM 2353 C CA . GLU C 1 14 ? -3.165 67.001 23.630 1.00 64.98 15 GLU C CA 1
ATOM 2354 C C . GLU C 1 14 ? -2.946 67.958 24.801 1.00 65.93 15 GLU C C 1
ATOM 2355 O O . GLU C 1 14 ? -3.053 69.179 24.645 1.00 59.40 15 GLU C O 1
ATOM 2361 N N . LEU C 1 15 ? -2.650 67.400 25.974 1.00 61.59 16 LEU C N 1
ATOM 2362 C CA . LEU C 1 15 ? -2.382 68.218 27.152 1.00 59.70 16 LEU C CA 1
ATOM 2363 C C . LEU C 1 15 ? -1.076 68.996 26.995 1.00 58.22 16 LEU C C 1
ATOM 2364 O O . LEU C 1 15 ? -0.932 70.100 27.530 1.00 56.77 16 LEU C O 1
ATOM 2369 N N . ALA C 1 16 ? -0.135 68.417 26.253 1.00 57.74 17 ALA C N 1
ATOM 2370 C CA . ALA C 1 16 ? 1.117 69.095 25.931 1.00 59.49 17 ALA C CA 1
ATOM 2371 C C . ALA C 1 16 ? 0.877 70.251 24.959 1.00 60.01 17 ALA C C 1
ATOM 2372 O O . ALA C 1 16 ? 1.635 71.219 24.941 1.00 53.65 17 ALA C O 1
ATOM 2374 N N . ALA C 1 17 ? -0.180 70.141 24.156 1.00 61.68 18 ALA C N 1
ATOM 2375 C CA . ALA C 1 17 ? -0.553 71.194 23.214 1.00 61.08 18 ALA C CA 1
ATOM 2376 C C . ALA C 1 17 ? -1.012 72.432 23.975 1.00 60.75 18 ALA C C 1
ATOM 2377 O O . ALA C 1 17 ? -0.466 73.526 23.800 1.00 63.07 18 ALA C O 1
ATOM 2379 N N . ASP C 1 18 ? -2.032 72.260 24.808 1.00 58.07 19 ASP C N 1
ATOM 2380 C CA . ASP C 1 18 ? -2.316 73.234 25.858 1.00 59.66 19 ASP C CA 1
ATOM 2381 C C . ASP C 1 18 ? -3.150 72.603 26.973 1.00 56.97 19 ASP C C 1
ATOM 2382 O O . ASP C 1 18 ? -4.200 72.011 26.727 1.00 56.20 19 ASP C O 1
ATOM 2387 N N . GLY C 1 19 ? -2.651 72.719 28.199 1.00 54.33 20 GLY C N 1
ATOM 2388 C CA . GLY C 1 19 ? -3.273 72.082 29.342 1.00 53.93 20 GLY C CA 1
ATOM 2389 C C . GLY C 1 19 ? -4.742 72.403 29.499 1.00 58.20 20 GLY C C 1
ATOM 2390 O O . GLY C 1 19 ? -5.487 71.617 30.087 1.00 61.44 20 GLY C O 1
ATOM 2391 N N . ARG C 1 20 ? -5.156 73.549 28.960 1.00 60.14 21 ARG C N 1
ATOM 2392 C CA . ARG C 1 20 ? -6.520 74.054 29.120 1.00 58.08 21 ARG C CA 1
ATOM 2393 C C . ARG C 1 20 ? -7.603 73.238 28.401 1.00 60.24 21 ARG C C 1
ATOM 2394 O O . ARG C 1 20 ? -8.796 73.417 28.659 1.00 58.00 21 ARG C O 1
ATOM 2402 N N . VAL C 1 21 ? -7.185 72.346 27.508 1.00 64.16 22 VAL C N 1
ATOM 2403 C CA . VAL C 1 21 ? -8.126 71.491 26.790 1.00 67.19 22 VAL C CA 1
ATOM 2404 C C . VAL C 1 21 ? -9.010 70.710 27.764 1.00 70.73 22 VAL C C 1
ATOM 2405 O O . VAL C 1 21 ? -8.518 69.941 28.592 1.00 71.11 22 VAL C O 1
ATOM 2409 N N . THR C 1 22 ? -10.318 70.922 27.656 1.00 75.08 23 THR C N 1
ATOM 2410 C CA . THR C 1 22 ? -11.281 70.400 28.624 1.00 75.06 23 THR C CA 1
ATOM 2411 C C . THR C 1 22 ? -11.518 68.892 28.522 1.00 79.21 23 THR C C 1
ATOM 2412 O O . THR C 1 22 ? -11.333 68.291 27.462 1.00 78.20 23 THR C O 1
ATOM 2416 N N . LEU C 1 23 ? -11.927 68.298 29.642 1.00 81.92 24 LEU C N 1
ATOM 2417 C CA . LEU C 1 23 ? -12.253 66.874 29.712 1.00 84.06 24 LEU C CA 1
ATOM 2418 C C . LEU C 1 23 ? -13.068 66.436 28.500 1.00 84.49 24 LEU C C 1
ATOM 2419 O O . LEU C 1 23 ? -12.778 65.413 27.878 1.00 84.63 24 LEU C O 1
ATOM 2424 N N . SER C 1 24 ? -14.087 67.224 28.174 1.00 82.82 25 SER C N 1
ATOM 2425 C CA . SER C 1 24 ? -15.007 66.899 27.092 1.00 84.66 25 SER C CA 1
ATOM 2426 C C . SER C 1 24 ? -14.297 66.816 25.742 1.00 82.72 25 SER C C 1
ATOM 2427 O O . SER C 1 24 ? -14.550 65.904 24.953 1.00 84.31 25 SER C O 1
ATOM 2430 N N . GLU C 1 25 ? -13.411 67.772 25.481 1.00 82.93 26 GLU C N 1
ATOM 2431 C CA . GLU C 1 25 ? -12.645 67.784 24.239 1.00 84.31 26 GLU C CA 1
ATOM 2432 C C . GLU C 1 25 ? -11.691 66.600 24.187 1.00 85.27 26 GLU C C 1
ATOM 2433 O O . GLU C 1 25 ? -11.377 66.076 23.113 1.00 80.95 26 GLU C O 1
ATOM 2439 N N . LEU C 1 26 ? -11.225 66.189 25.360 1.00 87.24 27 LEU C N 1
ATOM 2440 C CA . LEU C 1 26 ? -10.349 65.033 25.474 1.00 90.57 27 LEU C CA 1
ATOM 2441 C C . LEU C 1 26 ? -11.118 63.758 25.136 1.00 90.08 27 LEU C C 1
ATOM 2442 O O . LEU C 1 26 ? -10.649 62.925 24.357 1.00 90.99 27 LEU C O 1
ATOM 2447 N N . ALA C 1 27 ? -12.307 63.625 25.715 1.00 86.90 28 ALA C N 1
ATOM 2448 C CA . ALA C 1 27 ? -13.170 62.480 25.456 1.00 88.02 28 ALA C CA 1
ATOM 2449 C C . ALA C 1 27 ? -13.321 62.213 23.961 1.00 90.35 28 ALA C C 1
ATOM 2450 O O . ALA C 1 27 ? -12.949 61.147 23.470 1.00 92.35 28 ALA C O 1
ATOM 2452 N N . THR C 1 28 ? -13.860 63.191 23.240 1.00 89.59 29 THR C N 1
ATOM 2453 C CA . THR C 1 28 ? -14.136 63.032 21.814 1.00 91.00 29 THR C CA 1
ATOM 2454 C C . THR C 1 28 ? -12.882 62.697 21.007 1.00 91.73 29 THR C C 1
ATOM 2455 O O . THR C 1 28 ? -12.950 61.990 20.003 1.00 91.39 29 THR C O 1
ATOM 2459 N N . ARG C 1 29 ? -11.738 63.212 21.445 1.00 93.59 30 ARG C N 1
ATOM 2460 C CA . ARG C 1 29 ? -10.485 62.993 20.731 1.00 95.10 30 ARG C CA 1
ATOM 2461 C C . ARG C 1 29 ? -9.906 61.625 21.082 1.00 97.32 30 ARG C C 1
ATOM 2462 O O . ARG C 1 29 ? -9.101 61.065 20.331 1.00 96.04 30 ARG C O 1
ATOM 2470 N N . ALA C 1 30 ? -10.319 61.098 22.231 1.00 96.19 31 ALA C N 1
ATOM 2471 C CA . ALA C 1 30 ? -9.848 59.800 22.703 1.00 97.29 31 ALA C CA 1
ATOM 2472 C C . ALA C 1 30 ? -10.885 58.716 22.422 1.00 102.07 31 ALA C C 1
ATOM 2473 O O . ALA C 1 30 ? -10.663 57.535 22.707 1.00 101.46 31 ALA C O 1
ATOM 2475 N N . GLY C 1 31 ? -12.018 59.128 21.862 1.00 99.89 32 GLY C N 1
ATOM 2476 C CA . GLY C 1 31 ? -13.103 58.213 21.563 1.00 98.99 32 GLY C CA 1
ATOM 2477 C C . GLY C 1 31 ? -13.759 57.658 22.814 1.00 98.95 32 GLY C C 1
ATOM 2478 O O . GLY C 1 31 ? -14.742 56.920 22.735 1.00 102.90 32 GLY C O 1
ATOM 2479 N N . LEU C 1 32 ? -13.220 58.017 23.975 1.00 93.93 33 LEU C N 1
ATOM 2480 C CA . LEU C 1 32 ? -13.723 57.493 25.238 1.00 94.30 33 LEU C CA 1
ATOM 2481 C C . LEU C 1 32 ? -14.746 58.424 25.881 1.00 94.34 33 LEU C C 1
ATOM 2482 O O . LEU C 1 32 ? -15.463 59.146 25.187 1.00 97.19 33 LEU C O 1
ATOM 2487 N N . SER C 1 33 ? -14.806 58.405 27.209 1.00 90.22 34 SER C N 1
ATOM 2488 C CA . SER C 1 33 ? -15.838 59.137 27.937 1.00 91.30 34 SER C CA 1
ATOM 2489 C C . SER C 1 33 ? -15.246 60.139 28.916 1.00 90.38 34 SER C C 1
ATOM 2490 O O . SER C 1 33 ? -14.138 59.953 29.411 1.00 90.72 34 SER C O 1
ATOM 2493 N N . VAL C 1 34 ? -16.002 61.164 29.211 1.00 91.65 35 VAL C N 1
ATOM 2494 C CA . VAL C 1 34 ? -15.614 62.301 30.025 1.00 93.45 35 VAL C CA 1
ATOM 2495 C C . VAL C 1 34 ? -15.182 61.873 31.402 1.00 90.23 35 VAL C C 1
ATOM 2496 O O . VAL C 1 34 ? -14.471 62.579 32.138 1.00 84.70 35 VAL C O 1
ATOM 2500 N N . SER C 1 35 ? -15.737 60.745 31.862 1.00 89.03 36 SER C N 1
ATOM 2501 C CA . SER C 1 35 ? -15.403 60.300 33.222 1.00 84.24 36 SER C CA 1
ATOM 2502 C C . SER C 1 35 ? -14.103 59.488 33.253 1.00 81.42 36 SER C C 1
ATOM 2503 O O . SER C 1 35 ? -13.254 59.600 34.114 1.00 77.97 36 SER C O 1
ATOM 2506 N N . ALA C 1 36 ? -14.097 58.488 32.354 1.00 86.63 37 ALA C N 1
ATOM 2507 C CA . ALA C 1 36 ? -12.968 57.491 32.315 1.00 88.90 37 ALA C CA 1
ATOM 2508 C C . ALA C 1 36 ? -11.728 58.175 31.791 1.00 87.18 37 ALA C C 1
ATOM 2509 O O . ALA C 1 36 ? -10.603 58.012 32.286 1.00 83.72 37 ALA C O 1
ATOM 2511 N N . VAL C 1 37 ? -11.983 59.246 31.033 1.00 89.00 38 VAL C N 1
ATOM 2512 C CA . VAL C 1 37 ? -10.905 60.083 30.521 1.00 87.33 38 VAL C CA 1
ATOM 2513 C C . VAL C 1 37 ? -10.357 60.998 31.614 1.00 80.24 38 VAL C C 1
ATOM 2514 O O . VAL C 1 37 ? -9.177 61.341 31.613 1.00 79.11 38 VAL C O 1
ATOM 2518 N N . GLN C 1 38 ? -11.210 61.369 32.562 1.00 80.81 39 GLN C N 1
ATOM 2519 C CA . GLN C 1 38 ? -10.792 62.233 33.661 1.00 79.33 39 GLN C CA 1
ATOM 2520 C C . GLN C 1 38 ? -10.086 61.447 34.772 1.00 78.13 39 GLN C C 1
ATOM 2521 O O . GLN C 1 38 ? -9.438 62.032 35.643 1.00 71.62 39 GLN C O 1
ATOM 2527 N N . SER C 1 39 ? -10.217 60.123 34.740 1.00 80.80 40 SER C N 1
ATOM 2528 C CA . SER C 1 39 ? -9.527 59.264 35.700 1.00 79.16 40 SER C CA 1
ATOM 2529 C C . SER C 1 39 ? -8.165 58.871 35.141 1.00 74.82 40 SER C C 1
ATOM 2530 O O . SER C 1 39 ? -7.188 58.742 35.883 1.00 72.82 40 SER C O 1
ATOM 2533 N N . ARG C 1 40 ? -8.110 58.677 33.826 1.00 73.61 41 ARG C N 1
ATOM 2534 C CA . ARG C 1 40 ? -6.842 58.475 33.141 1.00 74.62 41 ARG C CA 1
ATOM 2535 C C . ARG C 1 40 ? -5.939 59.684 33.366 1.00 71.98 41 ARG C C 1
ATOM 2536 O O . ARG C 1 40 ? -4.762 59.539 33.688 1.00 69.22 41 ARG C O 1
ATOM 2544 N N . VAL C 1 41 ? -6.501 60.877 33.197 1.00 70.34 42 VAL C N 1
ATOM 2545 C CA . VAL C 1 41 ? -5.754 62.111 33.411 1.00 68.99 42 VAL C CA 1
ATOM 2546 C C . VAL C 1 41 ? -5.349 62.257 34.878 1.00 65.06 42 VAL C C 1
ATOM 2547 O O . VAL C 1 41 ? -4.259 62.737 35.187 1.00 64.36 42 VAL C O 1
ATOM 2551 N N . ARG C 1 42 ? -6.224 61.823 35.777 1.00 67.94 43 ARG C N 1
ATOM 2552 C CA . ARG C 1 42 ? -5.932 61.855 37.206 1.00 70.66 43 ARG C CA 1
ATOM 2553 C C . ARG C 1 42 ? -4.767 60.919 37.507 1.00 67.97 43 ARG C C 1
ATOM 2554 O O . ARG C 1 42 ? -4.011 61.132 38.458 1.00 64.64 43 ARG C O 1
ATOM 2562 N N . ARG C 1 43 ? -4.628 59.889 36.675 1.00 66.82 44 ARG C N 1
ATOM 2563 C CA . ARG C 1 43 ? -3.584 58.880 36.835 1.00 67.92 44 ARG C CA 1
ATOM 2564 C C . ARG C 1 43 ? -2.260 59.353 36.238 1.00 64.30 44 ARG C C 1
ATOM 2565 O O . ARG C 1 43 ? -1.215 59.274 36.885 1.00 58.85 44 ARG C O 1
ATOM 2573 N N . LEU C 1 44 ? -2.314 59.827 34.995 1.00 63.51 45 LEU C N 1
ATOM 2574 C CA . LEU C 1 44 ? -1.157 60.427 34.344 1.00 59.43 45 LEU C CA 1
ATOM 2575 C C . LEU C 1 44 ? -0.518 61.413 35.301 1.00 57.16 45 LEU C C 1
ATOM 2576 O O . LEU C 1 44 ? 0.703 61.533 35.369 1.00 53.30 45 LEU C O 1
ATOM 2581 N N . GLU C 1 45 ? -1.361 62.111 36.051 1.00 58.64 46 GLU C N 1
ATOM 2582 C CA . GLU C 1 45 ? -0.893 63.099 37.008 1.00 57.02 46 GLU C CA 1
ATOM 2583 C C . GLU C 1 45 ? -0.208 62.438 38.205 1.00 57.77 46 GLU C C 1
ATOM 2584 O O . GLU C 1 45 ? 0.842 62.898 38.661 1.00 54.83 46 GLU C O 1
ATOM 2590 N N . SER C 1 46 ? -0.784 61.347 38.701 1.00 61.39 47 SER C N 1
ATOM 2591 C CA . SER C 1 46 ? -0.203 60.664 39.857 1.00 60.16 47 SER C CA 1
ATOM 2592 C C . SER C 1 46 ? 0.994 59.802 39.454 1.00 55.99 47 SER C C 1
ATOM 2593 O O . SER C 1 46 ? 1.861 59.515 40.277 1.00 57.07 47 SER C O 1
ATOM 2596 N N . ARG C 1 47 ? 1.037 59.400 38.187 1.00 54.76 48 ARG C N 1
ATOM 2597 C CA . ARG C 1 47 ? 2.185 58.678 37.642 1.00 55.87 48 ARG C CA 1
ATOM 2598 C C . ARG C 1 47 ? 3.346 59.625 37.339 1.00 55.47 48 ARG C C 1
ATOM 2599 O O . ARG C 1 47 ? 4.422 59.188 36.929 1.00 50.70 48 ARG C O 1
ATOM 2607 N N . GLY C 1 48 ? 3.114 60.922 37.528 1.00 53.95 49 GLY C N 1
ATOM 2608 C CA . GLY C 1 48 ? 4.125 61.933 37.279 1.00 53.99 49 GLY C CA 1
ATOM 2609 C C . GLY C 1 48 ? 4.361 62.217 35.806 1.00 51.22 49 GLY C C 1
ATOM 2610 O O . GLY C 1 48 ? 5.246 63.000 35.456 1.00 52.14 49 GLY C O 1
ATOM 2611 N N . VAL C 1 49 ? 3.584 61.575 34.939 1.00 47.41 50 VAL C N 1
ATOM 2612 C CA . VAL C 1 49 ? 3.711 61.796 33.503 1.00 43.91 50 VAL C CA 1
ATOM 2613 C C . VAL C 1 49 ? 3.298 63.229 33.195 1.00 48.27 50 VAL C C 1
ATOM 2614 O O . VAL C 1 49 ? 4.020 63.969 32.532 1.00 46.56 50 VAL C O 1
ATOM 2618 N N . VAL C 1 50 ? 2.129 63.622 33.685 1.00 48.74 51 VAL C N 1
ATOM 2619 C CA . VAL C 1 50 ? 1.726 65.018 33.635 1.00 43.68 51 VAL C CA 1
ATOM 2620 C C . VAL C 1 50 ? 2.159 65.683 34.930 1.00 44.23 51 VAL C C 1
ATOM 2621 O O . VAL C 1 50 ? 1.628 65.391 36.005 1.00 46.63 51 VAL C O 1
ATOM 2625 N N . GLN C 1 51 ? 3.140 66.571 34.821 1.00 45.37 52 GLN C N 1
ATOM 2626 C CA . GLN C 1 51 ? 3.748 67.186 35.994 1.00 42.02 52 GLN C CA 1
ATOM 2627 C C . GLN C 1 51 ? 3.072 68.487 36.424 1.00 42.28 52 GLN C C 1
ATOM 2628 O O . GLN C 1 51 ? 3.212 68.901 37.572 1.00 45.57 52 GLN C O 1
ATOM 2634 N N . GLY C 1 52 ? 2.340 69.136 35.523 1.00 41.59 53 GLY C N 1
ATOM 2635 C CA . GLY C 1 52 ? 1.720 70.407 35.877 1.00 40.10 53 GLY C CA 1
ATOM 2636 C C . GLY C 1 52 ? 1.019 71.146 34.749 1.00 40.37 53 GLY C C 1
ATOM 2637 O O . GLY C 1 52 ? 1.127 70.774 33.581 1.00 38.95 53 GLY C O 1
ATOM 2638 N N . TYR C 1 53 ? 0.304 72.210 35.107 1.00 45.52 54 TYR C N 1
ATOM 2639 C CA . TYR C 1 53 ? -0.536 72.928 34.156 1.00 43.85 54 TYR C CA 1
ATOM 2640 C C . TYR C 1 53 ? -0.249 74.428 34.090 1.00 47.63 54 TYR C C 1
ATOM 2641 O O . TYR C 1 53 ? -0.996 75.183 33.472 1.00 50.72 54 TYR C O 1
ATOM 2650 N N . SER C 1 54 ? 0.839 74.856 34.716 0.79 45.20 55 SER C N 1
ATOM 2651 C CA . SER C 1 54 ? 1.193 76.267 34.733 0.79 45.11 55 SER C CA 1
ATOM 2652 C C . SER C 1 54 ? 1.306 76.864 33.330 0.79 43.22 55 SER C C 1
ATOM 2653 O O . SER C 1 54 ? 1.922 76.282 32.435 0.79 42.86 55 SER C O 1
ATOM 2656 N N . ALA C 1 55 ? 0.701 78.028 33.138 0.67 43.92 56 ALA C N 1
ATOM 2657 C CA . ALA C 1 55 ? 0.960 78.800 31.934 0.67 41.42 56 ALA C CA 1
ATOM 2658 C C . ALA C 1 55 ? 2.394 79.299 32.024 0.67 35.78 56 ALA C C 1
ATOM 2659 O O . ALA C 1 55 ? 2.867 79.639 33.107 0.67 35.41 56 ALA C O 1
ATOM 2661 N N . ARG C 1 56 ? 3.097 79.336 30.901 0.58 35.98 57 ARG C N 1
ATOM 2662 C CA . ARG C 1 56 ? 4.457 79.858 30.910 0.58 38.53 57 ARG C CA 1
ATOM 2663 C C . ARG C 1 56 ? 4.450 81.383 30.825 0.58 39.43 57 ARG C C 1
ATOM 2664 O O . ARG C 1 56 ? 3.903 81.960 29.890 0.58 39.36 57 ARG C O 1
ATOM 2672 N N . ILE C 1 57 ? 5.059 82.026 31.815 1.00 41.43 58 ILE C N 1
ATOM 2673 C CA . ILE C 1 57 ? 5.102 83.487 31.897 1.00 41.83 58 ILE C CA 1
ATOM 2674 C C . ILE C 1 57 ? 6.494 84.037 31.571 1.00 40.67 58 ILE C C 1
ATOM 2675 O O . ILE C 1 57 ? 7.495 83.502 32.026 1.00 40.58 58 ILE C O 1
ATOM 2680 N N . ASN C 1 58 ? 6.559 85.114 30.799 0.70 38.30 59 ASN C N 1
ATOM 2681 C CA . ASN C 1 58 ? 7.832 85.774 30.530 0.70 35.42 59 ASN C CA 1
ATOM 2682 C C . ASN C 1 58 ? 8.468 86.232 31.846 0.70 32.59 59 ASN C C 1
ATOM 2683 O O . ASN C 1 58 ? 7.913 87.080 32.530 0.70 34.36 59 ASN C O 1
ATOM 2688 N N . PRO C 1 59 ? 9.623 85.656 32.222 0.45 28.18 60 PRO C N 1
ATOM 2689 C CA . PRO C 1 59 ? 10.224 86.034 33.507 0.45 29.32 60 PRO C CA 1
ATOM 2690 C C . PRO C 1 59 ? 10.551 87.523 33.535 0.45 27.98 60 PRO C C 1
ATOM 2691 O O . PRO C 1 59 ? 10.443 88.180 34.568 0.45 24.92 60 PRO C O 1
ATOM 2695 N N . GLU C 1 60 ? 10.959 88.026 32.379 0.45 27.74 61 GLU C N 1
ATOM 2696 C CA . GLU C 1 60 ? 11.322 89.417 32.182 0.45 28.97 61 GLU C CA 1
ATOM 2697 C C . GLU C 1 60 ? 10.151 90.326 32.536 0.45 28.73 61 GLU C C 1
ATOM 2698 O O . GLU C 1 60 ? 10.313 91.341 33.210 0.45 25.18 61 GLU C O 1
ATOM 2704 N N . ALA C 1 61 ? 8.964 89.935 32.088 0.59 31.34 62 ALA C N 1
ATOM 2705 C CA . ALA C 1 61 ? 7.761 90.717 32.313 0.59 30.20 62 ALA C CA 1
ATOM 2706 C C . ALA C 1 61 ? 7.427 90.831 33.796 0.59 33.69 62 ALA C C 1
ATOM 2707 O O . ALA C 1 61 ? 6.815 91.812 34.218 0.59 32.14 62 ALA C O 1
ATOM 2709 N N . VAL C 1 62 ? 7.823 89.841 34.593 0.45 27.98 63 VAL C N 1
ATOM 2710 C CA . VAL C 1 62 ? 7.557 89.920 36.030 0.45 26.97 63 VAL C CA 1
ATOM 2711 C C . VAL C 1 62 ? 8.745 90.447 36.837 0.45 26.03 63 VAL C C 1
ATOM 2712 O O . VAL C 1 62 ? 8.779 90.318 38.052 0.45 27.15 63 VAL C O 1
ATOM 2716 N N . GLY C 1 63 ? 9.717 91.046 36.158 0.63 29.16 64 GLY C N 1
ATOM 2717 C CA . GLY C 1 63 ? 10.802 91.736 36.840 0.63 27.95 64 GLY C CA 1
ATOM 2718 C C . GLY C 1 63 ? 12.051 90.901 37.055 0.63 28.55 64 GLY C C 1
ATOM 2719 O O . GLY C 1 63 ? 12.950 91.291 37.803 0.63 30.09 64 GLY C O 1
ATOM 2720 N N . HIS C 1 64 ? 12.102 89.742 36.408 0.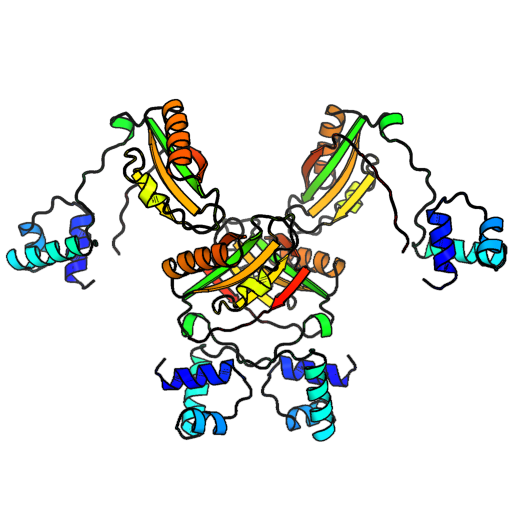49 27.99 65 HIS C N 1
ATOM 2721 C CA . HIS C 1 64 ? 13.303 88.914 36.406 0.49 28.11 65 HIS C CA 1
ATOM 2722 C C . HIS C 1 64 ? 14.128 89.298 35.190 0.49 26.70 65 HIS C C 1
ATOM 2723 O O . HIS C 1 64 ? 14.030 88.662 34.143 0.49 28.16 65 HIS C O 1
ATOM 2730 N N . LEU C 1 65 ? 14.934 90.347 35.319 0.55 26.56 66 LEU C N 1
ATOM 2731 C CA . LEU C 1 65 ? 15.656 90.888 34.172 0.55 28.33 66 LEU C CA 1
ATOM 2732 C C . LEU C 1 65 ? 17.015 90.232 33.968 0.55 28.78 66 LEU C C 1
ATOM 2733 O O . LEU C 1 65 ? 17.697 90.493 32.987 0.55 30.83 66 LEU C O 1
ATOM 2738 N N . LEU C 1 66 ? 17.407 89.381 34.905 1.00 30.63 67 LEU C N 1
ATOM 2739 C CA . LEU C 1 66 ? 18.700 88.717 34.841 1.00 31.89 67 LEU C CA 1
ATOM 2740 C C . LEU C 1 66 ? 18.499 87.224 35.067 1.00 30.12 67 LEU C C 1
ATOM 2741 O O . LEU C 1 66 ? 18.053 86.801 36.130 1.00 29.90 67 LEU C O 1
ATOM 2746 N N . SER C 1 67 ? 18.801 86.425 34.054 1.00 28.90 68 SER C N 1
ATOM 2747 C CA . SER C 1 67 ? 18.739 84.978 34.211 1.00 28.00 68 SER C CA 1
ATOM 2748 C C . SER C 1 67 ? 20.118 84.366 34.038 1.00 29.47 68 SER C C 1
ATOM 2749 O O . SER C 1 67 ? 20.980 84.943 33.360 1.00 25.19 68 SER C O 1
ATOM 2752 N N . ALA C 1 68 ? 20.342 83.209 34.657 1.00 24.01 69 ALA C N 1
ATOM 2753 C CA . ALA C 1 68 ? 21.645 82.577 34.535 1.00 26.07 69 ALA C CA 1
ATOM 2754 C C . ALA C 1 68 ? 21.605 81.098 34.856 1.00 23.15 69 ALA C C 1
ATOM 2755 O O . ALA C 1 68 ? 20.768 80.654 35.645 1.00 25.31 69 ALA C O 1
ATOM 2757 N N . PHE C 1 69 ? 22.506 80.344 34.232 0.43 18.23 70 PHE C N 1
ATOM 2758 C CA . PHE C 1 69 ? 22.762 78.970 34.628 0.43 17.54 70 PHE C CA 1
ATOM 2759 C C . PHE C 1 69 ? 23.828 79.008 35.711 0.43 18.40 70 PHE C C 1
ATOM 2760 O O . PHE C 1 69 ? 24.855 79.663 35.565 0.43 18.88 70 PHE C O 1
ATOM 2768 N N . VAL C 1 70 ? 23.570 78.336 36.818 0.57 18.25 71 VAL C N 1
ATOM 2769 C CA . VAL C 1 70 ? 24.538 78.305 37.902 0.57 19.80 71 VAL C CA 1
ATOM 2770 C C . VAL C 1 70 ? 24.988 76.875 38.144 0.57 19.65 71 VAL C C 1
ATOM 2771 O O . VAL C 1 70 ? 24.187 76.005 38.476 0.57 19.21 71 VAL C O 1
ATOM 2775 N N . ALA C 1 71 ? 26.273 76.634 37.915 1.00 21.18 72 ALA C N 1
ATOM 2776 C CA . ALA C 1 71 ? 26.871 75.316 38.133 1.00 24.83 72 ALA C CA 1
ATOM 2777 C C . ALA C 1 71 ? 27.474 75.298 39.521 1.00 25.32 72 ALA C C 1
ATOM 2778 O O . ALA C 1 71 ? 28.236 76.198 39.882 1.00 23.22 72 ALA C O 1
ATOM 2780 N N . ILE C 1 72 ? 27.099 74.307 40.321 1.00 23.33 73 ILE C N 1
ATOM 2781 C CA . ILE C 1 72 ? 27.555 74.274 41.700 1.00 24.52 73 ILE C CA 1
ATOM 2782 C C . ILE C 1 72 ? 28.296 72.999 42.019 1.00 26.83 73 ILE C C 1
ATOM 2783 O O . ILE C 1 72 ? 27.995 71.929 41.482 1.00 28.25 73 ILE C O 1
ATOM 2788 N N . THR C 1 73 ? 29.275 73.128 42.898 1.00 25.30 74 THR C N 1
ATOM 2789 C CA . THR C 1 73 ? 30.061 71.991 43.324 1.00 30.69 74 THR C CA 1
ATOM 2790 C C . THR C 1 73 ? 30.186 71.994 44.842 1.00 30.08 74 THR C C 1
ATOM 2791 O O . THR C 1 73 ? 30.648 72.989 45.436 1.00 30.14 74 THR C O 1
ATOM 2795 N N . PRO C 1 74 ? 29.782 70.886 45.478 1.00 25.27 75 PRO C N 1
ATOM 2796 C CA . PRO C 1 74 ? 29.930 70.795 46.932 1.00 26.65 75 PRO C CA 1
ATOM 2797 C C . PRO C 1 74 ? 31.366 71.126 47.319 1.00 30.09 75 PRO C C 1
ATOM 2798 O O . PRO C 1 74 ? 32.291 70.732 46.614 1.00 28.26 75 PRO C O 1
ATOM 2802 N N . LEU C 1 75 ? 31.549 71.863 48.408 1.00 28.27 76 LEU C N 1
ATOM 2803 C CA . LEU C 1 75 ? 32.896 72.201 48.858 1.00 28.24 76 LEU C CA 1
ATOM 2804 C C . LEU C 1 75 ? 33.609 70.988 49.462 1.00 29.75 76 LEU C C 1
ATOM 2805 O O . LEU C 1 75 ? 34.831 70.956 49.535 1.00 33.07 76 LEU C O 1
ATOM 2810 N N . ASP C 1 76 ? 32.849 69.986 49.887 1.00 24.95 77 ASP C N 1
ATOM 2811 C CA . ASP C 1 76 ? 33.447 68.699 50.263 1.00 28.88 77 ASP C CA 1
ATOM 2812 C C . ASP C 1 76 ? 32.696 67.582 49.554 1.00 30.33 77 ASP C C 1
ATOM 2813 O O . ASP C 1 76 ? 31.742 67.026 50.098 1.00 27.58 77 ASP C O 1
ATOM 2818 N N . PRO C 1 77 ? 33.122 67.257 48.324 1.00 26.22 78 PRO C N 1
ATOM 2819 C CA . PRO C 1 77 ? 32.421 66.279 47.491 1.00 27.17 78 PRO C CA 1
ATOM 2820 C C . PRO C 1 77 ? 32.510 64.845 48.034 1.00 27.47 78 PRO C C 1
ATOM 2821 O O . PRO C 1 77 ? 31.880 63.954 47.454 1.00 24.29 78 PRO C O 1
ATOM 2825 N N . SER C 1 78 ? 33.270 64.617 49.106 1.00 25.79 79 SER C N 1
ATOM 2826 C CA . SER C 1 78 ? 33.434 63.258 49.646 1.00 28.28 79 SER C CA 1
ATOM 2827 C C . SER C 1 78 ? 32.218 62.776 50.446 1.00 31.52 79 SER C C 1
ATOM 2828 O O . SER C 1 78 ? 32.129 61.598 50.834 1.00 30.26 79 SER C O 1
ATOM 2831 N N . GLN C 1 79 ? 31.272 63.675 50.687 1.00 29.45 80 GLN C N 1
ATOM 2832 C CA . GLN C 1 79 ? 30.057 63.299 51.408 1.00 32.62 80 GLN C CA 1
ATOM 2833 C C . GLN C 1 79 ? 28.827 63.599 50.567 1.00 30.19 80 GLN C C 1
ATOM 2834 O O . GLN C 1 79 ? 28.896 64.399 49.640 1.00 28.80 80 GLN C O 1
ATOM 2840 N N . PRO C 1 80 ? 27.700 62.940 50.873 1.00 29.58 81 PRO C N 1
ATOM 2841 C CA . PRO C 1 80 ? 26.449 63.230 50.166 1.00 34.90 81 PRO C CA 1
ATOM 2842 C C . PRO C 1 80 ? 26.025 64.649 50.494 1.00 32.30 81 PRO C C 1
ATOM 2843 O O . PRO C 1 80 ? 25.778 64.966 51.655 1.00 32.41 81 PRO C O 1
ATOM 2847 N N . ASP C 1 81 ? 25.973 65.500 49.480 1.00 30.58 82 ASP C N 1
ATOM 2848 C CA . ASP C 1 81 ? 25.781 66.937 49.693 1.00 34.97 82 ASP C CA 1
ATOM 2849 C C . ASP C 1 81 ? 24.313 67.326 49.824 1.00 32.41 82 ASP C C 1
ATOM 2850 O O . ASP C 1 81 ? 23.987 68.315 50.476 1.00 37.75 82 ASP C O 1
ATOM 2855 N N . ASP C 1 82 ? 23.442 66.572 49.163 1.00 32.34 83 ASP C N 1
ATOM 2856 C CA . ASP C 1 82 ? 22.003 66.805 49.219 1.00 32.91 83 ASP C CA 1
ATOM 2857 C C . ASP C 1 82 ? 21.637 68.220 48.760 1.00 33.15 83 ASP C C 1
ATOM 2858 O O . ASP C 1 82 ? 20.645 68.788 49.211 1.00 32.95 83 ASP C O 1
ATOM 2863 N N . ALA C 1 83 ? 22.429 68.784 47.852 1.00 29.82 84 ALA C N 1
ATOM 2864 C CA . ALA C 1 83 ? 22.293 70.203 47.515 1.00 28.80 84 ALA C CA 1
ATOM 2865 C C . ALA C 1 83 ? 20.939 70.588 46.922 1.00 29.36 84 ALA C C 1
ATOM 2866 O O . ALA C 1 83 ? 20.366 71.609 47.296 1.00 31.18 84 ALA C O 1
ATOM 2868 N N . PRO C 1 84 ? 20.427 69.791 45.977 1.00 32.30 85 PRO C N 1
ATOM 2869 C CA . PRO C 1 84 ? 19.130 70.198 45.419 1.00 30.49 85 PRO C CA 1
ATOM 2870 C C . PRO C 1 84 ? 18.058 70.355 46.500 1.00 29.42 85 PRO C C 1
ATOM 2871 O O . PRO C 1 84 ? 17.382 71.382 46.544 1.00 33.70 85 PRO C O 1
ATOM 2875 N N . ALA C 1 85 ? 17.919 69.356 47.361 1.00 33.38 86 ALA C N 1
ATOM 2876 C CA . ALA C 1 85 ? 16.926 69.385 48.437 1.00 34.87 86 ALA C CA 1
ATOM 2877 C C . ALA C 1 85 ? 17.174 70.554 49.385 1.00 32.36 86 ALA C C 1
ATOM 2878 O O . ALA C 1 85 ? 16.243 71.246 49.801 1.00 34.47 86 ALA C O 1
ATOM 2880 N N . ARG C 1 86 ? 18.436 70.780 49.722 1.00 30.19 87 ARG C N 1
ATOM 2881 C CA . ARG C 1 86 ? 18.796 71.882 50.602 1.00 30.45 87 ARG C CA 1
ATOM 2882 C C . ARG C 1 86 ? 18.509 73.241 49.988 1.00 30.47 87 ARG C C 1
ATOM 2883 O O . ARG C 1 86 ? 18.364 74.226 50.703 1.00 28.81 87 ARG C O 1
ATOM 2891 N N . LEU C 1 87 ? 18.420 73.287 48.663 1.00 31.87 88 LEU C N 1
ATOM 2892 C CA . LEU C 1 87 ? 18.225 74.545 47.946 1.00 31.15 88 LEU C CA 1
ATOM 2893 C C . LEU C 1 87 ? 16.803 74.699 47.433 1.00 33.05 88 LEU C C 1
ATOM 2894 O O . LEU C 1 87 ? 16.443 75.748 46.930 1.00 30.25 88 LEU C O 1
ATOM 2899 N N . GLU C 1 88 ? 16.011 73.638 47.560 1.00 34.45 89 GLU C N 1
ATOM 2900 C CA . GLU C 1 88 ? 14.660 73.586 47.014 1.00 35.56 89 GLU C CA 1
ATOM 2901 C C . GLU C 1 88 ? 13.772 74.753 47.457 1.00 36.46 89 GLU C C 1
ATOM 2902 O O . GLU C 1 88 ? 12.955 75.261 46.674 1.00 35.79 89 GLU C O 1
ATOM 2908 N N . HIS C 1 89 ? 13.935 75.187 48.701 1.00 35.41 90 HIS C N 1
ATOM 2909 C CA . HIS C 1 89 ? 13.092 76.253 49.234 1.00 36.82 90 HIS C CA 1
ATOM 2910 C C . HIS C 1 89 ? 13.378 77.613 48.595 1.00 38.67 90 HIS C C 1
ATOM 2911 O O . HIS C 1 89 ? 12.568 78.532 48.696 1.00 37.80 90 HIS C O 1
ATOM 2918 N N . ILE C 1 90 ? 14.520 77.740 47.923 1.00 39.80 91 ILE C N 1
ATOM 2919 C CA . ILE C 1 90 ? 14.882 79.013 47.293 1.00 36.29 91 ILE C CA 1
ATOM 2920 C C . ILE C 1 90 ? 14.137 79.225 45.976 1.00 35.31 91 ILE C C 1
ATOM 2921 O O . ILE C 1 90 ? 14.353 78.507 44.995 1.00 36.06 91 ILE C O 1
ATOM 2926 N N . GLU C 1 91 ? 13.271 80.230 45.958 1.00 33.26 92 GLU C N 1
ATOM 2927 C CA . GLU C 1 91 ? 12.326 80.408 44.866 1.00 32.97 92 GLU C CA 1
ATOM 2928 C C . GLU C 1 91 ? 12.940 80.869 43.551 1.00 31.09 92 GLU C C 1
ATOM 2929 O O . GLU C 1 91 ? 12.390 80.606 42.484 1.00 29.28 92 GLU C O 1
ATOM 2935 N N . GLU C 1 92 ? 14.067 81.564 43.627 1.00 31.66 93 GLU C N 1
ATOM 2936 C CA . GLU C 1 92 ? 14.723 82.045 42.426 1.00 29.86 93 GLU C CA 1
ATOM 2937 C C . GLU C 1 92 ? 15.291 80.898 41.589 1.00 29.49 93 GLU C C 1
ATOM 2938 O O . GLU C 1 92 ? 15.604 81.075 40.418 1.00 27.67 93 GLU C O 1
ATOM 2944 N N . VAL C 1 93 ? 15.408 79.716 42.189 1.00 30.36 94 VAL C N 1
ATOM 2945 C CA . VAL C 1 93 ? 15.820 78.537 41.436 1.00 28.31 94 VAL C CA 1
ATOM 2946 C C . VAL C 1 93 ? 14.653 77.942 40.645 1.00 29.49 94 VAL C C 1
ATOM 2947 O O . VAL C 1 93 ? 13.753 77.339 41.220 1.00 32.27 94 VAL C O 1
ATOM 2951 N N . GLU C 1 94 ? 14.665 78.107 39.326 1.00 26.32 95 GLU C N 1
ATOM 2952 C CA . GLU C 1 94 ? 13.616 77.521 38.488 1.00 31.41 95 GLU C CA 1
ATOM 2953 C C . GLU C 1 94 ? 13.767 75.999 38.327 1.00 33.61 95 GLU C C 1
ATOM 2954 O O . GLU C 1 94 ? 12.783 75.255 38.354 1.00 34.00 95 GLU C O 1
ATOM 2960 N N . SER C 1 95 ? 15.006 75.540 38.171 1.00 30.01 96 SER C N 1
ATOM 2961 C CA . SER C 1 95 ? 15.274 74.136 37.899 1.00 29.89 96 SER C CA 1
ATOM 2962 C C . SER C 1 95 ? 16.598 73.740 38.516 1.00 28.83 96 SER C C 1
ATOM 2963 O O . SER C 1 95 ? 17.425 74.596 38.818 1.00 30.76 96 SER C O 1
ATOM 2966 N N . CYS C 1 96 ? 16.801 72.440 38.684 1.00 23.06 97 CYS C N 1
ATOM 2967 C CA . CYS C 1 96 ? 18.037 71.921 39.248 1.00 29.19 97 CYS C CA 1
ATOM 2968 C C . CYS C 1 96 ? 18.329 70.525 38.701 1.00 29.99 97 CYS C C 1
ATOM 2969 O O . CYS C 1 96 ? 17.500 69.612 38.826 1.00 24.84 97 CYS C O 1
ATOM 2972 N N . TYR C 1 97 ? 19.506 70.367 38.093 1.00 29.79 98 TYR C N 1
ATOM 2973 C CA . TYR C 1 97 ? 19.914 69.087 37.513 1.00 22.66 98 TYR C CA 1
ATOM 2974 C C . TYR C 1 97 ? 21.270 68.680 38.026 1.00 23.92 98 TYR C C 1
ATOM 2975 O O . TYR C 1 97 ? 22.149 69.529 38.191 1.00 26.28 98 TYR C O 1
ATOM 2984 N N . SER C 1 98 ? 21.443 67.382 38.273 1.00 22.17 99 SER C N 1
ATOM 2985 C CA . SER C 1 98 ? 22.771 66.811 38.407 1.00 26.47 99 SER C CA 1
ATOM 2986 C C . SER C 1 98 ? 23.272 66.598 36.987 1.00 24.98 99 SER C C 1
ATOM 2987 O O . SER C 1 98 ? 22.483 66.257 36.102 1.00 22.41 99 SER C O 1
ATOM 2990 N N . VAL C 1 99 ? 24.565 66.828 36.760 1.00 24.12 100 VAL C N 1
ATOM 2991 C CA . VAL C 1 99 ? 25.149 66.651 35.429 1.00 22.74 100 VAL C CA 1
ATOM 2992 C C . VAL C 1 99 ? 26.457 65.894 35.508 1.00 26.93 100 VAL C C 1
ATOM 2993 O O . VAL C 1 99 ? 27.073 65.802 36.582 1.00 26.57 100 VAL C O 1
ATOM 2997 N N . ALA C 1 100 ? 26.875 65.345 34.371 1.00 22.09 101 ALA C N 1
ATOM 2998 C CA . ALA C 1 100 ? 28.221 64.804 34.247 1.00 23.56 101 ALA C CA 1
ATOM 2999 C C . ALA C 1 100 ? 29.123 65.974 33.899 1.00 26.60 101 ALA C C 1
ATOM 3000 O O . ALA C 1 100 ? 28.632 67.017 33.449 1.00 31.61 101 ALA C O 1
ATOM 3002 N N . GLY C 1 101 ? 30.425 65.845 34.133 1.00 27.26 102 GLY C N 1
ATOM 3003 C CA . GLY C 1 101 ? 31.329 66.962 33.905 1.00 25.75 102 GLY C CA 1
ATOM 3004 C C . GLY C 1 101 ? 31.992 67.450 35.177 1.00 32.60 102 GLY C C 1
ATOM 3005 O O . GLY C 1 101 ? 32.017 66.745 36.182 1.00 34.47 102 GLY C O 1
ATOM 3006 N N . GLU C 1 102 ? 32.519 68.669 35.139 1.00 29.42 103 GLU C N 1
ATOM 3007 C CA . GLU C 1 102 ? 33.314 69.209 36.239 1.00 35.55 103 GLU C CA 1
ATOM 3008 C C . GLU C 1 102 ? 32.484 69.650 37.441 1.00 34.73 103 GLU C C 1
ATOM 3009 O O . GLU C 1 102 ? 32.864 69.446 38.591 1.00 35.29 103 GLU C O 1
ATOM 3015 N N . GLU C 1 103 ? 31.356 70.284 37.186 1.00 33.30 104 GLU C N 1
ATOM 3016 C CA . GLU C 1 103 ? 30.506 70.681 38.295 1.00 32.02 104 GLU C CA 1
ATOM 3017 C C . GLU C 1 103 ? 29.476 69.598 38.559 1.00 25.18 104 GLU C C 1
ATOM 3018 O O . GLU C 1 103 ? 29.227 68.773 37.693 1.00 27.46 104 GLU C O 1
ATOM 3024 N N . SER C 1 104 ? 28.875 69.609 39.743 1.00 25.33 105 SER C N 1
ATOM 3025 C CA . SER C 1 104 ? 27.948 68.552 40.149 1.00 27.63 105 SER C CA 1
ATOM 3026 C C . SER C 1 104 ? 26.506 68.799 39.711 1.00 25.52 105 SER C C 1
ATOM 3027 O O . SER C 1 104 ? 25.775 67.855 39.382 1.00 25.19 105 SER C O 1
ATOM 3030 N N . TYR C 1 105 ? 26.092 70.060 39.723 1.00 25.26 106 TYR C N 1
ATOM 3031 C CA . TYR C 1 105 ? 24.725 70.422 39.342 1.00 23.88 106 TYR C CA 1
ATOM 3032 C C . TYR C 1 105 ? 24.745 71.712 38.552 1.00 27.22 106 TYR C C 1
ATOM 3033 O O . TYR C 1 105 ? 25.648 72.534 38.704 1.00 23.11 106 TYR C O 1
ATOM 3042 N N . VAL C 1 106 ? 23.748 71.876 37.697 1.00 25.09 107 VAL C N 1
ATOM 3043 C CA . VAL C 1 106 ? 23.446 73.181 37.152 1.00 26.96 107 VAL C CA 1
ATOM 3044 C C . VAL C 1 106 ? 21.995 73.518 37.458 1.00 26.69 107 VAL C C 1
ATOM 3045 O O . VAL C 1 106 ? 21.125 72.638 37.478 1.00 26.07 107 VAL C O 1
ATOM 3049 N N . MET C 1 107 ? 21.767 74.794 37.737 1.00 23.47 108 MET C N 1
ATOM 3050 C CA . MET C 1 107 ? 20.453 75.312 38.050 1.00 30.31 108 MET C CA 1
ATOM 3051 C C . MET C 1 107 ? 20.204 76.493 37.138 1.00 26.47 108 MET C C 1
ATOM 3052 O O . MET C 1 107 ? 21.123 77.243 36.830 1.00 26.53 108 MET C O 1
ATOM 3057 N N . LEU C 1 108 ? 18.969 76.634 36.677 1.00 30.20 109 LEU C N 1
ATOM 3058 C CA . LEU C 1 108 ? 18.545 77.858 36.012 1.00 23.00 109 LEU C CA 1
ATOM 3059 C C . LEU C 1 108 ? 17.963 78.751 37.097 1.00 28.23 109 LEU C C 1
ATOM 3060 O O . LEU C 1 108 ? 17.159 78.306 37.925 1.00 27.91 109 LEU C O 1
ATOM 3065 N N . VAL C 1 109 ? 18.365 80.017 37.069 1.00 25.45 110 VAL C N 1
ATOM 3066 C CA . VAL C 1 109 ? 18.150 80.930 38.160 1.00 23.74 110 VAL C CA 1
ATOM 3067 C C . VAL C 1 109 ? 17.613 82.234 37.566 1.00 28.50 110 VAL C C 1
ATOM 3068 O O . VAL C 1 109 ? 17.973 82.588 36.442 1.00 26.19 110 VAL C O 1
ATOM 3072 N N . ARG C 1 110 ? 16.724 82.921 38.290 1.00 29.58 111 ARG C N 1
ATOM 3073 C CA . ARG C 1 110 ? 16.084 84.153 37.798 1.00 28.53 111 ARG C CA 1
ATOM 3074 C C . ARG C 1 110 ? 16.084 85.197 38.891 1.00 29.98 111 ARG C C 1
ATOM 3075 O O . ARG C 1 110 ? 15.539 84.956 39.958 1.00 31.42 111 ARG C O 1
ATOM 3083 N N . VAL C 1 111 ? 16.649 86.366 38.622 1.00 30.41 112 VAL C N 1
ATOM 3084 C CA . VAL C 1 111 ? 16.697 87.411 39.629 1.00 34.39 112 VAL C CA 1
ATOM 3085 C C . VAL C 1 111 ? 16.451 88.776 39.015 1.00 34.72 112 VAL C C 1
ATOM 3086 O O . VAL C 1 111 ? 16.363 88.914 37.801 1.00 30.30 112 VAL C O 1
ATOM 3090 N N . ALA C 1 112 ? 16.362 89.788 39.869 1.00 36.00 113 ALA C N 1
ATOM 3091 C CA . ALA C 1 112 ? 15.975 91.117 39.428 1.00 35.26 113 ALA C CA 1
ATOM 3092 C C . ALA C 1 112 ? 17.135 91.860 38.776 1.00 37.98 113 ALA C C 1
ATOM 3093 O O . ALA C 1 112 ? 16.929 92.716 37.905 1.00 36.30 113 ALA C O 1
ATOM 3095 N N . SER C 1 113 ? 18.354 91.529 39.194 1.00 34.42 114 SER C N 1
ATOM 3096 C CA . SER C 1 113 ? 19.504 92.368 38.877 1.00 38.45 114 SER C CA 1
ATOM 3097 C C . SER C 1 113 ? 20.829 91.665 39.125 1.00 39.43 114 SER C C 1
ATOM 3098 O O . SER C 1 113 ? 20.880 90.616 39.774 1.00 38.02 114 SER C O 1
ATOM 3101 N N . ALA C 1 114 ? 21.904 92.266 38.621 1.00 35.70 115 ALA C N 1
ATOM 3102 C CA . ALA C 1 114 ? 23.242 91.741 38.831 1.00 37.64 115 ALA C CA 1
ATOM 3103 C C . ALA C 1 114 ? 23.550 91.696 40.318 1.00 35.99 115 ALA C C 1
ATOM 3104 O O . ALA C 1 114 ? 24.204 90.775 40.799 1.00 31.34 115 ALA C O 1
ATOM 3106 N N . ARG C 1 115 ? 23.073 92.692 41.054 1.00 35.60 116 ARG C N 1
ATOM 3107 C CA . ARG C 1 115 ? 23.329 92.739 42.486 1.00 37.22 116 ARG C CA 1
ATOM 3108 C C . ARG C 1 115 ? 22.534 91.672 43.221 1.00 37.54 116 ARG C C 1
ATOM 3109 O O . ARG C 1 115 ? 22.995 91.124 44.219 1.00 37.75 116 ARG C O 1
ATOM 3117 N N . ALA C 1 116 ? 21.334 91.384 42.734 1.00 35.70 117 ALA C N 1
ATOM 3118 C CA . ALA C 1 116 ? 20.521 90.343 43.341 1.00 33.94 117 ALA C CA 1
ATOM 3119 C C . ALA C 1 116 ? 21.112 88.961 43.030 1.00 36.70 117 ALA C C 1
ATOM 3120 O O . ALA C 1 116 ? 21.035 88.043 43.852 1.00 36.11 117 ALA C O 1
ATOM 3122 N N . LEU C 1 117 ? 21.701 88.815 41.844 1.00 36.22 118 LEU C N 1
ATOM 3123 C CA . LEU C 1 117 ? 22.384 87.573 41.491 1.00 33.58 118 LEU C CA 1
ATOM 3124 C C . LEU C 1 117 ? 23.544 87.329 42.443 1.00 32.41 118 LEU C C 1
ATOM 3125 O O . LEU C 1 117 ? 23.712 86.227 42.971 1.00 31.36 118 LEU C O 1
ATOM 3130 N N . GLU C 1 118 ? 24.343 88.364 42.659 1.00 30.02 119 GLU C N 1
ATOM 3131 C CA . GLU C 1 118 ? 25.479 88.254 43.564 1.00 34.51 119 GLU C CA 1
ATOM 3132 C C . GLU C 1 118 ? 25.005 87.816 44.956 1.00 32.62 119 GLU C C 1
ATOM 3133 O O . GLU C 1 118 ? 25.631 86.971 45.591 1.00 32.56 119 GLU C O 1
ATOM 3139 N N . ASP C 1 119 ? 23.887 88.370 45.415 1.00 31.82 120 ASP C N 1
ATOM 3140 C CA . ASP C 1 119 ? 23.327 87.978 46.709 1.00 35.08 120 ASP C CA 1
ATOM 3141 C C . ASP C 1 119 ? 22.843 86.541 46.691 1.00 34.76 120 ASP C C 1
ATOM 3142 O O . ASP C 1 119 ? 23.080 85.777 47.627 1.00 32.84 120 ASP C O 1
ATOM 3147 N N . LEU C 1 120 ? 22.136 86.188 45.627 1.00 32.21 121 LEU C N 1
ATOM 3148 C CA . LEU C 1 120 ? 21.566 84.863 45.504 1.00 31.81 121 LEU C CA 1
ATOM 3149 C C . LEU C 1 120 ? 22.683 83.817 45.500 1.00 31.80 121 LEU C C 1
ATOM 3150 O O . LEU C 1 120 ? 22.610 82.796 46.184 1.00 30.38 121 LEU C O 1
ATOM 3155 N N . LEU C 1 121 ? 23.725 84.081 44.726 1.00 31.34 122 LEU C N 1
ATOM 3156 C CA . LEU C 1 121 ? 24.848 83.162 44.663 1.00 31.14 122 LEU C CA 1
ATOM 3157 C C . LEU C 1 121 ? 25.388 82.927 46.068 1.00 30.16 122 LEU C C 1
ATOM 3158 O O . LEU C 1 121 ? 25.572 81.785 46.471 1.00 29.08 122 LEU C O 1
ATOM 3163 N N . GLN C 1 122 ? 25.629 83.996 46.823 1.00 26.57 123 GLN C N 1
ATOM 3164 C CA . GLN C 1 122 ? 26.111 83.825 48.202 1.00 29.66 123 GLN C CA 1
ATOM 3165 C C . GLN C 1 122 ? 25.136 82.984 49.033 1.00 30.85 123 GLN C C 1
ATOM 3166 O O . GLN C 1 122 ? 25.537 82.110 49.806 1.00 31.53 123 GLN C O 1
ATOM 3172 N N . ARG C 1 123 ? 23.850 83.246 48.857 1.00 29.45 124 ARG C N 1
ATOM 3173 C CA . ARG C 1 123 ? 22.838 82.524 49.601 1.00 28.28 124 ARG C CA 1
ATOM 3174 C C . ARG C 1 123 ? 22.887 81.038 49.270 1.00 32.71 124 ARG C C 1
ATOM 3175 O O . ARG C 1 123 ? 22.766 80.196 50.164 1.00 28.69 124 ARG C O 1
ATOM 3183 N N . ILE C 1 124 ? 23.066 80.724 47.986 1.00 30.52 125 ILE C N 1
ATOM 3184 C CA . ILE C 1 124 ? 23.176 79.336 47.534 1.00 28.33 125 ILE C CA 1
ATOM 3185 C C . ILE C 1 124 ? 24.416 78.655 48.105 1.00 30.36 125 ILE C C 1
ATOM 3186 O O . ILE C 1 124 ? 24.349 77.517 48.582 1.00 28.21 125 ILE C O 1
ATOM 3191 N N . ARG C 1 125 ? 25.555 79.344 48.049 1.00 27.73 126 ARG C N 1
ATOM 3192 C CA . ARG C 1 125 ? 26.798 78.772 48.565 1.00 28.66 126 ARG C CA 1
ATOM 3193 C C . ARG C 1 125 ? 26.688 78.489 50.056 1.00 30.18 126 ARG C C 1
ATOM 3194 O O . ARG C 1 125 ? 27.210 77.492 50.550 1.00 30.86 126 ARG C O 1
ATOM 3202 N N . THR C 1 126 ? 26.017 79.370 50.785 1.00 31.45 127 THR C N 1
ATOM 3203 C CA . THR C 1 126 ? 25.974 79.212 52.230 1.00 34.59 127 THR C CA 1
ATOM 3204 C C . THR C 1 126 ? 25.008 78.118 52.618 1.00 30.93 127 THR C C 1
ATOM 3205 O O . THR C 1 126 ? 25.294 77.327 53.506 1.00 33.89 127 THR C O 1
ATOM 3209 N N . THR C 1 127 ? 23.862 78.086 51.946 1.00 30.47 128 THR C N 1
ATOM 3210 C CA . THR C 1 127 ? 22.815 77.129 52.265 1.00 28.56 128 THR C CA 1
ATOM 3211 C C . THR C 1 127 ? 23.310 75.702 52.048 1.00 33.20 128 THR C C 1
ATOM 3212 O O . THR C 1 127 ? 23.161 74.850 52.923 1.00 38.42 128 THR C O 1
ATOM 3216 N N . ALA C 1 128 ? 23.919 75.445 50.892 1.00 34.03 129 ALA C N 1
ATOM 3217 C CA . ALA C 1 128 ? 24.284 74.079 50.512 1.00 32.54 129 ALA C CA 1
ATOM 3218 C C . ALA C 1 128 ? 25.780 73.818 50.639 1.00 33.67 129 ALA C C 1
ATOM 3219 O O . ALA C 1 128 ? 26.268 72.744 50.295 1.00 33.05 129 ALA C O 1
ATOM 3221 N N . ASN C 1 129 ? 26.516 74.808 51.114 1.00 32.35 130 ASN C N 1
ATOM 3222 C CA . ASN C 1 129 ? 27.960 74.645 51.232 1.00 33.24 130 ASN C CA 1
ATOM 3223 C C . ASN C 1 129 ? 28.562 74.211 49.891 1.00 33.10 130 ASN C C 1
ATOM 3224 O O . ASN C 1 129 ? 29.101 73.104 49.761 1.00 26.31 130 ASN C O 1
ATOM 3229 N N . VAL C 1 130 ? 28.444 75.079 48.888 1.00 28.69 131 VAL C N 1
ATOM 3230 C CA . VAL C 1 130 ? 28.995 74.801 47.569 1.00 26.19 131 VAL C CA 1
ATOM 3231 C C . VAL C 1 130 ? 29.731 76.027 47.038 1.00 28.28 131 VAL C C 1
ATOM 3232 O O . VAL C 1 130 ? 29.611 77.118 47.567 1.00 24.48 131 VAL C O 1
ATOM 3236 N N . ARG C 1 131 ? 30.510 75.827 45.989 1.00 31.85 132 ARG C N 1
ATOM 3237 C CA . ARG C 1 131 ? 31.043 76.935 45.239 1.00 28.28 132 ARG C CA 1
ATOM 3238 C C . ARG C 1 131 ? 30.161 77.086 44.010 1.00 30.92 132 ARG C C 1
ATOM 3239 O O . ARG C 1 131 ? 29.320 76.239 43.720 1.00 27.53 132 ARG C O 1
ATOM 3247 N N . THR C 1 132 ? 30.355 78.163 43.273 1.00 28.84 133 THR C N 1
ATOM 3248 C CA . THR C 1 132 ? 29.328 78.573 42.353 1.00 26.79 133 THR C CA 1
ATOM 3249 C C . THR C 1 132 ? 29.972 79.195 41.122 1.00 27.79 133 THR C C 1
ATOM 3250 O O . THR C 1 132 ? 30.906 79.992 41.239 1.00 26.86 133 THR C O 1
ATOM 3254 N N . ARG C 1 133 ? 29.513 78.792 39.943 1.00 27.41 134 ARG C N 1
ATOM 3255 C CA . ARG C 1 133 ? 30.014 79.371 38.694 1.00 28.94 134 ARG C CA 1
ATOM 3256 C C . ARG C 1 133 ? 28.842 79.680 37.786 1.00 25.82 134 ARG C C 1
ATOM 3257 O O . ARG C 1 133 ? 28.135 78.774 37.347 1.00 27.33 134 ARG C O 1
ATOM 3265 N N . SER C 1 134 ? 28.641 80.958 37.490 1.00 25.11 135 SER C N 1
ATOM 3266 C CA . SER C 1 134 ? 27.438 81.387 36.798 1.00 22.28 135 SER C CA 1
ATOM 3267 C C . SER C 1 134 ? 27.655 81.684 35.318 1.00 25.80 135 SER C C 1
ATOM 3268 O O . SER C 1 134 ? 28.634 82.332 34.926 1.00 28.74 135 SER C O 1
ATOM 3271 N N . THR C 1 135 ? 26.721 81.219 34.501 1.00 22.00 136 THR C N 1
ATOM 3272 C CA . THR C 1 135 ? 26.753 81.523 33.080 1.00 25.51 136 THR C CA 1
ATOM 3273 C C . THR C 1 135 ? 25.520 82.343 32.811 1.00 23.54 136 THR C C 1
ATOM 3274 O O . THR C 1 135 ? 24.399 81.817 32.790 1.00 24.62 136 THR C O 1
ATOM 3278 N N . ILE C 1 136 ? 25.730 83.643 32.656 1.00 22.13 137 ILE C N 1
ATOM 3279 C CA . ILE C 1 136 ? 24.643 84.577 32.446 1.00 21.84 137 ILE C CA 1
ATOM 3280 C C . ILE C 1 136 ? 24.044 84.448 31.046 1.00 22.66 137 ILE C C 1
ATOM 3281 O O . ILE C 1 136 ? 24.761 84.349 30.045 1.00 21.96 137 ILE C O 1
ATOM 3286 N N . ILE C 1 137 ? 22.721 84.419 31.007 1.00 22.19 138 ILE C N 1
ATOM 3287 C CA . ILE C 1 137 ? 21.964 84.387 29.771 1.00 23.31 138 ILE C CA 1
ATOM 3288 C C . ILE C 1 137 ? 21.799 85.804 29.255 1.00 28.61 138 ILE C C 1
ATOM 3289 O O . ILE C 1 137 ? 21.387 86.700 29.986 1.00 21.99 138 ILE C O 1
ATOM 3294 N N . LEU C 1 138 ? 22.119 86.003 27.989 1.00 22.61 139 LEU C N 1
ATOM 3295 C CA . LEU C 1 138 ? 21.988 87.311 27.404 1.00 25.50 139 LEU C CA 1
ATOM 3296 C C . LEU C 1 138 ? 20.639 87.406 26.716 1.00 31.49 139 LEU C C 1
ATOM 3297 O O . LEU C 1 138 ? 20.024 88.474 26.672 1.00 28.90 139 LEU C O 1
ATOM 3302 N N . ASN C 1 139 ? 20.186 86.279 26.175 1.00 29.04 140 ASN C N 1
ATOM 3303 C CA . ASN C 1 139 ? 18.898 86.225 25.487 1.00 33.51 140 ASN C CA 1
ATOM 3304 C C . ASN C 1 139 ? 18.374 84.798 25.448 1.00 30.53 140 ASN C C 1
ATOM 3305 O O . ASN C 1 139 ? 19.143 83.842 25.323 1.00 29.34 140 ASN C O 1
ATOM 3310 N N . THR C 1 140 ? 17.065 84.644 25.575 1.00 30.57 141 THR C N 1
ATOM 3311 C CA . THR C 1 140 ? 16.467 83.349 25.297 1.00 30.46 141 THR C CA 1
ATOM 3312 C C . THR C 1 140 ? 15.631 83.433 24.027 1.00 29.35 141 THR C C 1
ATOM 3313 O O . THR C 1 140 ? 14.694 84.233 23.922 1.00 30.38 141 THR C O 1
ATOM 3317 N N . PHE C 1 141 ? 16.047 82.660 23.032 1.00 26.88 142 PHE C N 1
ATOM 3318 C CA . PHE C 1 141 ? 15.456 82.725 21.705 1.00 26.68 142 PHE C CA 1
ATOM 3319 C C . PHE C 1 141 ? 14.185 81.896 21.653 1.00 33.04 142 PHE C C 1
ATOM 3320 O O . PHE C 1 141 ? 13.187 82.304 21.060 1.00 31.41 142 PHE C O 1
ATOM 3328 N N . TYR C 1 142 ? 14.226 80.729 22.285 1.00 32.75 143 TYR C N 1
ATOM 3329 C CA . TYR C 1 142 ? 13.026 79.934 22.520 1.00 27.71 143 TYR C CA 1
ATOM 3330 C C . TYR C 1 142 ? 13.257 79.056 23.737 1.00 34.31 143 TYR C C 1
ATOM 3331 O O . TYR C 1 142 ? 14.409 78.784 24.110 1.00 31.10 143 TYR C O 1
ATOM 3340 N N . SER C 1 143 ? 12.168 78.637 24.374 1.00 32.76 144 SER C N 1
ATOM 3341 C CA . SER C 1 143 ? 12.263 77.804 25.565 1.00 32.01 144 SER C CA 1
ATOM 3342 C C . SER C 1 143 ? 11.007 76.956 25.774 1.00 35.53 144 SER C C 1
ATOM 3343 O O . SER C 1 143 ? 10.000 77.160 25.110 1.00 33.87 144 SER C O 1
ATOM 3346 N N . ASP C 1 144 ? 11.090 75.998 26.695 1.00 38.03 145 ASP C N 1
ATOM 3347 C CA . ASP C 1 144 ? 9.947 75.184 27.101 1.00 38.40 145 ASP C CA 1
ATOM 3348 C C . ASP C 1 144 ? 9.261 74.434 25.949 1.00 38.75 145 ASP C C 1
ATOM 3349 O O . ASP C 1 144 ? 8.076 74.131 26.025 1.00 42.82 145 ASP C O 1
ATOM 3354 N N . ARG C 1 145 ? 10.002 74.118 24.895 1.00 40.97 146 ARG C N 1
ATOM 3355 C CA . ARG C 1 145 ? 9.422 73.438 23.741 1.00 39.93 146 ARG C CA 1
ATOM 3356 C C . ARG C 1 145 ? 9.473 71.917 23.877 1.00 42.62 146 ARG C C 1
ATOM 3357 O O . ARG C 1 145 ? 10.493 71.297 23.579 1.00 46.06 146 ARG C O 1
ATOM 3365 N N . GLN C 1 146 ? 8.376 71.309 24.308 1.00 39.02 147 GLN C N 1
ATOM 3366 C CA . GLN C 1 146 ? 8.371 69.867 24.486 1.00 43.50 147 GLN C CA 1
ATOM 3367 C C . GLN C 1 146 ? 7.933 69.190 23.204 1.00 43.87 147 GLN C C 1
ATOM 3368 O O . GLN C 1 146 ? 6.936 69.574 22.594 1.00 42.37 147 GLN C O 1
ATOM 3374 N N . HIS C 1 147 ? 8.686 68.180 22.795 1.00 41.65 148 HIS C N 1
ATOM 3375 C CA . HIS C 1 147 ? 8.328 67.392 21.627 1.00 46.87 148 HIS C CA 1
ATOM 3376 C C . HIS C 1 147 ? 7.738 66.039 22.022 1.00 52.19 148 HIS C C 1
ATOM 3377 O O . HIS C 1 147 ? 8.434 65.192 22.589 1.00 50.24 148 HIS C O 1
ATOM 3384 N N . ILE C 1 148 ? 6.455 65.844 21.729 1.00 55.89 149 ILE C N 1
ATOM 3385 C CA . ILE C 1 148 ? 5.811 64.546 21.929 1.00 59.14 149 ILE C CA 1
ATOM 3386 C C . ILE C 1 148 ? 5.847 63.732 20.634 1.00 63.11 149 ILE C C 1
ATOM 3387 O O . ILE C 1 148 ? 5.132 64.041 19.676 1.00 63.83 149 ILE C O 1
ATOM 3392 N N . PRO C 1 149 ? 6.681 62.681 20.607 1.00 61.89 150 PRO C N 1
ATOM 3393 C CA . PRO C 1 149 ? 6.945 61.873 19.411 1.00 67.61 150 PRO C CA 1
ATOM 3394 C C . PRO C 1 149 ? 5.746 61.014 19.011 1.00 76.20 150 PRO C C 1
ATOM 3395 O O . PRO C 1 149 ? 5.214 60.259 19.829 1.00 75.64 150 PRO C O 1
ATOM 3400 N N . LEU D 1 4 ? 18.486 38.396 29.631 1.00 48.67 5 LEU D N 1
ATOM 3401 C CA . LEU D 1 4 ? 19.116 37.079 29.646 1.00 45.72 5 LEU D CA 1
ATOM 3402 C C . LEU D 1 4 ? 18.481 36.163 30.681 1.00 48.50 5 LEU D C 1
ATOM 3403 O O . LEU D 1 4 ? 18.326 36.542 31.849 1.00 49.19 5 LEU D O 1
ATOM 3408 N N . ASP D 1 5 ? 18.119 34.953 30.255 1.00 42.45 6 ASP D N 1
ATOM 3409 C CA . ASP D 1 5 ? 17.501 34.004 31.172 1.00 43.60 6 ASP D CA 1
ATOM 3410 C C . ASP D 1 5 ? 18.535 33.445 32.136 1.00 44.81 6 ASP D C 1
ATOM 3411 O O . ASP D 1 5 ? 19.735 33.685 31.966 1.00 45.47 6 ASP D O 1
ATOM 3416 N N . ASP D 1 6 ? 18.069 32.719 33.151 1.00 40.36 7 ASP D N 1
ATOM 3417 C CA . ASP D 1 6 ? 18.941 32.223 34.213 1.00 43.98 7 ASP D CA 1
ATOM 3418 C C . ASP D 1 6 ? 20.102 31.379 33.694 1.00 41.99 7 ASP D C 1
ATOM 3419 O O . ASP D 1 6 ? 21.222 31.455 34.210 1.00 37.85 7 ASP D O 1
ATOM 3424 N N . ILE D 1 7 ? 19.837 30.558 32.686 1.00 40.34 8 ILE D N 1
ATOM 3425 C CA . ILE D 1 7 ? 20.876 29.689 32.157 1.00 35.28 8 ILE D CA 1
ATOM 3426 C C . ILE D 1 7 ? 21.976 30.506 31.488 1.00 33.12 8 ILE D C 1
ATOM 3427 O O . ILE D 1 7 ? 23.147 30.353 31.821 1.00 30.64 8 ILE D O 1
ATOM 3432 N N . ASP D 1 8 ? 21.589 31.380 30.562 1.00 32.80 9 ASP D N 1
ATOM 3433 C CA . ASP D 1 8 ? 22.527 32.288 29.914 1.00 36.97 9 ASP D CA 1
ATOM 3434 C C . ASP D 1 8 ? 23.382 33.074 30.898 1.00 37.94 9 ASP D C 1
ATOM 3435 O O . ASP D 1 8 ? 24.587 33.217 30.687 1.00 37.13 9 ASP D O 1
ATOM 3440 N N . ARG D 1 9 ? 22.770 33.565 31.971 1.00 33.01 10 ARG D N 1
ATOM 3441 C CA . ARG D 1 9 ? 23.523 34.273 32.993 1.00 36.93 10 ARG D CA 1
ATOM 3442 C C . ARG D 1 9 ? 24.621 33.379 33.561 1.00 34.71 10 ARG D C 1
ATOM 3443 O O . ARG D 1 9 ? 25.771 33.790 33.688 1.00 33.45 10 ARG D O 1
ATOM 3451 N N . ILE D 1 10 ? 24.266 32.150 33.909 1.00 32.12 11 ILE D N 1
ATOM 3452 C CA . ILE D 1 10 ? 25.266 31.214 34.406 1.00 33.99 11 ILE D CA 1
ATOM 3453 C C . ILE D 1 10 ? 26.393 31.035 33.380 1.00 33.23 11 ILE D C 1
ATOM 3454 O O . ILE D 1 10 ? 27.570 31.109 33.725 1.00 33.73 11 ILE D O 1
ATOM 3459 N N . LEU D 1 11 ? 26.026 30.818 32.120 1.00 28.40 12 LEU D N 1
ATOM 3460 C CA . LEU D 1 11 ? 27.012 30.649 31.058 1.00 29.69 12 LEU D CA 1
ATOM 3461 C C . LEU D 1 11 ? 27.864 31.902 30.887 1.00 27.26 12 LEU D C 1
ATOM 3462 O O . LEU D 1 11 ? 29.088 31.811 30.761 1.00 26.23 12 LEU D O 1
ATOM 3467 N N . VAL D 1 12 ? 27.225 33.069 30.866 1.00 23.67 13 VAL D N 1
ATOM 3468 C CA . VAL D 1 12 ? 27.976 34.305 30.689 1.00 29.71 13 VAL D CA 1
ATOM 3469 C C . VAL D 1 12 ? 28.921 34.505 31.874 1.00 28.76 13 VAL D C 1
ATOM 3470 O O . VAL D 1 12 ? 30.068 34.894 31.701 1.00 30.44 13 VAL D O 1
ATOM 3474 N N . ARG D 1 13 ? 28.425 34.223 33.076 1.00 31.97 14 ARG D N 1
ATOM 3475 C CA . ARG D 1 13 ? 29.217 34.375 34.283 1.00 33.83 14 ARG D CA 1
ATOM 3476 C C . ARG D 1 13 ? 30.493 33.580 34.105 1.00 32.37 14 ARG D C 1
ATOM 3477 O O . ARG D 1 13 ? 31.596 34.119 34.195 1.00 31.87 14 ARG D O 1
ATOM 3485 N N . GLU D 1 14 ? 30.322 32.292 33.811 1.00 32.65 15 GLU D N 1
ATOM 3486 C CA . GLU D 1 14 ? 31.434 31.361 33.700 1.00 34.16 15 GLU D CA 1
ATOM 3487 C C . GLU D 1 14 ? 32.444 31.772 32.635 1.00 30.46 15 GLU D C 1
ATOM 3488 O O . GLU D 1 14 ? 33.649 31.734 32.877 1.00 27.85 15 GLU D O 1
ATOM 3494 N N . LEU D 1 15 ? 31.959 32.151 31.456 1.00 28.35 16 LEU D N 1
ATOM 3495 C CA . LEU D 1 15 ? 32.855 32.533 30.367 1.00 27.91 16 LEU D CA 1
ATOM 3496 C C . LEU D 1 15 ? 33.617 33.807 30.705 1.00 28.17 16 LEU D C 1
ATOM 3497 O O . LEU D 1 15 ? 34.788 33.949 30.358 1.00 27.64 16 LEU D O 1
ATOM 3502 N N . ALA D 1 16 ? 32.946 34.746 31.366 1.00 28.55 17 ALA D N 1
ATOM 3503 C CA . ALA D 1 16 ? 33.608 35.976 31.774 1.00 27.85 17 ALA D CA 1
ATOM 3504 C C . ALA D 1 16 ? 34.634 35.682 32.868 1.00 31.60 17 ALA D C 1
ATOM 3505 O O . ALA D 1 16 ? 35.621 36.396 32.988 1.00 32.69 17 ALA D O 1
ATOM 3507 N N . ALA D 1 17 ? 34.402 34.636 33.663 1.00 30.96 18 ALA D N 1
ATOM 3508 C CA . ALA D 1 17 ? 35.348 34.283 34.714 1.00 31.53 18 ALA D CA 1
ATOM 3509 C C . ALA D 1 17 ? 36.569 33.631 34.106 1.00 34.53 18 ALA D C 1
ATOM 3510 O O . ALA D 1 17 ? 37.682 33.803 34.597 1.00 31.44 18 ALA D O 1
ATOM 3512 N N . ASP D 1 18 ? 36.353 32.882 33.025 1.00 33.86 19 ASP D N 1
ATOM 3513 C CA . ASP D 1 18 ? 37.428 32.193 32.331 1.00 28.17 19 ASP D CA 1
ATOM 3514 C C . ASP D 1 18 ? 36.937 31.720 30.958 1.00 31.43 19 ASP D C 1
ATOM 3515 O O . ASP D 1 18 ? 36.086 30.828 30.866 1.00 29.08 19 ASP D O 1
ATOM 3520 N N . GLY D 1 19 ? 37.487 32.307 29.897 1.00 29.46 20 GLY D N 1
ATOM 3521 C CA . GLY D 1 19 ? 37.025 32.046 28.546 1.00 24.36 20 GLY D CA 1
ATOM 3522 C C . GLY D 1 19 ? 37.369 30.653 28.065 1.00 25.31 20 GLY D C 1
ATOM 3523 O O . GLY D 1 19 ? 36.872 30.218 27.035 1.00 26.80 20 GLY D O 1
ATOM 3524 N N . ARG D 1 20 ? 38.216 29.954 28.817 1.00 26.84 21 ARG D N 1
ATOM 3525 C CA . ARG D 1 20 ? 38.652 28.609 28.455 1.00 28.38 21 ARG D CA 1
ATOM 3526 C C . ARG D 1 20 ? 37.724 27.531 29.002 1.00 26.63 21 ARG D C 1
ATOM 3527 O O . ARG D 1 20 ? 37.858 26.351 28.676 1.00 24.77 21 ARG D O 1
ATOM 3535 N N . VAL D 1 21 ? 36.787 27.920 29.854 1.00 29.67 22 VAL D N 1
ATOM 3536 C CA . VAL D 1 21 ? 35.899 26.922 30.438 1.00 28.03 22 VAL D CA 1
ATOM 3537 C C . VAL D 1 21 ? 35.279 26.073 29.310 1.00 27.81 22 VAL D C 1
ATOM 3538 O O . VAL D 1 21 ? 34.820 26.601 28.292 1.00 25.66 22 VAL D O 1
ATOM 3542 N N . THR D 1 22 ? 35.312 24.756 29.473 1.00 26.56 23 THR D N 1
ATOM 3543 C CA . THR D 1 22 ? 34.877 23.851 28.418 1.00 26.07 23 THR D CA 1
ATOM 3544 C C . THR D 1 22 ? 33.361 23.716 28.366 1.00 26.72 23 THR D C 1
ATOM 3545 O O . THR D 1 22 ? 32.650 24.050 29.324 1.00 27.37 23 THR D O 1
ATOM 3549 N N . LEU D 1 23 ? 32.876 23.226 27.231 1.00 23.31 24 LEU D N 1
ATOM 3550 C CA . LEU D 1 23 ? 31.466 22.923 27.052 1.00 27.54 24 LEU D CA 1
ATOM 3551 C C . LEU D 1 23 ? 30.982 21.952 28.121 1.00 24.30 24 LEU D C 1
ATOM 3552 O O . LEU D 1 23 ? 29.868 22.089 28.627 1.00 27.07 24 LEU D O 1
ATOM 3557 N N . SER D 1 24 ? 31.814 20.974 28.464 1.00 26.58 25 SER D N 1
ATOM 3558 C CA . SER D 1 24 ? 31.432 19.988 29.474 1.00 28.64 25 SER D CA 1
ATOM 3559 C C . SER D 1 24 ? 31.344 20.639 30.849 1.00 27.22 25 SER D C 1
ATOM 3560 O O . SER D 1 24 ? 30.376 20.440 31.583 1.00 27.88 25 SER D O 1
ATOM 3563 N N . GLU D 1 25 ? 32.368 21.408 31.200 1.00 24.58 26 GLU D N 1
ATOM 3564 C CA . GLU D 1 25 ? 32.320 22.204 32.415 1.00 26.97 26 GLU D CA 1
ATOM 3565 C C . GLU D 1 25 ? 31.073 23.090 32.456 1.00 26.68 26 GLU D C 1
ATOM 3566 O O . GLU D 1 25 ? 30.356 23.110 33.451 1.00 23.06 26 GLU D O 1
ATOM 3572 N N . LEU D 1 26 ? 30.804 23.804 31.366 1.00 27.42 27 LEU D N 1
ATOM 3573 C CA . LEU D 1 26 ? 29.628 24.662 31.306 1.00 24.55 27 LEU D CA 1
ATOM 3574 C C . LEU D 1 26 ? 28.336 23.865 31.460 1.00 28.53 27 LEU D C 1
ATOM 3575 O O . LEU D 1 26 ? 27.437 24.269 32.215 1.00 27.94 27 LEU D O 1
ATOM 3580 N N . ALA D 1 27 ? 28.234 22.759 30.720 1.00 24.34 28 ALA D N 1
ATOM 3581 C CA . ALA D 1 27 ? 27.075 21.870 30.798 1.00 26.17 28 ALA D CA 1
ATOM 3582 C C . ALA D 1 27 ? 26.801 21.419 32.238 1.00 24.75 28 ALA D C 1
ATOM 3583 O O . ALA D 1 27 ? 25.672 21.476 32.701 1.00 24.71 28 ALA D O 1
ATOM 3585 N N . THR D 1 28 ? 27.834 20.955 32.931 1.00 24.90 29 THR D N 1
ATOM 3586 C CA . THR D 1 28 ? 27.688 20.539 34.325 1.00 26.14 29 THR D CA 1
ATOM 3587 C C . THR D 1 28 ? 27.188 21.692 35.190 1.00 28.82 29 THR D C 1
ATOM 3588 O O . THR D 1 28 ? 26.273 21.531 36.009 1.00 25.26 29 THR D O 1
ATOM 3592 N N . ARG D 1 29 ? 27.786 22.862 34.986 1.00 26.68 30 ARG D N 1
ATOM 3593 C CA . ARG D 1 29 ? 27.493 24.016 35.814 1.00 28.13 30 ARG D CA 1
ATOM 3594 C C . ARG D 1 29 ? 26.142 24.644 35.527 1.00 33.46 30 ARG D C 1
ATOM 3595 O O . ARG D 1 29 ? 25.557 25.270 36.416 1.00 30.94 30 ARG D O 1
ATOM 3603 N N . ALA D 1 30 ? 25.643 24.508 34.298 1.00 23.64 31 ALA D N 1
ATOM 3604 C CA . ALA D 1 30 ? 24.362 25.126 33.993 1.00 25.70 31 ALA D CA 1
ATOM 3605 C C . ALA D 1 30 ? 23.245 24.092 34.073 1.00 27.18 31 ALA D C 1
ATOM 3606 O O . ALA D 1 30 ? 22.072 24.420 33.939 1.00 25.73 31 ALA D O 1
ATOM 3608 N N . GLY D 1 31 ? 23.623 22.834 34.279 1.00 27.80 32 GLY D N 1
ATOM 3609 C CA . GLY D 1 31 ? 22.663 21.746 34.324 1.00 25.73 32 GLY D CA 1
ATOM 3610 C C . GLY D 1 31 ? 22.153 21.326 32.949 1.00 30.46 32 GLY D C 1
ATOM 3611 O O . GLY D 1 31 ? 21.036 20.811 32.824 1.00 26.44 32 GLY D O 1
ATOM 3612 N N . LEU D 1 32 ? 22.987 21.524 31.929 1.00 25.41 33 LEU D N 1
ATOM 3613 C CA . LEU D 1 32 ? 22.600 21.290 30.538 1.00 25.38 33 LEU D CA 1
ATOM 3614 C C . LEU D 1 32 ? 23.365 20.115 29.973 1.00 22.49 33 LEU D C 1
ATOM 3615 O O . LEU D 1 32 ? 24.343 19.671 30.573 1.00 22.13 33 LEU D O 1
ATOM 3620 N N . SER D 1 33 ? 22.921 19.598 28.826 1.00 25.08 34 SER D N 1
ATOM 3621 C CA . SER D 1 33 ? 23.734 18.640 28.078 1.00 23.45 34 SER D CA 1
ATOM 3622 C C . SER D 1 33 ? 24.792 19.442 27.338 1.00 25.01 34 SER D C 1
ATOM 3623 O O . SER D 1 33 ? 24.663 20.665 27.211 1.00 24.93 34 SER D O 1
ATOM 3626 N N . VAL D 1 34 ? 25.827 18.774 26.832 1.00 27.81 35 VAL D N 1
ATOM 3627 C CA . VAL D 1 34 ? 26.860 19.497 26.106 1.00 24.27 35 VAL D CA 1
ATOM 3628 C C . VAL D 1 34 ? 26.327 20.149 24.837 1.00 27.45 35 VAL D C 1
ATOM 3629 O O . VAL D 1 34 ? 26.712 21.272 24.515 1.00 26.46 35 VAL D O 1
ATOM 3633 N N . SER D 1 35 ? 25.433 19.466 24.128 1.00 24.49 36 SER D N 1
ATOM 3634 C CA . SER D 1 35 ? 24.908 20.034 22.896 1.00 24.07 36 SER D CA 1
ATOM 3635 C C . SER D 1 35 ? 24.013 21.252 23.154 1.00 24.19 36 SER D C 1
ATOM 3636 O O . SER D 1 35 ? 23.986 22.179 22.353 1.00 22.09 36 SER D O 1
ATOM 3639 N N . ALA D 1 36 ? 23.275 21.261 24.260 1.00 23.19 37 ALA D N 1
ATOM 3640 C CA . ALA D 1 36 ? 22.404 22.399 24.532 1.00 20.90 37 ALA D CA 1
ATOM 3641 C C . ALA D 1 36 ? 23.250 23.620 24.904 1.00 24.06 37 ALA D C 1
ATOM 3642 O O . ALA D 1 36 ? 22.905 24.749 24.582 1.00 23.63 37 ALA D O 1
ATOM 3644 N N . VAL D 1 37 ? 24.367 23.383 25.580 1.00 24.60 38 VAL D N 1
ATOM 3645 C CA . VAL D 1 37 ? 25.283 24.470 25.916 1.00 24.04 38 VAL D CA 1
ATOM 3646 C C . VAL D 1 37 ? 25.965 24.986 24.675 1.00 23.23 38 VAL D C 1
ATOM 3647 O O . VAL D 1 37 ? 26.104 26.193 24.478 1.00 27.21 38 VAL D O 1
ATOM 3651 N N . GLN D 1 38 ? 26.428 24.071 23.836 1.00 26.96 39 GLN D N 1
ATOM 3652 C CA . GLN D 1 38 ? 27.171 24.519 22.681 1.00 27.54 39 GLN D CA 1
ATOM 3653 C C . GLN D 1 38 ? 26.238 25.367 21.806 1.00 27.19 39 GLN D C 1
ATOM 3654 O O . GLN D 1 38 ? 26.655 26.361 21.224 1.00 28.94 39 GLN D O 1
ATOM 3660 N N . SER D 1 39 ? 24.955 25.024 21.786 1.00 25.28 40 SER D N 1
ATOM 3661 C CA . SER D 1 39 ? 23.979 25.850 21.083 1.00 27.75 40 SER D CA 1
ATOM 3662 C C . SER D 1 39 ? 23.785 27.215 21.744 1.00 28.87 40 SER D C 1
ATOM 3663 O O . SER D 1 39 ? 23.780 28.243 21.065 1.00 26.60 40 SER D O 1
ATOM 3666 N N . ARG D 1 40 ? 23.605 27.229 23.063 1.00 24.90 41 ARG D N 1
ATOM 3667 C CA . ARG D 1 40 ? 23.445 28.493 23.779 1.00 26.01 41 ARG D CA 1
ATOM 3668 C C . ARG D 1 40 ? 24.687 29.401 23.671 1.00 25.52 41 ARG D C 1
ATOM 3669 O O . ARG D 1 40 ? 24.554 30.608 23.483 1.00 28.61 41 ARG D O 1
ATOM 3677 N N . VAL D 1 41 ? 25.885 28.831 23.774 1.00 22.15 42 VAL D N 1
ATOM 3678 C CA . VAL D 1 41 ? 27.106 29.634 23.638 1.00 25.21 42 VAL D CA 1
ATOM 3679 C C . VAL D 1 41 ? 27.224 30.242 22.241 1.00 28.61 42 VAL D C 1
ATOM 3680 O O . VAL D 1 41 ? 27.551 31.425 22.082 1.00 30.99 42 VAL D O 1
ATOM 3684 N N . ARG D 1 42 ? 26.948 29.436 21.226 1.00 24.66 43 ARG D N 1
ATOM 3685 C CA . ARG D 1 42 ? 27.012 29.915 19.851 1.00 28.46 43 ARG D CA 1
ATOM 3686 C C . ARG D 1 42 ? 26.063 31.099 19.631 1.00 30.17 43 ARG D C 1
ATOM 3687 O O . ARG D 1 42 ? 26.371 32.034 18.885 1.00 27.55 43 ARG D O 1
ATOM 3695 N N . ARG D 1 43 ? 24.911 31.050 20.293 1.00 27.37 44 ARG D N 1
ATOM 3696 C CA . ARG D 1 43 ? 23.906 32.084 20.162 1.00 28.56 44 ARG D CA 1
ATOM 3697 C C . ARG D 1 43 ? 24.331 33.328 20.942 1.00 30.23 44 ARG D C 1
ATOM 3698 O O . ARG D 1 43 ? 24.031 34.451 20.546 1.00 29.79 44 ARG D O 1
ATOM 3706 N N . LEU D 1 44 ? 25.009 33.116 22.066 1.00 29.82 45 LEU D N 1
ATOM 3707 C CA . LEU D 1 44 ? 25.515 34.227 22.851 1.00 30.40 45 LEU D CA 1
ATOM 3708 C C . LEU D 1 44 ? 26.536 34.975 22.012 1.00 29.01 45 LEU D C 1
ATOM 3709 O O . LEU D 1 44 ? 26.596 36.195 22.061 1.00 30.30 45 LEU D O 1
ATOM 3714 N N . GLU D 1 45 ? 27.303 34.237 21.211 1.00 26.58 46 GLU D N 1
ATOM 3715 C CA . GLU D 1 45 ? 28.349 34.825 20.362 1.00 29.65 46 GLU D CA 1
ATOM 3716 C C . GLU D 1 45 ? 27.770 35.565 19.163 1.00 33.64 46 GLU D C 1
ATOM 3717 O O . GLU D 1 45 ? 28.200 36.669 18.839 1.00 29.46 46 GLU D O 1
ATOM 3723 N N . SER D 1 46 ? 26.779 34.966 18.513 1.00 36.62 47 SER D N 1
ATOM 3724 C CA . SER D 1 46 ? 26.180 35.595 17.338 1.00 30.87 47 SER D CA 1
ATOM 3725 C C . SER D 1 46 ? 25.261 36.775 17.672 1.00 29.78 47 SER D C 1
ATOM 3726 O O . SER D 1 46 ? 25.095 37.659 16.842 1.00 31.78 47 SER D O 1
ATOM 3729 N N . ARG D 1 47 ? 24.676 36.796 18.872 1.00 32.17 48 ARG D N 1
ATOM 3730 C CA . ARG D 1 47 ? 23.920 37.973 19.345 1.00 32.94 48 ARG D CA 1
ATOM 3731 C C . ARG D 1 47 ? 24.870 39.068 19.847 1.00 34.73 48 ARG D C 1
ATOM 3732 O O . ARG D 1 47 ? 24.436 40.146 20.257 1.00 34.90 48 ARG D O 1
ATOM 3740 N N . GLY D 1 48 ? 26.168 38.776 19.822 1.00 32.44 49 GLY D N 1
ATOM 3741 C CA . GLY D 1 48 ? 27.173 39.711 20.284 1.00 31.00 49 GLY D CA 1
ATOM 3742 C C . GLY D 1 48 ? 27.261 39.841 21.795 1.00 31.17 49 GLY D C 1
ATOM 3743 O O . GLY D 1 48 ? 27.848 40.802 22.294 1.00 31.87 49 GLY D O 1
ATOM 3744 N N . VAL D 1 49 ? 26.679 38.904 22.542 1.00 24.09 50 VAL D N 1
ATOM 3745 C CA . VAL D 1 49 ? 26.840 38.955 24.000 1.00 26.55 50 VAL D CA 1
ATOM 3746 C C . VAL D 1 49 ? 28.278 38.611 24.403 1.00 30.58 50 VAL D C 1
ATOM 3747 O O . VAL D 1 49 ? 28.913 39.339 25.177 1.00 29.28 50 VAL D O 1
ATOM 3751 N N . VAL D 1 50 ? 28.789 37.507 23.875 1.00 26.86 51 VAL D N 1
ATOM 3752 C CA . VAL D 1 50 ? 30.213 37.196 23.970 1.00 28.35 51 VAL D CA 1
ATOM 3753 C C . VAL D 1 50 ? 30.923 37.816 22.760 1.00 30.46 51 VAL D C 1
ATOM 3754 O O . VAL D 1 50 ? 30.591 37.518 21.609 1.00 30.79 51 VAL D O 1
ATOM 3758 N N . GLN D 1 51 ? 31.891 38.689 23.011 1.00 28.44 52 GLN D N 1
ATOM 3759 C CA . GLN D 1 51 ? 32.503 39.440 21.926 1.00 26.49 52 GLN D CA 1
ATOM 3760 C C . GLN D 1 51 ? 33.783 38.813 21.382 1.00 27.80 52 GLN D C 1
ATOM 3761 O O . GLN D 1 51 ? 34.137 39.015 20.221 1.00 29.60 52 GLN D O 1
ATOM 3767 N N . GLY D 1 52 ? 34.454 38.025 22.213 1.00 26.26 53 GLY D N 1
ATOM 3768 C CA . GLY D 1 52 ? 35.702 37.396 21.830 1.00 22.63 53 GLY D CA 1
ATOM 3769 C C . GLY D 1 52 ? 36.324 36.654 22.997 1.00 26.53 53 GLY D C 1
ATOM 3770 O O . GLY D 1 52 ? 35.808 36.677 24.117 1.00 26.07 53 GLY D O 1
ATOM 3771 N N . TYR D 1 53 ? 37.447 36.002 22.734 1.00 24.00 54 TYR D N 1
ATOM 3772 C CA . TYR D 1 53 ? 38.084 35.169 23.732 1.00 26.29 54 TYR D CA 1
ATOM 3773 C C . TYR D 1 53 ? 39.581 35.438 23.825 1.00 27.47 54 TYR D C 1
ATOM 3774 O O . TYR D 1 53 ? 40.332 34.633 24.375 1.00 23.36 54 TYR D O 1
ATOM 3783 N N . SER D 1 54 ? 40.023 36.563 23.280 0.79 22.15 55 SER D N 1
ATOM 3784 C CA . SER D 1 54 ? 41.448 36.876 23.309 0.79 27.12 55 SER D CA 1
ATOM 3785 C C . SER D 1 54 ? 41.995 36.860 24.742 0.79 20.92 55 SER D C 1
ATOM 3786 O O . SER D 1 54 ? 41.377 37.398 25.652 0.79 22.69 55 SER D O 1
ATOM 3789 N N . ALA D 1 55 ? 43.144 36.225 24.947 0.67 19.69 56 ALA D N 1
ATOM 3790 C CA . ALA D 1 55 ? 43.801 36.290 26.246 0.67 21.68 56 ALA D CA 1
ATOM 3791 C C . ALA D 1 55 ? 44.262 37.729 26.468 0.67 20.14 56 ALA D C 1
ATOM 3792 O O . ALA D 1 55 ? 44.663 38.385 25.524 0.67 18.82 56 ALA D O 1
ATOM 3794 N N . ARG D 1 56 ? 44.198 38.213 27.706 0.58 21.26 57 ARG D N 1
ATOM 3795 C CA . ARG D 1 56 ? 44.742 39.534 28.033 0.58 22.49 57 ARG D CA 1
ATOM 3796 C C . ARG D 1 56 ? 46.264 39.484 28.103 0.58 21.11 57 ARG D C 1
ATOM 3797 O O . ARG D 1 56 ? 46.823 38.782 28.937 0.58 20.46 57 ARG D O 1
ATOM 3805 N N . ILE D 1 57 ? 46.929 40.234 27.228 1.00 20.61 58 ILE D N 1
ATOM 3806 C CA . ILE D 1 57 ? 48.389 40.321 27.229 1.00 21.58 58 ILE D CA 1
ATOM 3807 C C . ILE D 1 57 ? 48.881 41.662 27.792 1.00 24.88 58 ILE D C 1
ATOM 3808 O O . ILE D 1 57 ? 48.341 42.736 27.453 1.00 21.39 58 ILE D O 1
ATOM 3813 N N . ASN D 1 58 ? 49.888 41.583 28.663 0.70 20.08 59 ASN D N 1
ATOM 3814 C CA . ASN D 1 58 ? 50.579 42.756 29.199 0.70 20.77 59 ASN D CA 1
ATOM 3815 C C . ASN D 1 58 ? 51.196 43.588 28.081 0.70 15.83 59 ASN D C 1
ATOM 3816 O O . ASN D 1 58 ? 52.124 43.142 27.432 0.70 15.72 59 ASN D O 1
ATOM 3821 N N . PRO D 1 59 ? 50.686 44.805 27.857 0.45 17.11 60 PRO D N 1
ATOM 3822 C CA . PRO D 1 59 ? 51.199 45.601 26.738 0.45 15.94 60 PRO D CA 1
ATOM 3823 C C . PRO D 1 59 ? 52.713 45.810 26.822 0.45 13.59 60 PRO D C 1
ATOM 3824 O O . PRO D 1 59 ? 53.411 45.721 25.814 0.45 11.36 60 PRO D O 1
ATOM 3828 N N . GLU D 1 60 ? 53.212 46.075 28.023 0.45 13.69 61 GLU D N 1
ATOM 3829 C CA . GLU D 1 60 ? 54.631 46.342 28.204 0.45 14.81 61 GLU D CA 1
ATOM 3830 C C . GLU D 1 60 ? 55.481 45.146 27.801 0.45 13.79 61 GLU D C 1
ATOM 3831 O O . GLU D 1 60 ? 56.538 45.310 27.207 0.45 14.24 61 GLU D O 1
ATOM 3837 N N . ALA D 1 61 ? 54.994 43.947 28.094 0.59 14.18 62 ALA D N 1
ATOM 3838 C CA . ALA D 1 61 ? 55.722 42.726 27.764 0.59 17.49 62 ALA D CA 1
ATOM 3839 C C . ALA D 1 61 ? 55.947 42.539 26.270 0.59 16.41 62 ALA D C 1
ATOM 3840 O O . ALA D 1 61 ? 56.909 41.886 25.876 0.59 18.55 62 ALA D O 1
ATOM 3842 N N . VAL D 1 62 ? 55.075 43.106 25.439 0.45 12.58 63 VAL D N 1
ATOM 3843 C CA . VAL D 1 62 ? 55.255 42.991 23.995 0.45 14.10 63 VAL D CA 1
ATOM 3844 C C . VAL D 1 62 ? 55.899 44.215 23.371 0.45 12.71 63 VAL D C 1
ATOM 3845 O O . VAL D 1 62 ? 55.899 44.353 22.156 0.45 13.65 63 VAL D O 1
ATOM 3849 N N . GLY D 1 63 ? 56.438 45.101 24.208 0.63 13.28 64 GLY D N 1
ATOM 3850 C CA . GLY D 1 63 ? 57.153 46.281 23.741 0.63 12.63 64 GLY D CA 1
ATOM 3851 C C . GLY D 1 63 ? 56.415 47.616 23.820 0.63 13.81 64 GLY D C 1
ATOM 3852 O O . GLY D 1 63 ? 57.016 48.658 23.546 0.63 15.80 64 GLY D O 1
ATOM 3853 N N . HIS D 1 64 ? 55.132 47.603 24.179 0.49 11.56 65 HIS D N 1
ATOM 3854 C CA . HIS D 1 64 ? 54.358 48.840 24.326 0.49 12.85 65 HIS D CA 1
ATOM 3855 C C . HIS D 1 64 ? 54.648 49.530 25.651 0.49 14.01 65 HIS D C 1
ATOM 3856 O O . HIS D 1 64 ? 53.876 49.400 26.603 0.49 11.65 65 HIS D O 1
ATOM 3863 N N . LEU D 1 65 ? 55.749 50.276 25.705 0.55 13.22 66 LEU D N 1
ATOM 3864 C CA . LEU D 1 65 ? 56.221 50.823 26.970 0.55 14.59 66 LEU D CA 1
ATOM 3865 C C . LEU D 1 65 ? 55.475 52.097 27.329 0.55 15.97 66 LEU D C 1
ATOM 3866 O O . LEU D 1 65 ? 55.568 52.600 28.437 0.55 15.33 66 LEU D O 1
ATOM 3871 N N . LEU D 1 66 ? 54.724 52.620 26.376 1.00 18.89 67 LEU D N 1
ATOM 3872 C CA . LEU D 1 66 ? 54.015 53.876 26.595 1.00 19.98 67 LEU D CA 1
ATOM 3873 C C . LEU D 1 66 ? 52.573 53.773 26.121 1.00 18.61 67 LEU D C 1
ATOM 3874 O O . LEU D 1 66 ? 52.323 53.410 24.972 1.00 19.34 67 LEU D O 1
ATOM 3879 N N . SER D 1 67 ? 51.625 54.082 26.999 1.00 18.05 68 SER D N 1
ATOM 3880 C CA . SER D 1 67 ? 50.219 54.110 26.614 1.00 17.23 68 SER D CA 1
ATOM 3881 C C . SER D 1 67 ? 49.631 55.476 26.930 1.00 21.03 68 SER D C 1
ATOM 3882 O O . SER D 1 67 ? 50.092 56.159 27.847 1.00 18.66 68 SER D O 1
ATOM 3885 N N . ALA D 1 68 ? 48.612 55.887 26.175 1.00 19.35 69 ALA D N 1
ATOM 3886 C CA . ALA D 1 68 ? 48.015 57.191 26.405 1.00 20.16 69 ALA D CA 1
ATOM 3887 C C . ALA D 1 68 ? 46.578 57.174 25.956 1.00 18.03 69 ALA D C 1
ATOM 3888 O O . ALA D 1 68 ? 46.254 56.492 24.985 1.00 18.57 69 ALA D O 1
ATOM 3890 N N . PHE D 1 69 ? 45.726 57.909 26.661 0.43 11.94 70 PHE D N 1
ATOM 3891 C CA . PHE D 1 69 ? 44.423 58.238 26.139 0.43 11.87 70 PHE D CA 1
ATOM 3892 C C . PHE D 1 69 ? 44.586 59.418 25.192 0.43 13.75 70 PHE D C 1
ATOM 3893 O O . PHE D 1 69 ? 45.226 60.428 25.528 0.43 11.99 70 PHE D O 1
ATOM 3901 N N . VAL D 1 70 ? 44.039 59.274 23.994 0.57 10.18 71 VAL D N 1
ATOM 3902 C CA . VAL D 1 70 ? 44.122 60.338 23.012 0.57 13.97 71 VAL D CA 1
ATOM 3903 C C . VAL D 1 70 ? 42.738 60.848 22.676 0.57 14.29 71 VAL D C 1
ATOM 3904 O O . VAL D 1 70 ? 41.893 60.118 22.173 0.57 12.15 71 VAL D O 1
ATOM 3908 N N . ALA D 1 71 ? 42.511 62.114 22.987 1.00 16.07 72 ALA D N 1
ATOM 3909 C CA . ALA D 1 71 ? 41.229 62.738 22.707 1.00 18.70 72 ALA D CA 1
ATOM 3910 C C . ALA D 1 71 ? 41.353 63.478 21.389 1.00 21.90 72 ALA D C 1
ATOM 3911 O O . ALA D 1 71 ? 42.311 64.243 21.174 1.00 21.44 72 ALA D O 1
ATOM 3913 N N . ILE D 1 72 ? 40.413 63.226 20.487 1.00 18.69 73 ILE D N 1
ATOM 3914 C CA . ILE D 1 72 ? 40.464 63.866 19.177 1.00 20.68 73 ILE D CA 1
ATOM 3915 C C . ILE D 1 72 ? 39.199 64.648 18.825 1.00 24.17 73 ILE D C 1
ATOM 3916 O O . ILE D 1 72 ? 38.089 64.333 19.265 1.00 21.80 73 ILE D O 1
ATOM 3921 N N . THR D 1 73 ? 39.400 65.681 18.020 1.00 21.94 74 THR D N 1
ATOM 3922 C CA . THR D 1 73 ? 38.337 66.576 17.623 1.00 24.43 74 THR D CA 1
ATOM 3923 C C . THR D 1 73 ? 38.485 66.820 16.122 1.00 24.04 74 THR D C 1
ATOM 3924 O O . THR D 1 73 ? 39.559 67.203 15.656 1.00 25.04 74 THR D O 1
ATOM 3928 N N . PRO D 1 74 ? 37.416 66.587 15.355 1.00 27.87 75 PRO D N 1
ATOM 3929 C CA . PRO D 1 74 ? 37.464 66.866 13.911 1.00 26.76 75 PRO D CA 1
ATOM 3930 C C . PRO D 1 74 ? 37.966 68.278 13.663 1.00 26.23 75 PRO D C 1
ATOM 3931 O O . PRO D 1 74 ? 37.517 69.217 14.323 1.00 24.87 75 PRO D O 1
ATOM 3935 N N . LEU D 1 75 ? 38.892 68.450 12.731 1.00 27.09 76 LEU D N 1
ATOM 3936 C CA . LEU D 1 75 ? 39.281 69.821 12.403 1.00 32.18 76 LEU D CA 1
ATOM 3937 C C . LEU D 1 75 ? 38.112 70.580 11.778 1.00 30.89 76 LEU D C 1
ATOM 3938 O O . LEU D 1 75 ? 38.049 71.794 11.884 1.00 32.95 76 LEU D O 1
ATOM 3943 N N . ASP D 1 76 ? 37.183 69.871 11.138 1.00 29.53 77 ASP D N 1
ATOM 3944 C CA . ASP D 1 76 ? 35.954 70.522 10.662 1.00 33.86 77 ASP D CA 1
ATOM 3945 C C . ASP D 1 76 ? 34.707 69.845 11.226 1.00 31.02 77 ASP D C 1
ATOM 3946 O O . ASP D 1 76 ? 34.160 68.940 10.602 1.00 30.25 77 ASP D O 1
ATOM 3951 N N . PRO D 1 77 ? 34.247 70.293 12.405 1.00 31.93 78 PRO D N 1
ATOM 3952 C CA . PRO D 1 77 ? 33.122 69.643 13.093 1.00 25.35 78 PRO D CA 1
ATOM 3953 C C . PRO D 1 77 ? 31.775 69.713 12.349 1.00 31.16 78 PRO D C 1
ATOM 3954 O O . PRO D 1 77 ? 30.890 68.924 12.669 1.00 28.41 78 PRO D O 1
ATOM 3958 N N . SER D 1 78 ? 31.613 70.622 11.389 1.00 30.78 79 SER D N 1
ATOM 3959 C CA . SER D 1 78 ? 30.325 70.764 10.694 1.00 33.33 79 SER D CA 1
ATOM 3960 C C . SER D 1 78 ? 30.011 69.628 9.716 1.00 32.03 79 SER D C 1
ATOM 3961 O O . SER D 1 78 ? 28.863 69.459 9.307 1.00 34.98 79 SER D O 1
ATOM 3964 N N . GLN D 1 79 ? 31.018 68.858 9.322 1.00 34.34 80 GLN D N 1
ATOM 3965 C CA . GLN D 1 79 ? 30.749 67.695 8.477 1.00 32.50 80 GLN D CA 1
ATOM 3966 C C . GLN D 1 79 ? 30.975 66.391 9.254 1.00 31.71 80 GLN D C 1
ATOM 3967 O O . GLN D 1 79 ? 31.768 66.353 10.195 1.00 30.96 80 GLN D O 1
ATOM 3973 N N . PRO D 1 80 ? 30.246 65.327 8.883 1.00 34.31 81 PRO D N 1
ATOM 3974 C CA . PRO D 1 80 ? 30.467 63.983 9.441 1.00 35.93 81 PRO D CA 1
ATOM 3975 C C . PRO D 1 80 ? 31.931 63.569 9.304 1.00 33.64 81 PRO D C 1
ATOM 3976 O O . PRO D 1 80 ? 32.381 63.356 8.178 1.00 32.23 81 PRO D O 1
ATOM 3980 N N . ASP D 1 81 ? 32.660 63.456 10.416 1.00 27.73 82 ASP D N 1
ATOM 3981 C CA . ASP D 1 81 ? 34.105 63.185 10.357 1.00 27.12 82 ASP D CA 1
ATOM 3982 C C . ASP D 1 81 ? 34.471 61.726 10.001 1.00 26.76 82 ASP D C 1
ATOM 3983 O O . ASP D 1 81 ? 35.493 61.487 9.362 1.00 28.74 82 ASP D O 1
ATOM 3988 N N . ASP D 1 82 ? 33.653 60.766 10.439 1.00 25.14 83 ASP D N 1
ATOM 3989 C CA . ASP D 1 82 ? 33.952 59.338 10.265 1.00 25.49 83 ASP D CA 1
ATOM 3990 C C . ASP D 1 82 ? 35.341 58.991 10.801 1.00 23.22 83 ASP D C 1
ATOM 3991 O O . ASP D 1 82 ? 36.014 58.135 10.262 1.00 24.30 83 ASP D O 1
ATOM 3996 N N . ALA D 1 83 ? 35.777 59.655 11.867 1.00 24.07 84 ALA D N 1
ATOM 3997 C CA . ALA D 1 83 ? 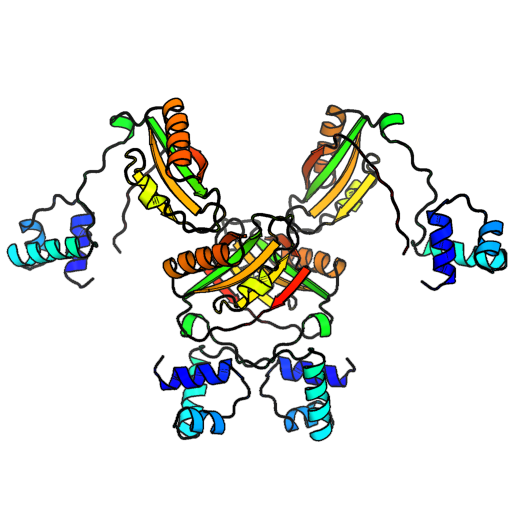37.129 59.426 12.369 1.00 23.00 84 ALA D CA 1
ATOM 3998 C C . ALA D 1 83 ? 37.425 57.983 12.789 1.00 19.99 84 ALA D C 1
ATOM 3999 O O . ALA D 1 83 ? 38.503 57.473 12.492 1.00 18.51 84 ALA D O 1
ATOM 4001 N N . PRO D 1 84 ? 36.494 57.325 13.494 1.00 18.91 85 PRO D N 1
ATOM 4002 C CA . PRO D 1 84 ? 36.876 55.973 13.929 1.00 23.52 85 PRO D CA 1
ATOM 4003 C C . PRO D 1 84 ? 37.077 55.023 12.760 1.00 21.75 85 PRO D C 1
ATOM 4004 O O . PRO D 1 84 ? 37.986 54.213 12.822 1.00 25.80 85 PRO D O 1
ATOM 4008 N N . ALA D 1 85 ? 36.262 55.108 11.714 1.00 28.87 86 ALA D N 1
ATOM 4009 C CA . ALA D 1 85 ? 36.485 54.255 10.544 1.00 26.18 86 ALA D CA 1
ATOM 4010 C C . ALA D 1 85 ? 37.787 54.648 9.849 1.00 24.50 86 ALA D C 1
ATOM 4011 O O . ALA D 1 85 ? 38.544 53.803 9.404 1.00 23.65 86 ALA D O 1
ATOM 4013 N N . ARG D 1 86 ? 38.056 55.941 9.754 1.00 24.31 87 ARG D N 1
ATOM 4014 C CA . ARG D 1 86 ? 39.269 56.374 9.065 1.00 25.08 87 ARG D CA 1
ATOM 4015 C C . ARG D 1 86 ? 40.552 55.931 9.794 1.00 23.09 87 ARG D C 1
ATOM 4016 O O . ARG D 1 86 ? 41.618 55.813 9.186 1.00 20.26 87 ARG D O 1
ATOM 4024 N N . LEU D 1 87 ? 40.437 55.658 11.093 1.00 23.19 88 LEU D N 1
ATOM 4025 C CA . LEU D 1 87 ? 41.605 55.316 11.906 1.00 22.10 88 LEU D CA 1
ATOM 4026 C C . LEU D 1 87 ? 41.703 53.842 12.279 1.00 23.00 88 LEU D C 1
ATOM 4027 O O . LEU D 1 87 ? 42.675 53.429 12.907 1.00 25.96 88 LEU D O 1
ATOM 4032 N N . GLU D 1 88 ? 40.709 53.034 11.940 1.00 24.49 89 GLU D N 1
ATOM 4033 C CA . GLU D 1 88 ? 40.705 51.706 12.539 1.00 25.12 89 GLU D CA 1
ATOM 4034 C C . GLU D 1 88 ? 41.751 50.744 11.988 1.00 25.46 89 GLU D C 1
ATOM 4035 O O . GLU D 1 88 ? 41.941 49.663 12.547 1.00 23.74 89 GLU D O 1
ATOM 4041 N N . HIS D 1 89 ? 42.441 51.145 10.914 1.00 28.28 90 HIS D N 1
ATOM 4042 C CA . HIS D 1 89 ? 43.567 50.367 10.381 1.00 23.89 90 HIS D CA 1
ATOM 4043 C C . HIS D 1 89 ? 44.823 50.647 11.190 1.00 25.92 90 HIS D C 1
ATOM 4044 O O . HIS D 1 89 ? 45.860 50.009 10.994 1.00 26.69 90 HIS D O 1
ATOM 4051 N N . ILE D 1 90 ? 44.753 51.617 12.089 1.00 25.46 91 ILE D N 1
ATOM 4052 C CA . ILE D 1 90 ? 45.936 51.925 12.885 1.00 24.36 91 ILE D CA 1
ATOM 4053 C C . ILE D 1 90 ? 46.014 50.951 14.065 1.00 19.27 91 ILE D C 1
ATOM 4054 O O . ILE D 1 90 ? 45.198 50.987 14.976 1.00 24.36 91 ILE D O 1
ATOM 4059 N N . GLU D 1 91 ? 46.997 50.067 14.035 1.00 23.11 92 GLU D N 1
ATOM 4060 C CA . GLU D 1 91 ? 47.063 48.973 14.999 1.00 28.48 92 GLU D CA 1
ATOM 4061 C C . GLU D 1 91 ? 47.331 49.428 16.429 1.00 27.55 92 GLU D C 1
ATOM 4062 O O . GLU D 1 91 ? 46.994 48.724 17.382 1.00 24.34 92 GLU D O 1
ATOM 4068 N N . GLU D 1 92 ? 47.936 50.603 16.568 1.00 25.48 93 GLU D N 1
ATOM 4069 C CA . GLU D 1 92 ? 48.316 51.120 17.875 1.00 23.34 93 GLU D CA 1
ATOM 4070 C C . GLU D 1 92 ? 47.083 51.629 18.612 1.00 25.24 93 GLU D C 1
ATOM 4071 O O . GLU D 1 92 ? 47.148 51.927 19.811 1.00 21.09 93 GLU D O 1
ATOM 4077 N N . VAL D 1 93 ? 45.976 51.777 17.884 1.00 22.93 94 VAL D N 1
ATOM 4078 C CA . VAL D 1 93 ? 44.715 52.168 18.509 1.00 21.31 94 VAL D CA 1
ATOM 4079 C C . VAL D 1 93 ? 43.991 50.923 19.037 1.00 23.55 94 VAL D C 1
ATOM 4080 O O . VAL D 1 93 ? 43.466 50.100 18.271 1.00 20.42 94 VAL D O 1
ATOM 4084 N N . GLU D 1 94 ? 43.988 50.780 20.354 1.00 20.91 95 GLU D N 1
ATOM 4085 C CA . GLU D 1 94 ? 43.363 49.631 20.994 1.00 21.22 95 GLU D CA 1
ATOM 4086 C C . GLU D 1 94 ? 41.835 49.805 21.079 1.00 23.03 95 GLU D C 1
ATOM 4087 O O . GLU D 1 94 ? 41.077 48.831 21.026 1.00 19.58 95 GLU D O 1
ATOM 4093 N N . SER D 1 95 ? 41.374 51.045 21.208 1.00 17.67 96 SER D N 1
ATOM 4094 C CA . SER D 1 95 ? 39.939 51.285 21.362 1.00 19.83 96 SER D CA 1
ATOM 4095 C C . SER D 1 95 ? 39.593 52.686 20.920 1.00 21.52 96 SER D C 1
ATOM 4096 O O . SER D 1 95 ? 40.455 53.569 20.919 1.00 19.96 96 SER D O 1
ATOM 4099 N N . CYS D 1 96 ? 38.328 52.905 20.576 1.00 21.56 97 CYS D N 1
ATOM 4100 C CA . CYS D 1 96 ? 37.883 54.224 20.128 1.00 17.80 97 CYS D CA 1
ATOM 4101 C C . CYS D 1 96 ? 36.428 54.439 20.509 1.00 21.47 97 CYS D C 1
ATOM 4102 O O . CYS D 1 96 ? 35.561 53.596 20.196 1.00 21.24 97 CYS D O 1
ATOM 4105 N N . TYR D 1 97 ? 36.167 55.549 21.200 1.00 18.57 98 TYR D N 1
ATOM 4106 C CA . TYR D 1 97 ? 34.852 55.836 21.767 1.00 19.34 98 TYR D CA 1
ATOM 4107 C C . TYR D 1 97 ? 34.470 57.240 21.358 1.00 20.41 98 TYR D C 1
ATOM 4108 O O . TYR D 1 97 ? 35.328 58.109 21.339 1.00 21.90 98 TYR D O 1
ATOM 4117 N N . SER D 1 98 ? 33.199 57.469 21.035 1.00 18.76 99 SER D N 1
ATOM 4118 C CA . SER D 1 98 ? 32.676 58.818 20.977 1.00 20.55 99 SER D CA 1
ATOM 4119 C C . SER D 1 98 ? 32.283 59.165 22.398 1.00 21.69 99 SER D C 1
ATOM 4120 O O . SER D 1 98 ? 31.814 58.294 23.131 1.00 19.29 99 SER D O 1
ATOM 4123 N N . VAL D 1 99 ? 32.479 60.424 22.786 1.00 19.14 100 VAL D N 1
ATOM 4124 C CA . VAL D 1 99 ? 32.235 60.848 24.159 1.00 21.46 100 VAL D CA 1
ATOM 4125 C C . VAL D 1 99 ? 31.474 62.165 24.156 1.00 23.19 100 VAL D C 1
ATOM 4126 O O . VAL D 1 99 ? 31.441 62.864 23.150 1.00 21.74 100 VAL D O 1
ATOM 4130 N N . ALA D 1 100 ? 30.831 62.480 25.275 1.00 20.33 101 ALA D N 1
ATOM 4131 C CA . ALA D 1 100 ? 30.244 63.798 25.463 1.00 21.83 101 ALA D CA 1
ATOM 4132 C C . ALA D 1 100 ? 31.336 64.681 26.055 1.00 22.45 101 ALA D C 1
ATOM 4133 O O . ALA D 1 100 ? 32.312 64.174 26.590 1.00 25.18 101 ALA D O 1
ATOM 4135 N N . GLY D 1 101 ? 31.195 65.992 25.955 1.00 25.73 102 GLY D N 1
ATOM 4136 C CA . GLY D 1 101 ? 32.227 66.878 26.461 1.00 22.93 102 GLY D CA 1
ATOM 4137 C C . GLY D 1 101 ? 32.927 67.661 25.381 1.00 27.93 102 GLY D C 1
ATOM 4138 O O . GLY D 1 101 ? 32.392 67.855 24.293 1.00 32.61 102 GLY D O 1
ATOM 4139 N N . GLU D 1 102 ? 34.138 68.122 25.668 1.00 28.89 103 GLU D N 1
ATOM 4140 C CA . GLU D 1 102 ? 34.809 69.010 24.733 1.00 35.09 103 GLU D CA 1
ATOM 4141 C C . GLU D 1 102 ? 35.323 68.278 23.491 1.00 34.93 103 GLU D C 1
ATOM 4142 O O . GLU D 1 102 ? 35.249 68.789 22.377 1.00 33.33 103 GLU D O 1
ATOM 4148 N N . GLU D 1 103 ? 35.860 67.085 23.674 1.00 29.57 104 GLU D N 1
ATOM 414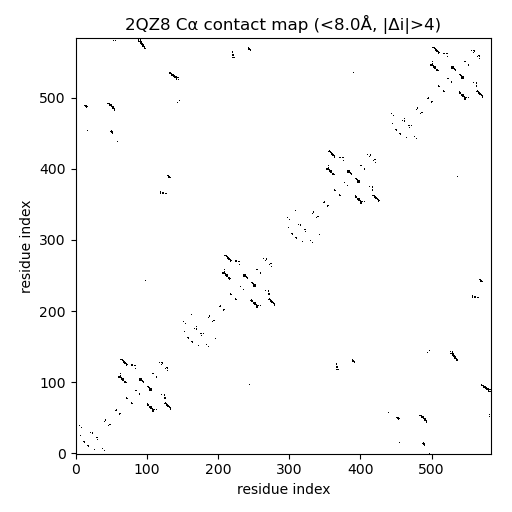9 C CA . GLU D 1 103 ? 36.366 66.359 22.522 1.00 24.96 104 GLU D CA 1
ATOM 4150 C C . GLU D 1 103 ? 35.316 65.377 21.978 1.00 23.91 104 GLU D C 1
ATOM 4151 O O . GLU D 1 103 ? 34.357 65.044 22.668 1.00 25.15 104 GLU D O 1
ATOM 4157 N N . SER D 1 104 ? 35.486 64.955 20.727 1.00 23.16 105 SER D N 1
ATOM 4158 C CA . SER D 1 104 ? 34.538 64.077 20.059 1.00 23.18 105 SER D CA 1
ATOM 4159 C C . SER D 1 104 ? 34.792 62.603 20.354 1.00 20.68 105 SER D C 1
ATOM 4160 O O . SER D 1 104 ? 33.844 61.838 20.527 1.00 21.21 105 SER D O 1
ATOM 4163 N N . TYR D 1 105 ? 36.059 62.196 20.398 1.00 19.86 106 TYR D N 1
ATOM 4164 C CA . TYR D 1 105 ? 36.389 60.792 20.687 1.00 19.56 106 TYR D CA 1
ATOM 4165 C C . TYR D 1 105 ? 37.553 60.685 21.653 1.00 19.56 106 TYR D C 1
ATOM 4166 O O . TYR D 1 105 ? 38.388 61.591 21.749 1.00 19.25 106 TYR D O 1
ATOM 4175 N N . VAL D 1 106 ? 37.614 59.552 22.341 1.00 18.99 107 VAL D N 1
ATOM 4176 C CA . VAL D 1 106 ? 38.763 59.182 23.155 1.00 17.11 107 VAL D CA 1
ATOM 4177 C C . VAL D 1 106 ? 39.273 57.846 22.650 1.00 17.98 107 VAL D C 1
ATOM 4178 O O . VAL D 1 106 ? 38.483 56.946 22.372 1.00 17.64 107 VAL D O 1
ATOM 4182 N N . MET D 1 107 ? 40.589 57.696 22.538 1.00 15.41 108 MET D N 1
ATOM 4183 C CA . MET D 1 107 ? 41.133 56.426 22.085 1.00 20.61 108 MET D CA 1
ATOM 4184 C C . MET D 1 107 ? 42.227 56.037 23.046 1.00 18.40 108 MET D C 1
ATOM 4185 O O . MET D 1 107 ? 42.953 56.891 23.542 1.00 20.58 108 MET D O 1
ATOM 4190 N N . LEU D 1 108 ? 42.344 54.748 23.317 1.00 18.67 109 LEU D N 1
ATOM 4191 C CA . LEU D 1 108 ? 43.480 54.241 24.062 1.00 18.10 109 LEU D CA 1
ATOM 4192 C C . LEU D 1 108 ? 44.509 53.767 23.055 1.00 20.89 109 LEU D C 1
ATOM 4193 O O . LEU D 1 108 ? 44.205 52.992 22.151 1.00 20.19 109 LEU D O 1
ATOM 4198 N N . VAL D 1 109 ? 45.740 54.216 23.258 1.00 19.14 110 VAL D N 1
ATOM 4199 C CA . VAL D 1 109 ? 46.809 54.124 22.282 1.00 17.07 110 VAL D CA 1
ATOM 4200 C C . VAL D 1 109 ? 48.016 53.517 22.998 1.00 20.54 110 VAL D C 1
ATOM 4201 O O . VAL D 1 109 ? 48.186 53.763 24.187 1.00 20.64 110 VAL D O 1
ATOM 4205 N N . ARG D 1 110 ? 48.800 52.688 22.293 1.00 20.07 111 ARG D N 1
ATOM 4206 C CA . ARG D 1 110 ? 49.993 52.015 22.828 1.00 20.32 111 ARG D CA 1
ATOM 4207 C C . ARG D 1 110 ? 51.157 52.124 21.851 1.00 20.68 111 ARG D C 1
ATOM 4208 O O . ARG D 1 110 ? 51.018 51.804 20.664 1.00 18.14 111 ARG D O 1
ATOM 4216 N N . VAL D 1 111 ? 52.311 52.553 22.339 1.00 16.68 112 VAL D N 1
ATOM 4217 C CA . VAL D 1 111 ? 53.449 52.770 21.449 1.00 19.80 112 VAL D CA 1
ATOM 4218 C C . VAL D 1 111 ? 54.702 52.365 22.173 1.00 19.93 112 VAL D C 1
ATOM 4219 O O . VAL D 1 111 ? 54.671 52.146 23.387 1.00 18.06 112 VAL D O 1
ATOM 4223 N N . ALA D 1 112 ? 55.801 52.281 21.429 1.00 20.71 113 ALA D N 1
ATOM 4224 C CA . ALA D 1 112 ? 57.076 51.825 21.968 1.00 20.80 113 ALA D CA 1
ATOM 4225 C C . ALA D 1 112 ? 57.767 52.905 22.796 1.00 26.71 113 ALA D C 1
ATOM 4226 O O . ALA D 1 112 ? 58.488 52.583 23.746 1.00 23.48 113 ALA D O 1
ATOM 4228 N N . SER D 1 113 ? 57.541 54.175 22.444 1.00 22.88 114 SER D N 1
ATOM 4229 C CA . SER D 1 113 ? 58.282 55.280 23.044 1.00 28.19 114 SER D CA 1
ATOM 4230 C C . SER D 1 113 ? 57.591 56.625 22.870 1.00 27.14 114 SER D C 1
ATOM 4231 O O . SER D 1 113 ? 56.616 56.737 22.132 1.00 24.69 114 SER D O 1
ATOM 4234 N N . ALA D 1 114 ? 58.133 57.654 23.529 1.00 31.48 115 ALA D N 1
ATOM 4235 C CA . ALA D 1 114 ? 57.650 59.029 23.356 1.00 30.10 115 ALA D CA 1
ATOM 4236 C C . ALA D 1 114 ? 57.752 59.445 21.892 1.00 27.13 115 ALA D C 1
ATOM 4237 O O . ALA D 1 114 ? 56.819 60.008 21.331 1.00 28.04 115 ALA D O 1
ATOM 4239 N N . ARG D 1 115 ? 58.885 59.146 21.271 1.00 29.08 116 ARG D N 1
ATOM 4240 C CA . ARG D 1 115 ? 59.091 59.491 19.869 1.00 34.07 116 ARG D CA 1
ATOM 4241 C C . ARG D 1 115 ? 58.054 58.799 19.016 1.00 30.14 116 ARG D C 1
ATOM 4242 O O . ARG D 1 115 ? 57.452 59.407 18.130 1.00 32.84 116 ARG D O 1
ATOM 4250 N N . ALA D 1 116 ? 57.852 57.518 19.290 1.00 26.62 117 ALA D N 1
ATOM 4251 C CA . ALA D 1 116 ? 56.792 56.748 18.623 1.00 26.47 117 ALA D CA 1
ATOM 4252 C C . ALA D 1 116 ? 55.429 57.360 18.811 1.00 28.24 117 ALA D C 1
ATOM 4253 O O . ALA D 1 116 ? 54.627 57.456 17.869 1.00 26.85 117 ALA D O 1
ATOM 4255 N N . LEU D 1 117 ? 55.145 57.820 20.037 1.00 24.46 118 LEU D N 1
ATOM 4256 C CA . LEU D 1 117 ? 53.837 58.442 20.274 1.00 27.70 118 LEU D CA 1
ATOM 4257 C C . LEU D 1 117 ? 53.678 59.660 19.383 1.00 29.48 118 LEU D C 1
ATOM 4258 O O . LEU D 1 117 ? 52.614 59.872 18.791 1.00 26.74 118 LEU D O 1
ATOM 4263 N N . GLU D 1 118 ? 54.711 60.498 19.392 1.00 26.83 119 GLU D N 1
ATOM 4264 C CA . GLU D 1 118 ? 54.626 61.765 18.638 1.00 27.34 119 GLU D CA 1
ATOM 4265 C C . GLU D 1 118 ? 54.337 61.487 17.185 1.00 29.20 119 GLU D C 1
ATOM 4266 O O . GLU D 1 118 ? 53.387 61.985 16.556 1.00 28.30 119 GLU D O 1
ATOM 4272 N N . ASP D 1 119 ? 55.000 60.443 16.673 1.00 27.52 120 ASP D N 1
ATOM 4273 C CA . ASP D 1 119 ? 54.803 60.050 15.270 1.00 30.32 120 ASP D CA 1
ATOM 4274 C C . ASP D 1 119 ? 53.378 59.550 15.038 1.00 31.96 120 ASP D C 1
ATOM 4275 O O . ASP D 1 119 ? 52.734 59.896 14.032 1.00 25.05 120 ASP D O 1
ATOM 4280 N N . LEU D 1 120 ? 52.904 58.720 15.968 1.00 25.79 121 LEU D N 1
ATOM 4281 C CA . LEU D 1 120 ? 51.550 58.175 15.917 1.00 23.86 121 LEU D CA 1
ATOM 4282 C C . LEU D 1 120 ? 50.529 59.306 15.894 1.00 23.29 121 LEU D C 1
ATOM 4283 O O . LEU D 1 120 ? 49.605 59.298 15.084 1.00 23.08 121 LEU D O 1
ATOM 4288 N N . LEU D 1 121 ? 50.722 60.294 16.765 1.00 23.37 122 LEU D N 1
ATOM 4289 C CA . LEU D 1 121 ? 49.809 61.434 16.848 1.00 25.94 122 LEU D CA 1
ATOM 4290 C C . LEU D 1 121 ? 49.701 62.164 15.504 1.00 23.91 122 LEU D C 1
ATOM 4291 O O . LEU D 1 121 ? 48.604 62.506 15.047 1.00 22.29 122 LEU D O 1
ATOM 4296 N N . GLN D 1 122 ? 50.839 62.383 14.862 1.00 24.73 123 GLN D N 1
ATOM 4297 C CA . GLN D 1 122 ? 50.846 63.071 13.569 1.00 26.63 123 GLN D CA 1
ATOM 4298 C C . GLN D 1 122 ? 50.117 62.238 12.517 1.00 24.77 123 GLN D C 1
ATOM 4299 O O . GLN D 1 122 ? 49.321 62.768 11.735 1.00 27.27 123 GLN D O 1
ATOM 4305 N N . ARG D 1 123 ? 50.410 60.941 12.490 1.00 22.38 124 ARG D N 1
ATOM 4306 C CA . ARG D 1 123 ? 49.720 60.017 11.588 1.00 22.75 124 ARG D CA 1
ATOM 4307 C C . ARG D 1 123 ? 48.208 60.041 11.801 1.00 21.64 124 ARG D C 1
ATOM 4308 O O . ARG D 1 123 ? 47.450 60.068 10.846 1.00 21.45 124 ARG D O 1
ATOM 4316 N N . ILE D 1 124 ? 47.775 60.027 13.059 1.00 22.87 125 ILE D N 1
ATOM 4317 C CA . ILE D 1 124 ? 46.359 60.130 13.388 1.00 20.14 125 ILE D CA 1
ATOM 4318 C C . ILE D 1 124 ? 45.767 61.442 12.891 1.00 24.76 125 ILE D C 1
ATOM 4319 O O . ILE D 1 124 ? 44.689 61.463 12.294 1.00 25.16 125 ILE D O 1
ATOM 4324 N N . ARG D 1 125 ? 46.459 62.549 13.150 1.00 25.81 126 ARG D N 1
ATOM 4325 C CA . ARG D 1 125 ? 45.940 63.857 12.752 1.00 22.47 126 ARG D CA 1
ATOM 4326 C C . ARG D 1 125 ? 45.776 64.007 11.232 1.00 22.57 126 ARG D C 1
ATOM 4327 O O . ARG D 1 125 ? 44.766 64.514 10.759 1.00 22.10 126 ARG D O 1
ATOM 4335 N N . THR D 1 126 ? 46.771 63.564 10.475 1.00 24.87 127 THR D N 1
ATOM 4336 C CA . THR D 1 126 ? 46.688 63.600 9.019 1.00 25.30 127 THR D CA 1
ATOM 4337 C C . THR D 1 126 ? 45.650 62.604 8.491 1.00 30.37 127 THR D C 1
ATOM 4338 O O . THR D 1 126 ? 44.816 62.938 7.642 1.00 31.49 127 THR D O 1
ATOM 4342 N N . THR D 1 127 ? 45.688 61.380 9.006 1.00 27.85 128 THR D N 1
ATOM 4343 C CA . THR D 1 127 ? 44.812 60.340 8.487 1.00 25.91 128 THR D CA 1
ATOM 4344 C C . THR D 1 127 ? 43.337 60.705 8.590 1.00 28.11 128 THR D C 1
ATOM 4345 O O . THR D 1 127 ? 42.573 60.492 7.648 1.00 30.97 128 THR D O 1
ATOM 4349 N N . ALA D 1 128 ? 42.934 61.250 9.731 1.00 24.05 129 ALA D N 1
ATOM 4350 C CA . ALA D 1 128 ? 41.526 61.549 9.972 1.00 24.64 129 ALA D CA 1
ATOM 4351 C C . ALA D 1 128 ? 41.205 63.049 10.072 1.00 24.63 129 ALA D C 1
ATOM 4352 O O . ALA D 1 128 ? 40.068 63.422 10.359 1.00 27.93 129 ALA D O 1
ATOM 4354 N N . ASN D 1 129 ? 42.187 63.906 9.823 1.00 23.45 130 ASN D N 1
ATOM 4355 C CA . ASN D 1 129 ? 41.937 65.348 9.852 1.00 29.00 130 ASN D CA 1
ATOM 4356 C C . ASN D 1 129 ? 41.324 65.766 11.200 1.00 26.48 130 ASN D C 1
ATOM 4357 O O . ASN D 1 129 ? 40.193 66.234 11.260 1.00 21.34 130 ASN D O 1
ATOM 4362 N N . VAL D 1 130 ? 42.073 65.557 12.278 1.00 26.58 131 VAL D N 1
ATOM 4363 C CA . VAL D 1 130 ? 41.605 65.847 13.626 1.00 22.79 131 VAL D CA 1
ATOM 4364 C C . VAL D 1 130 ? 42.761 66.453 14.393 1.00 20.67 131 VAL D C 1
ATOM 4365 O O . VAL D 1 130 ? 43.915 66.337 13.983 1.00 19.45 131 VAL D O 1
ATOM 4369 N N . ARG D 1 131 ? 42.445 67.113 15.493 1.00 24.18 132 ARG D N 1
ATOM 4370 C CA . ARG D 1 131 ? 43.406 67.548 16.469 1.00 23.29 132 ARG D CA 1
ATOM 4371 C C . ARG D 1 131 ? 43.468 66.484 17.580 1.00 26.12 132 ARG D C 1
ATOM 4372 O O . ARG D 1 131 ? 42.474 65.733 17.720 1.00 24.55 132 ARG D O 1
ATOM 4380 N N . THR D 1 132 ? 44.585 66.520 18.234 1.00 25.64 133 THR D N 1
ATOM 4381 C CA . THR D 1 132 ? 45.011 65.471 19.157 1.00 24.53 133 THR D CA 1
ATOM 4382 C C . THR D 1 132 ? 45.351 65.991 20.513 1.00 25.76 133 THR D C 1
ATOM 4383 O O . THR D 1 132 ? 46.271 66.835 20.637 1.00 21.13 133 THR D O 1
ATOM 4387 N N . ARG D 1 133 ? 44.670 65.570 21.548 1.00 25.19 134 ARG D N 1
ATOM 4388 C CA . ARG D 1 133 ? 45.055 65.854 22.922 1.00 23.82 134 ARG D CA 1
ATOM 4389 C C . ARG D 1 133 ? 45.468 64.542 23.646 1.00 23.02 134 ARG D C 1
ATOM 4390 O O . ARG D 1 133 ? 44.685 63.621 23.784 1.00 20.89 134 ARG D O 1
ATOM 4398 N N . SER D 1 134 ? 46.692 64.427 24.153 1.00 19.32 135 SER D N 1
ATOM 4399 C CA . SER D 1 134 ? 47.195 63.210 24.735 1.00 18.97 135 SER D CA 1
ATOM 4400 C C . SER D 1 134 ? 47.295 63.277 26.268 1.00 23.70 135 SER D C 1
ATOM 4401 O O . SER D 1 134 ? 47.924 64.184 26.821 1.00 22.58 135 SER D O 1
ATOM 4404 N N . THR D 1 135 ? 46.670 62.312 26.938 1.00 17.75 136 THR D N 1
ATOM 4405 C CA . THR D 1 135 ? 46.808 62.137 28.378 1.00 18.04 136 THR D CA 1
ATOM 4406 C C . THR D 1 135 ? 47.586 60.850 28.597 1.00 19.24 136 THR D C 1
ATOM 4407 O O . THR D 1 135 ? 47.079 59.752 28.376 1.00 18.33 136 THR D O 1
ATOM 4411 N N . ILE D 1 136 ? 48.825 60.990 29.034 1.00 17.61 137 ILE D N 1
ATOM 4412 C CA . ILE D 1 136 ? 49.716 59.859 29.179 1.00 18.08 137 ILE D CA 1
ATOM 4413 C C . ILE D 1 136 ? 49.425 59.084 30.460 1.00 21.09 137 ILE D C 1
ATOM 4414 O O . ILE D 1 136 ? 49.182 59.677 31.515 1.00 19.36 137 ILE D O 1
ATOM 4419 N N . ILE D 1 137 ? 49.448 57.759 30.345 1.00 19.04 138 ILE D N 1
ATOM 4420 C CA . ILE D 1 137 ? 49.256 56.876 31.476 1.00 18.58 138 ILE D CA 1
ATOM 4421 C C . ILE D 1 137 ? 50.598 56.593 32.156 1.00 24.59 138 ILE D C 1
ATOM 4422 O O . ILE D 1 137 ? 51.592 56.244 31.505 1.00 21.70 138 ILE D O 1
ATOM 4427 N N . LEU D 1 138 ? 50.623 56.780 33.470 1.00 20.23 139 LEU D N 1
ATOM 4428 C CA . LEU D 1 138 ? 51.821 56.551 34.264 1.00 20.87 139 LEU D CA 1
ATOM 4429 C C . LEU D 1 138 ? 51.843 55.097 34.778 1.00 24.86 139 LEU D C 1
ATOM 4430 O O . LEU D 1 138 ? 52.899 54.471 34.895 1.00 24.19 139 LEU D O 1
ATOM 4435 N N . ASN D 1 139 ? 50.663 54.566 35.074 1.00 20.77 140 ASN D N 1
ATOM 4436 C CA . ASN D 1 139 ? 50.552 53.205 35.572 1.00 20.16 140 ASN D CA 1
ATOM 4437 C C . ASN D 1 139 ? 49.136 52.671 35.395 1.00 22.36 140 ASN D C 1
ATOM 4438 O O . ASN D 1 139 ? 48.153 53.397 35.539 1.00 20.05 140 ASN D O 1
ATOM 4443 N N . THR D 1 140 ? 49.026 51.393 35.082 1.00 21.79 141 THR D N 1
ATOM 4444 C CA . THR D 1 140 ? 47.719 50.774 35.045 1.00 19.45 141 THR D CA 1
ATOM 4445 C C . THR D 1 140 ? 47.580 49.980 36.335 1.00 22.88 141 THR D C 1
ATOM 4446 O O . THR D 1 140 ? 48.289 48.998 36.544 1.00 21.74 141 THR D O 1
ATOM 4450 N N . PHE D 1 141 ? 46.675 50.392 37.215 1.00 22.82 142 PHE D N 1
ATOM 4451 C CA . PHE D 1 141 ? 46.538 49.682 38.498 1.00 21.51 142 PHE D CA 1
ATOM 4452 C C . PHE D 1 141 ? 45.771 48.377 38.311 1.00 22.13 142 PHE D C 1
ATOM 4453 O O . PHE D 1 141 ? 46.182 47.329 38.803 1.00 23.56 142 PHE D O 1
ATOM 4461 N N . TYR D 1 142 ? 44.661 48.450 37.583 1.00 21.92 143 TYR D N 1
ATOM 4462 C CA . TYR D 1 142 ? 43.951 47.260 37.110 1.00 21.34 143 TYR D CA 1
ATOM 4463 C C . TYR D 1 142 ? 43.189 47.610 35.842 1.00 20.48 143 TYR D C 1
ATOM 4464 O O . TYR D 1 142 ? 42.976 48.780 35.554 1.00 23.26 143 TYR D O 1
ATOM 4473 N N . SER D 1 143 ? 42.784 46.612 35.088 1.00 22.46 144 SER D N 1
ATOM 4474 C CA . SER D 1 143 ? 42.023 46.913 33.889 1.00 23.36 144 SER D CA 1
ATOM 4475 C C . SER D 1 143 ? 41.185 45.720 33.488 1.00 23.92 144 SER D C 1
ATOM 4476 O O . SER D 1 143 ? 41.556 44.579 33.833 1.00 24.17 144 SER D O 1
ATOM 4479 N N . ASP D 1 144 ? 40.279 45.907 32.552 1.00 25.96 145 ASP D N 1
ATOM 4480 C CA . ASP D 1 144 ? 39.591 44.780 31.889 1.00 28.94 145 ASP D CA 1
ATOM 4481 C C . ASP D 1 144 ? 38.838 43.921 32.873 1.00 28.36 145 ASP D C 1
ATOM 4482 O O . ASP D 1 144 ? 38.341 42.807 32.626 1.00 26.94 145 ASP D O 1
ATOM 4487 N N . ARG D 1 145 ? 38.466 44.563 34.012 1.00 24.47 146 ARG D N 1
ATOM 4488 C CA . ARG D 1 145 ? 37.643 43.886 34.999 1.00 28.85 146 ARG D CA 1
ATOM 4489 C C . ARG D 1 145 ? 36.174 43.993 34.662 1.00 29.39 146 ARG D C 1
ATOM 4490 O O . ARG D 1 145 ? 35.525 45.041 34.693 1.00 32.21 146 ARG D O 1
ATOM 4498 N N . GLN D 1 146 ? 35.631 42.859 34.189 1.00 28.10 147 GLN D N 1
ATOM 4499 C CA . GLN D 1 146 ? 34.210 42.882 33.793 1.00 32.32 147 GLN D CA 1
ATOM 4500 C C . GLN D 1 146 ? 33.351 42.618 35.012 1.00 36.54 147 GLN D C 1
ATOM 4501 O O . GLN D 1 146 ? 33.778 41.863 35.910 1.00 40.49 147 GLN D O 1
ATOM 4507 N N . HIS D 1 147 ? 32.162 43.157 35.040 1.00 31.24 148 HIS D N 1
ATOM 4508 C CA . HIS D 1 147 ? 31.233 42.987 36.173 1.00 32.80 148 HIS D CA 1
ATOM 4509 C C . HIS D 1 147 ? 29.969 42.351 35.663 1.00 35.39 148 HIS D C 1
ATOM 4510 O O . HIS D 1 147 ? 29.161 42.883 34.919 1.00 34.23 148 HIS D O 1
ATOM 4517 N N . ILE D 1 148 ? 29.797 41.084 35.937 1.00 32.84 149 ILE D N 1
ATOM 4518 C CA . ILE D 1 148 ? 28.572 40.389 35.593 1.00 33.14 149 ILE D CA 1
ATOM 4519 C C . ILE D 1 148 ? 27.664 40.430 36.820 1.00 38.32 149 ILE D C 1
ATOM 4520 O O . ILE D 1 148 ? 27.949 39.778 37.823 1.00 45.94 149 ILE D O 1
ATOM 4525 N N . PRO D 1 149 ? 26.589 41.232 36.766 1.00 43.13 150 PRO D N 1
ATOM 4526 C CA . PRO D 1 149 ? 25.633 41.322 37.878 1.00 43.83 150 PRO D CA 1
ATOM 4527 C C . PRO D 1 149 ? 24.841 40.035 38.007 1.00 53.01 150 PRO D C 1
ATOM 4528 O O . PRO D 1 149 ? 24.171 39.617 37.054 1.00 54.94 150 PRO D O 1
#

Solvent-accessible surface area: 32456 Å² total; per-residue (Å²): 86,74,120,28,6,57,58,0,0,87,32,4,10,81,40,2,106,18,70,58,66,75,2,9,113,120,19,56,65,65,70,83,37,0,73,65,63,4,101,71,0,46,96,158,29,10,5,98,26,19,27,0,15,5,39,27,105,29,24,34,13,123,25,14,0,14,0,5,0,22,7,43,65,102,92,100,114,33,80,0,3,70,128,0,80,115,0,107,44,0,14,4,0,11,15,9,46,73,161,31,35,22,19,0,9,0,31,5,57,48,72,170,29,8,68,88,7,17,31,102,0,27,62,42,3,71,0,102,22,73,8,26,42,18,122,69,59,88,28,40,35,67,43,43,20,86,110,70,119,46,4,83,61,0,19,96,40,19,38,90,52,34,202,17,71,65,71,72,1,6,112,116,9,70,39,67,76,78,37,0,86,72,46,12,151,96,1,69,78,164,46,58,21,168,54,106,88,83,146,107,90,35,105,80,89,32,68,108,24,12,0,89,0,5,0,21,6,83,54,9,17,106,103,25,89,0,45,52,114,2,143,108,2,165,66,24,82,26,48,124,54,61,49,24,113,35,37,20,36,0,25,0,35,5,61,50,66,199,35,9,124,106,8,16,92,109,0,70,104,32,2,73,1,128,35,129,45,72,86,45,169,90,77,168,153,65,84,183,135,154,46,119,113,65,126,41,7,92,63,2,21,97,38,18,36,80,55,30,207,15,79,81,67,90,5,6,120,125,11,66,71,58,81,79,50,0,74,60,60,12,181,79,0,74,98,150,39,54,19,172,54,102,94,79,152,113,90,38,107,83,89,35,63,123,25,13,0,87,0,9,0,19,3,83,69,8,6,92,92,14,88,0,48,58,98,2,144,111,2,163,61,26,77,25,49,122,54,65,47,27,123,34,33,16,32,0,25,0,32,6,60,47,57,187,30,9,122,99,7,19,86,110,0,73,98,44,1,78,0,115,36,131,39,69,83,37,173,85,74,170,153,69,86,178,137,151,40,111,90,72,96,47,7,93,65,0,0,82,39,4,11,79,42,1,95,17,68,80,67,76,3,6,112,124,14,69,38,71,81,78,40,0,80,64,57,13,153,71,0,59,89,165,26,9,6,100,25,18,24,0,16,6,39,29,109,35,7,34,15,120,28,13,0,15,0,7,0,28,8,43,74,102,90,118,122,29,87,0,5,50,102,0,84,107,0,107,48,0,15,3,0,13,16,11,47,70,153,28,37,20,20,0,12,0,26,6,60,47,73,136,29,8,62,80,10,17,35,108,0,33,79,42,1,56,0,86,20,71,5,27,36,17,120,69,57,94,20,39,30,67,46,39,30,89

Secondary structure (DSSP, 8-state):
--HHHHHHHHHHHH-TT--HHHHHHHHTS-HHHHHHHHHHHHHTTSEEE-PPEE-GGGGT--EEEEEEEEES-TTS---HHHHHTT-TTEEEEEEESSSSSEEEEEEESSHHHHHHHHHHHHHHHTEEEEEEEEEEEEE-------/--HHHHHHHHHHHH-TT--HHHHHHHHT--HHHHHHHHHHHHHTTSS---PPP--TGGGT--EEEEEEEEES-TTS---HHHHHTT-TTEEEEEE-SSSSSEEEEEEESSHHHHHHHHHHHHHHHTEEEEEEE----S--------/--TTHHHHHHHHHH-TT--HHHHHHHHTS-TTHHHHHHHHHHHTTSS---PPP--TGGGT--EEEEEEEEESSTTS---HHHHHTT-TTEEEEEE-SSSSSEEEEEEESSHHHHHHHHHHHHHHHTEEEEEEEES--S--------/--HHHHHHHHHHHH-TT--HHHHHHHHT--HHHHHHHHHHHHHTTSEEE-PPEE-TGGGT--EEEEEEEEESSTTS---HHHHHTT-TTEEEEEEESSSSSEEEEEEESSHHHHHHHHHHHHHHHTEEEEEEEEEEEEE-------

B-factor: mean 33.47, std 15.37, range [9.1, 102.9]

CATH classification: 1.10.10.10 (+1 more: 3.30.70.920)

InterPro domains:
  IPR000485 AsnC-type HTH domain [PR00033] (5-21)
  IPR000485 AsnC-type HTH domain [PR00033] (21-32)
  IPR000485 AsnC-type HTH domain [PR00033] (32-51)
  IPR000485 AsnC-type HTH domain [PS50956] (5-66)
  IPR011008 Dimeric alpha-beta barrel [SSF54909] (68-146)
  IPR019887 Transcription regulator AsnC/Lrp, ligand binding domain [PF01037] (68-146)
  IPR019888 Transcription regulator AsnC-like [SM00344] (5-112)
  IPR036388 Winged helix-like DNA-binding domain superfamily [G3DSA:1.10.10.10] (1-58)
  IPR036390 Winged helix DNA-binding domain superfamily [SSF46785] (4-65)

Nearest PDB structures (foldseek):
  2qz8-assembly1_B-2  TM=9.934E-01  e=1.117E-27  Mycobacterium tuberculosis H37Rv
  2w25-assembly1_B  TM=9.607E-01  e=5.223E-26  Mycobacterium tuberculosis H37Rv
  2ivm-assembly1_A  TM=9.895E-01  e=2.314E-25  Mycobacterium tuberculosis H37Rv
  2w29-assembly1_B  TM=9.610E-01  e=9.711E-26  Mycobacterium tuberculosis H37Rv
  2vc1-assembly1_B  TM=9.606E-01  e=3.129E-24  Mycobacterium tuberculosis H37Rv

Radius of gyration: 31.56 Å; Cα contacts (8 Å, |Δi|>4): 948; chains: 4; bounding box: 112×76×44 Å

Sequence (584 aa):
LDDIDRILVRELAADGRVTLSELATRAGLSVSAVQSRVRRLESRGVVQGYSARINPEAVGHLLSAFVAITPLDPSQPDDAPARLEHIEEVESCYSVAGEESYVMLVRVASARALEDLLQRIRTTANVRTRSTIILNTFYSDRQHIPLDDIDRILVRELAADGRVTLSELATRAGLSVSAVQSRVRRLESRGVVQGYSARINPEAVGHLLSAFVAITPLDPSQPDDAPARLEHIEEVESCYSVAGEESYVMLVRVASARALEDLLQRIRTTANVRTRSTIILNTFYSDRQHIPLDDIDRILVRELAADGRVTLSELATRAGLSVSAVQSRVRRLESRGVVQGYSARINPEAVGHLLSAFVAITPLDPSQPDDAPARLEHIEEVESCYSVAGEESYVMLVRVASARALEDLLQRIRTTANVRTRSTIILNTFYSDRQHIPLDDIDRILVRELAADGRVTLSELATRAGLSVSAVQSRVRRLESRGVVQGYSARINPEAVGHLLSAFVAITPLDPSQPDDAPARLEHIEEVESCYSVAGEESYVMLVRVASARALEDLLQRIRTTANVRTRSTIILNTFYSDRQHIP

Foldseek 3Di:
DPPLLLQLLVVCLVAVPQALVNSCVSRVHHSVVSVVSVVVCVVVCVPPDHDDDDDCVVVQFPWKKKKFKAAPDNVDDQCLCVQCVPPVQWPDWAQDDDDGGIITIGTDRDPVRVVVVQVVSCVRRVIHIDIGIDPDDPDDPPDDRD/DDPLLLQLLVVCLVAVPQDLVNSCVRSVHDSVVSVVSVVVCDVVCVDPDHDDDDDLVVVQQVWKKKKFKAAPDPVDDQCLCVLCVVPVQFPDKDQDDDDTGIITIGTHRDPVVVVVVQVVSCVRRVIHIDIDIDPDDPDDPDDDRD/DDPLVLQVLVVCLVAVPQALVNSCVSSVHDSVVSVVVVVVCCVVCVDVDHDDDDDLVVVQQVWKKKKFKAAPDNPDDQCLCVLCVVPPQFPDKDQDPDDGGIITIGTDRDPVVVVVVQVVSCVRRVIHIDIGIDPDDPDDPDDDSD/DDPLLLQVLVVCLVPVPQDLVNSCVRSVHDSVVSVVSVVVCPVVCVPPDHDDDDDLVVVQQVWKKKKFKAAPDNVDDQCLCVLCVVPPQFPDWDQDDDDGGIITIGTANDPVRVVVVQVVSCVSRVIHIDIGIDPDDPDDPDDDRD